Protein AF-A0A932JMT7-F1 (afdb_monomer)

Nearest PDB structures (foldseek):
  5zz5-assembly2_D  TM=4.782E-01  e=1.973E-02  Thermotoga maritima MSB8
  5zz6-assembly2_D  TM=4.615E-01  e=3.093E-02  Thermotoga maritima MSB8
  5zz5-assembly2_C  TM=5.589E-01  e=1.025E-01  Thermotoga maritima MSB8
  5zz6-assembly1_A  TM=3.870E-01  e=1.463E-02  Thermotoga maritima MSB8
  3keo-assembly1_A  TM=3.301E-01  e=2.181E-02  Streptococcus agalactiae serogroup III

Mean predicted aligned error: 13.77 Å

pLDDT: mean 82.78, std 12.61, range [40.34, 97.94]

Radius of gyration: 28.93 Å; Cα contacts (8 Å, |Δi|>4): 731; chains: 1; bounding box: 72×66×76 Å

Foldseek 3Di:
DAFKEFEFEAEPVRHTDLQQFFAQCDLQQVLLVLVVVCVVVVLDCRNVVGSNSVDDLQDKDWGLFGDPLDMDGDPVLCVVLVHFDPVQPDQQRRNLSSNSSVVVVHTYMYYYVDYDYDHPCPVVLLDLDDPLVSNLVNVLVVCCPPVHDPVVSSVSSVVSSVVSVVVVVCVVLVVLVVLLVQLLVLLLVLLQVLLCVPPVGSCNAPPVCPPVLSVVLSVQLSVLLVLLVQSVFSQRDLVSLLRSLVSSLVVLQVVCVVVVNNHDDNSSSVSSSVSSSVSSVVSSVVVVVVCVVVCVVQAAAEEEEDDDPLVVQLVVCCCVPPVRRYHHAAYEYADPPPDDDDDDPGHHQYYPSSVSVSCVVSVHQEYEYQDPPDDLVSVLSVCVSVVRHAYFYDSHNVSVVVQVVCCVVVSDRPHRLDQPCLRPSLVVVQLVVLQVVLVCCQPVVVVVLVVPPPDSVVVNVLSVCSNVVQATQEAADDDDCPDCNQIGHHPFYPCLLDDVVPDDSVRSVVRNSCCRSPPDPVVRVVSVVSNVVVD

Solvent-accessible surface area (backbone atoms only — not comparable to full-atom values): 29214 Å² total; per-residue (Å²): 113,74,35,35,38,20,44,33,36,20,32,84,87,67,47,79,38,58,69,34,40,24,35,65,80,43,76,64,26,42,49,20,56,71,75,44,41,23,75,78,35,32,72,34,68,80,37,10,35,31,48,40,58,52,53,72,75,86,49,68,47,79,39,52,22,43,33,74,94,45,71,50,64,40,67,70,54,38,59,75,66,62,52,70,55,83,88,37,88,50,89,27,32,43,48,50,38,31,47,52,42,41,76,71,74,30,38,30,34,40,37,38,91,46,76,47,76,46,69,79,58,57,78,51,70,76,43,100,62,60,60,70,59,45,40,50,52,20,52,52,54,50,41,56,73,75,66,43,90,47,62,67,58,57,49,50,50,51,47,52,50,50,51,46,51,51,52,48,52,44,66,73,39,50,68,52,46,52,52,52,54,47,45,49,49,36,43,50,53,18,39,33,51,21,24,25,73,76,68,75,38,54,78,70,63,63,74,84,42,57,67,56,55,61,53,52,55,40,49,48,37,53,51,26,22,50,60,61,47,36,69,74,35,95,52,57,58,61,70,33,51,54,52,10,46,52,51,25,48,56,52,53,58,54,47,32,69,78,40,62,94,70,44,70,58,68,67,35,51,51,43,13,50,54,46,22,53,52,58,50,42,51,57,47,49,50,52,55,52,51,39,61,74,69,42,67,82,46,69,40,26,32,31,33,34,36,91,48,75,47,41,55,52,34,50,54,48,46,53,74,76,39,66,90,41,54,45,76,67,21,37,27,35,89,65,93,75,83,75,79,87,83,91,70,100,58,52,80,66,50,43,56,94,44,42,72,53,46,34,66,74,70,58,40,41,32,36,39,35,55,50,82,86,59,60,63,64,64,50,48,60,52,44,69,76,39,83,77,46,46,62,38,64,31,72,47,57,64,44,49,52,51,46,49,52,48,21,69,75,67,39,44,69,76,62,60,88,54,49,32,38,63,35,66,47,45,43,48,52,51,50,52,49,31,40,53,55,28,52,38,45,74,50,88,34,34,67,56,42,68,74,70,44,94,50,48,70,62,50,54,54,50,39,48,34,24,58,70,66,72,31,29,57,63,31,37,68,92,56,89,89,68,66,80,80,62,56,47,44,24,79,40,29,75,56,66,70,48,68,62,90,79,53,54,72,67,56,51,52,50,46,41,48,52,46,26,48,62,47,43,76,65,54,50,51,51,50,54,52,51,47,65,72,75,104

Secondary structure (DSSP, 8-state):
-EEEEEEEEE-TTS-B-GGGEE----HHHHHHHHTTHHHHSTT-TTTSTTTTTTS-SSS-EEESEE-TTS-EE-HHHHHHHTSS-TT--SSSHHHHHHHHHHHTT-EEEEEEEEEEE--TTHHHHTS---HHHHHHHHHHHHHHHHS-S-HHHHHHHHHHHHHHHHHHHHHHTHHHHHHHHHHHHHHHHHHHHHHHHHHSSS--S-GGGTTHHHHHHHHHHHHHHHHTTTTTSSS--HHHHHHHHHHHHHHHHHHHHH-GGG---HHHHHHHHHHHHHHHHHHHHHHHHHHHHTTTTT-EEEEEE--SHHHHHHHHHHHHHHTTTEEEEEEEESS------S--SS-EEEEGGGHHHHHHHHT--EEEE--TTS-HHHHHHHHHH-TTSEEEE-SSHHHHHHHHHHHHHHSS-SSS---GGGSHHHHHHHHHHHHHHHHHHHTTTHHHHHHH-S-HHHHHHHHHHHHTTSSEEE-BPP-TT--TTS-PBEEE-GGGGS-GGGS-HHHHHHHHHHHHHS--HHHHHHHHHHHHHT-

Sequence (535 aa):
EVGIAGCKVLNSDGTFQVQCRRGFPTPWASFCKLFGLQRLFPKSPLFARYNQTFRSEDETYYVDAVIGAFMFCRTDVLQSVGGFDPEYFMYGEDLDLCYRVFLNGWKTAYYHKTTTIHFKGESTRRSSMNEVKVFYSAMEIFARKHYGKSFLFLNLLRLGIWLRSLLAYFSKNKRVSIIFLWDCLAINISLLLATKIRFGHYLGFPAFAYPAVFIVVTLLFALSMLAVEGYYSQKTPVRKLISGLMVSFFILSAFTYFFKEYAFSRGVLLMTIASTLIASSFVRLGFVIYDKLLGIDNNRKIAFIGRNENTEKIVNTLVNSESRSTEIAGIITTGNETVSLNNDVVPFIGNIDYLAKIISEYRIGELIVTDKSIDKLKLLSTANALPKVRFHFAENYEDVIVSRIVADVTGTEPTLPKMQIATFRNRLIQRTTDMLISFFLLTGGLPLVFLFARNVRSMLLNTWNVLLSRQSLIGLYPVGSLKSTEGKVGIISLVHLNRPEQLSLQAIEELNRYYAENYSFSLDLDICLKYFWRK

Structure (mmCIF, N/CA/C/O backbone):
data_AF-A0A932JMT7-F1
#
_entry.id   AF-A0A932JMT7-F1
#
loop_
_atom_site.group_PDB
_atom_site.id
_atom_site.type_symbol
_atom_site.label_atom_id
_atom_site.label_alt_id
_atom_site.label_comp_id
_atom_site.label_asym_id
_atom_site.label_entity_id
_atom_site.label_seq_id
_atom_site.pdbx_PDB_ins_code
_atom_site.Cartn_x
_atom_site.Cartn_y
_atom_site.Cartn_z
_atom_site.occupancy
_atom_site.B_iso_or_equiv
_atom_site.auth_seq_id
_atom_site.auth_comp_id
_atom_site.auth_asym_id
_atom_site.auth_atom_id
_atom_site.pdbx_PDB_model_num
ATOM 1 N N . GLU A 1 1 ? -43.841 3.980 21.629 1.00 88.88 1 GLU A N 1
ATOM 2 C CA . GLU A 1 1 ? -43.129 4.672 20.528 1.00 88.88 1 GLU A CA 1
ATOM 3 C C . GLU A 1 1 ? -41.656 4.285 20.398 1.00 88.88 1 GLU A C 1
ATOM 5 O O . GLU A 1 1 ? -41.244 3.908 19.309 1.00 88.88 1 GLU A O 1
ATOM 10 N N . VAL A 1 2 ? -40.844 4.395 21.458 1.00 96.00 2 VAL A N 1
ATOM 11 C CA . VAL A 1 2 ? -39.405 4.065 21.395 1.00 96.00 2 VAL A CA 1
ATOM 12 C C . VAL A 1 2 ? -39.182 2.566 21.573 1.00 96.00 2 VAL A C 1
ATOM 14 O O . VAL A 1 2 ? -39.582 2.017 22.602 1.00 96.00 2 VAL A O 1
ATOM 17 N N . GLY A 1 3 ? -38.550 1.932 20.583 1.00 96.25 3 GLY A N 1
ATOM 18 C CA . GLY A 1 3 ? -38.138 0.525 20.621 1.00 96.25 3 GLY A CA 1
ATOM 19 C C . GLY A 1 3 ? -36.691 0.332 21.086 1.00 96.25 3 GLY A C 1
ATOM 20 O O . GLY A 1 3 ? -36.397 -0.644 21.773 1.00 96.25 3 GLY A O 1
ATOM 21 N N . ILE A 1 4 ? -35.809 1.287 20.763 1.00 97.69 4 ILE A N 1
ATOM 22 C CA . ILE A 1 4 ? -34.390 1.295 21.152 1.00 97.69 4 ILE A CA 1
ATOM 23 C C . ILE A 1 4 ? -34.009 2.677 21.692 1.00 97.69 4 ILE A C 1
ATOM 25 O O . ILE A 1 4 ? -34.321 3.699 21.081 1.00 97.69 4 ILE A O 1
ATOM 29 N N . ALA A 1 5 ? -33.280 2.717 22.803 1.00 96.94 5 ALA A N 1
ATOM 30 C CA . ALA A 1 5 ? -32.673 3.930 23.337 1.00 96.94 5 ALA A CA 1
ATOM 31 C C . ALA A 1 5 ? -31.159 3.757 23.528 1.00 96.94 5 ALA A C 1
ATOM 33 O O . ALA A 1 5 ? -30.696 2.725 24.008 1.00 96.94 5 ALA A O 1
ATOM 34 N N . GLY A 1 6 ? -30.392 4.782 23.170 1.00 96.44 6 GLY A N 1
ATOM 35 C CA . GLY A 1 6 ? -28.977 4.928 23.513 1.00 96.44 6 GLY A CA 1
ATOM 36 C C . GLY A 1 6 ? -28.764 6.154 24.397 1.00 96.44 6 GLY A C 1
ATOM 37 O O . GLY A 1 6 ? -29.646 7.007 24.510 1.00 96.44 6 GLY A O 1
ATOM 38 N N . CYS A 1 7 ? -27.592 6.256 25.017 1.00 95.69 7 CYS A N 1
ATOM 39 C CA . CYS A 1 7 ? -27.265 7.335 25.948 1.00 95.69 7 CYS A CA 1
ATOM 40 C C . CYS A 1 7 ? -26.090 8.203 25.457 1.00 95.69 7 CYS A C 1
ATOM 42 O O . CYS A 1 7 ? -25.529 7.953 24.383 1.00 95.69 7 CYS A O 1
ATOM 44 N N . LYS A 1 8 ? -25.715 9.234 26.228 1.00 96.19 8 LYS A N 1
ATOM 45 C CA . LYS A 1 8 ? -24.484 10.003 25.996 1.00 96.19 8 LYS A CA 1
ATOM 46 C C . LYS A 1 8 ? -23.286 9.086 26.237 1.00 96.19 8 LYS A C 1
ATOM 48 O O . LYS A 1 8 ? -23.124 8.527 27.316 1.00 96.19 8 LYS A O 1
ATOM 53 N N . VAL A 1 9 ? -22.438 8.909 25.229 1.00 95.38 9 VAL A N 1
ATOM 54 C CA . VAL A 1 9 ? -21.232 8.081 25.359 1.00 95.38 9 VAL A CA 1
ATOM 55 C C . VAL A 1 9 ? -20.017 8.988 25.337 1.00 95.38 9 VAL A C 1
ATOM 57 O O . VAL A 1 9 ? -19.906 9.850 24.465 1.00 95.38 9 VAL A O 1
ATOM 60 N N . LEU A 1 10 ? -19.113 8.787 26.286 1.00 93.25 10 LEU A N 1
ATOM 61 C CA . LEU A 1 10 ? -17.849 9.501 26.392 1.00 93.25 10 LEU A CA 1
ATOM 62 C C . LEU A 1 10 ? -16.684 8.566 26.062 1.00 93.25 10 LEU A C 1
ATOM 64 O O . LEU A 1 10 ? -16.743 7.360 26.309 1.00 93.25 10 LEU A O 1
ATOM 68 N N . ASN A 1 11 ? -15.621 9.132 25.505 1.00 87.00 11 ASN A N 1
ATOM 69 C CA . ASN A 1 11 ? -14.333 8.464 25.368 1.00 87.00 11 ASN A CA 1
ATOM 70 C C . ASN A 1 11 ? -13.658 8.338 26.750 1.00 87.00 11 ASN A C 1
ATOM 72 O O . ASN A 1 11 ? -14.096 8.940 27.732 1.00 87.00 11 ASN A O 1
ATOM 76 N N . SER A 1 12 ? -12.557 7.586 26.832 1.00 83.38 12 SER A N 1
ATOM 77 C CA . SER A 1 12 ? -11.794 7.398 28.079 1.00 83.38 12 SER A CA 1
ATOM 78 C C . SER A 1 12 ? -11.222 8.692 28.672 1.00 83.38 12 SER A C 1
ATOM 80 O O . SER A 1 12 ? -10.916 8.732 29.857 1.00 83.38 12 SER A O 1
ATOM 82 N N . ASP A 1 13 ? -11.065 9.735 27.855 1.00 83.88 13 ASP A N 1
ATOM 83 C CA . ASP A 1 13 ? -10.625 11.076 28.258 1.00 83.88 13 ASP A CA 1
ATOM 84 C C . ASP A 1 13 ? -11.791 12.013 28.637 1.00 83.88 13 ASP A C 1
ATOM 86 O O . ASP A 1 13 ? -11.578 13.198 28.879 1.00 83.88 13 ASP A O 1
ATOM 90 N N . GLY A 1 14 ? -13.028 11.505 28.667 1.00 87.38 14 GLY A N 1
ATOM 91 C CA . GLY A 1 14 ? -14.233 12.272 28.989 1.00 87.38 14 GLY A CA 1
ATOM 92 C C . GLY A 1 14 ? -14.820 13.073 27.823 1.00 87.38 14 GLY A C 1
ATOM 93 O O . GLY A 1 14 ? -15.881 13.675 27.980 1.00 87.38 14 GLY A O 1
ATOM 94 N N . THR A 1 15 ? -14.196 13.074 26.641 1.00 91.19 15 THR A N 1
ATOM 95 C CA . THR A 1 15 ? -14.729 13.792 25.472 1.00 91.19 15 THR A CA 1
ATOM 96 C C . THR A 1 15 ? -15.929 13.070 24.850 1.00 91.19 15 THR A C 1
ATOM 98 O O . THR A 1 15 ? -16.018 11.843 24.878 1.00 91.19 15 THR A O 1
ATOM 101 N N . PHE A 1 16 ? -16.867 13.814 24.253 1.00 91.81 16 PHE A N 1
ATOM 102 C CA . PHE A 1 16 ? -18.075 13.233 23.659 1.00 91.81 16 PHE A CA 1
ATOM 103 C C . PHE A 1 16 ? -17.766 12.314 22.466 1.00 91.81 16 PHE A C 1
ATOM 105 O O . PHE A 1 16 ? -17.113 12.691 21.485 1.00 91.81 16 PHE A O 1
ATOM 112 N N . GLN A 1 17 ? -18.294 11.092 22.514 1.00 91.94 17 GLN A N 1
ATOM 113 C CA . GLN A 1 17 ? -18.142 10.108 21.455 1.00 91.94 17 GLN A CA 1
ATOM 114 C C . GLN A 1 17 ? -19.260 10.265 20.420 1.00 91.94 17 GLN A C 1
ATOM 116 O O . GLN A 1 17 ? -20.271 9.567 20.447 1.00 91.94 17 GLN A O 1
ATOM 121 N N . VAL A 1 18 ? -19.019 11.131 19.433 1.00 90.12 18 VAL A N 1
ATOM 122 C CA . VAL A 1 18 ? -19.970 11.497 18.363 1.00 90.12 18 VAL A CA 1
ATOM 123 C C . VAL A 1 18 ? -20.677 10.299 17.711 1.00 90.12 18 VAL A C 1
ATOM 125 O O . VAL A 1 18 ? -21.830 10.409 17.307 1.00 90.12 18 VAL A O 1
ATOM 128 N N . GLN A 1 19 ? -20.011 9.143 17.602 1.00 88.44 19 GLN A N 1
ATOM 129 C CA . GLN A 1 19 ? -20.598 7.968 16.953 1.00 88.44 19 GLN A CA 1
ATOM 130 C C . GLN A 1 19 ? -21.782 7.366 17.718 1.00 88.44 19 GLN A C 1
ATOM 132 O O . GLN A 1 19 ? -22.465 6.531 17.138 1.00 88.44 19 GLN A O 1
ATOM 137 N N . CYS A 1 20 ? -22.043 7.753 18.973 1.00 91.75 20 CYS A N 1
ATOM 138 C CA . CYS A 1 20 ? -23.147 7.198 19.762 1.00 91.75 20 CYS A CA 1
ATOM 139 C C . CYS A 1 20 ? -24.535 7.472 19.178 1.00 91.75 20 CYS A C 1
ATOM 141 O O . CYS A 1 20 ? -25.481 6.748 19.480 1.00 91.75 20 CYS A O 1
ATOM 143 N N . ARG A 1 21 ? -24.627 8.468 18.295 1.00 92.56 21 ARG A N 1
ATOM 144 C CA . ARG A 1 21 ? -25.797 8.791 17.484 1.00 92.56 21 ARG A CA 1
ATOM 145 C C . ARG A 1 21 ? -25.431 8.719 16.011 1.00 92.56 21 ARG A C 1
ATOM 147 O O . ARG A 1 21 ? -24.418 9.275 15.580 1.00 92.56 21 ARG A O 1
ATOM 154 N N . ARG A 1 22 ? -26.248 8.028 15.226 1.00 92.38 22 ARG A N 1
ATOM 155 C CA . ARG A 1 22 ? -25.994 7.823 13.803 1.00 92.38 22 ARG A CA 1
ATOM 156 C C . ARG A 1 22 ? -27.246 8.043 12.968 1.00 92.38 22 ARG A C 1
ATOM 158 O O . ARG A 1 22 ? -28.365 7.760 13.389 1.00 92.38 22 ARG A O 1
ATOM 165 N N . GLY A 1 23 ? -27.025 8.571 11.773 1.00 92.88 23 GLY A N 1
ATOM 166 C CA . GLY A 1 23 ? -27.942 8.479 10.652 1.00 92.88 23 GLY A CA 1
ATOM 167 C C . GLY A 1 23 ? -27.727 7.170 9.892 1.00 92.88 23 GLY A C 1
ATOM 168 O O . GLY A 1 23 ? -26.619 6.618 9.914 1.00 92.88 23 GLY A O 1
ATOM 169 N N . PHE A 1 24 ? -28.742 6.689 9.177 1.00 92.44 24 PHE A N 1
ATOM 170 C CA . PHE A 1 24 ? -28.552 5.538 8.293 1.00 92.44 24 PHE A CA 1
ATOM 171 C C . PHE A 1 24 ? -27.534 5.863 7.182 1.00 92.44 24 PHE A C 1
ATOM 173 O O . PHE A 1 24 ? -27.470 7.008 6.714 1.00 92.44 24 PHE A O 1
ATOM 180 N N . PRO A 1 25 ? -26.722 4.885 6.732 1.00 87.94 25 PRO A N 1
ATOM 181 C CA . PRO A 1 25 ? -25.677 5.087 5.727 1.00 87.94 25 PRO A CA 1
ATOM 182 C C . PRO A 1 25 ? -26.259 5.229 4.313 1.00 87.94 25 PRO A C 1
ATOM 184 O O . PRO A 1 25 ? -25.984 4.423 3.428 1.00 87.94 25 PRO A O 1
ATOM 187 N N . THR A 1 26 ? -27.063 6.263 4.074 1.00 86.94 26 THR A N 1
ATOM 188 C CA . THR A 1 26 ? -27.528 6.606 2.722 1.00 86.94 26 THR A CA 1
ATOM 189 C C . THR A 1 26 ? -26.332 6.893 1.802 1.00 86.94 26 THR A C 1
ATOM 191 O O . THR A 1 26 ? -25.249 7.224 2.302 1.00 86.94 26 THR A O 1
ATOM 194 N N . PRO A 1 27 ? -26.483 6.804 0.465 1.00 82.50 27 PRO A N 1
ATOM 195 C CA . PRO A 1 27 ? -25.378 7.064 -0.460 1.00 82.50 27 PRO A CA 1
ATOM 196 C C . PRO A 1 27 ? -24.678 8.401 -0.192 1.00 82.50 27 PRO A C 1
ATOM 198 O O . PRO A 1 27 ? -23.452 8.460 -0.088 1.00 82.50 27 PRO A O 1
ATOM 201 N N . TRP A 1 28 ? -25.464 9.457 0.023 1.00 87.19 28 TRP A N 1
ATOM 202 C CA . TRP A 1 28 ? -24.949 10.788 0.319 1.00 87.19 28 TRP A CA 1
ATOM 203 C C . TRP A 1 28 ? -24.294 10.882 1.704 1.00 87.19 28 TRP A C 1
ATOM 205 O O . TRP A 1 28 ? -23.169 11.364 1.820 1.00 87.19 28 TRP A O 1
ATOM 215 N N . ALA A 1 29 ? -24.934 10.359 2.758 1.00 88.50 29 ALA A N 1
ATOM 216 C CA . ALA A 1 29 ? -24.366 10.392 4.109 1.00 88.50 29 ALA A CA 1
ATOM 217 C C . ALA A 1 29 ? -23.044 9.605 4.198 1.00 88.50 29 ALA A C 1
ATOM 219 O O . ALA A 1 29 ? -22.089 10.049 4.844 1.00 88.50 29 ALA A O 1
ATOM 220 N N . SER A 1 30 ? -22.972 8.465 3.507 1.00 84.62 30 SER A N 1
ATOM 221 C CA . SER A 1 30 ? -21.765 7.647 3.384 1.00 84.62 30 SER A CA 1
ATOM 222 C C . SER A 1 30 ? -20.665 8.384 2.623 1.00 84.62 30 SER A C 1
ATOM 224 O O . SER A 1 30 ? -19.530 8.428 3.099 1.00 84.62 30 SER A O 1
ATOM 226 N N . PHE A 1 31 ? -20.991 9.032 1.499 1.00 83.94 31 PHE A N 1
ATOM 227 C CA . PHE A 1 31 ? -20.054 9.864 0.739 1.00 83.94 31 PHE A CA 1
ATOM 228 C C . PHE A 1 31 ? -19.485 11.006 1.596 1.00 83.94 31 PHE A C 1
ATOM 230 O O . PHE A 1 31 ? -18.266 11.122 1.748 1.00 83.94 31 PHE A O 1
ATOM 237 N N . CYS A 1 32 ? -20.337 11.797 2.252 1.00 89.12 32 CYS A N 1
ATOM 238 C CA . CYS A 1 32 ? -19.885 12.906 3.093 1.00 89.12 32 CYS A CA 1
ATOM 239 C C . CYS A 1 32 ? -19.009 12.453 4.269 1.00 89.12 32 CYS A C 1
ATOM 241 O O . CYS A 1 32 ? -18.057 13.149 4.637 1.00 89.12 32 CYS A O 1
ATOM 243 N N . LYS A 1 33 ? -19.290 11.280 4.852 1.00 85.12 33 LYS A N 1
ATOM 244 C CA . LYS A 1 33 ? -18.444 10.684 5.893 1.00 85.12 33 LYS A CA 1
ATOM 245 C C . LYS A 1 33 ? -17.101 10.205 5.339 1.00 85.12 33 LYS A C 1
ATOM 247 O O . LYS A 1 33 ? -16.073 10.491 5.953 1.00 85.12 33 LYS A O 1
ATOM 252 N N . LEU A 1 34 ? -17.097 9.495 4.209 1.00 79.69 34 LEU A N 1
ATOM 253 C CA . LEU A 1 34 ? -15.889 8.923 3.601 1.00 79.69 34 LEU A CA 1
ATOM 254 C C . LEU A 1 34 ? -14.896 10.007 3.167 1.00 79.69 34 LEU A C 1
ATOM 256 O O . LEU A 1 34 ? -13.706 9.888 3.463 1.00 79.69 34 LEU A O 1
ATOM 260 N N . PHE A 1 35 ? -15.383 11.079 2.538 1.00 81.06 35 PHE A N 1
ATOM 261 C CA . PHE A 1 35 ? -14.557 12.179 2.024 1.00 81.06 35 PHE A CA 1
ATOM 262 C C . PHE A 1 35 ? -14.334 13.317 3.034 1.00 81.06 35 PHE A C 1
ATOM 264 O O . PHE A 1 35 ? -13.698 14.316 2.715 1.00 81.06 35 PHE A O 1
ATOM 271 N N . GLY A 1 36 ? -14.827 13.182 4.270 1.00 85.06 36 GLY A N 1
ATOM 272 C CA . GLY A 1 36 ? -14.591 14.160 5.335 1.00 85.06 36 GLY A CA 1
ATOM 273 C C . GLY A 1 36 ? -15.402 15.456 5.221 1.00 85.06 36 GLY A C 1
ATOM 274 O O . GLY A 1 36 ? -15.172 16.371 6.009 1.00 85.06 36 GLY A O 1
ATOM 275 N N . LEU A 1 37 ? -16.388 15.532 4.320 1.00 88.19 37 LEU A N 1
ATOM 276 C CA . LEU A 1 37 ? -17.269 16.698 4.171 1.00 88.19 37 LEU A CA 1
ATOM 277 C C . LEU A 1 37 ? -18.042 17.014 5.455 1.00 88.19 37 LEU A C 1
ATOM 279 O O . LEU A 1 37 ? -18.241 18.181 5.770 1.00 88.19 37 LEU A O 1
ATOM 283 N N . GLN A 1 38 ? -18.396 16.003 6.254 1.00 89.88 38 GLN A N 1
ATOM 284 C CA . GLN A 1 38 ? -19.001 16.243 7.570 1.00 89.88 38 GLN A CA 1
ATOM 285 C C . GLN A 1 38 ? -18.074 17.007 8.534 1.00 89.88 38 GLN A C 1
ATOM 287 O O . GLN A 1 38 ? -18.556 17.699 9.420 1.00 89.88 38 GLN A O 1
ATOM 292 N N . ARG A 1 39 ? -16.744 16.883 8.387 1.00 87.19 39 ARG A N 1
ATOM 293 C CA . ARG A 1 39 ? -15.764 17.606 9.216 1.00 87.19 39 ARG A CA 1
ATOM 294 C C . ARG A 1 39 ? -15.581 19.041 8.726 1.00 87.19 39 ARG A C 1
ATOM 296 O O . ARG A 1 39 ? -15.315 19.915 9.540 1.00 87.19 39 ARG A O 1
ATOM 303 N N . LEU A 1 40 ? -15.728 19.266 7.419 1.00 90.31 40 LEU A N 1
ATOM 304 C CA . LEU A 1 40 ? -15.688 20.597 6.809 1.00 90.31 40 LEU A CA 1
ATOM 305 C C . LEU A 1 40 ? -16.971 21.390 7.093 1.00 90.31 40 LEU A C 1
ATOM 307 O O . LEU A 1 40 ? -16.906 22.583 7.367 1.00 90.31 40 LEU A O 1
ATOM 311 N N . PHE A 1 41 ? -18.126 20.720 7.092 1.00 93.56 41 PHE A N 1
ATOM 312 C CA . PHE A 1 41 ? -19.441 21.338 7.281 1.00 93.56 41 PHE A CA 1
ATOM 313 C C . PHE A 1 41 ? -20.234 20.678 8.429 1.00 93.56 41 PHE A C 1
ATOM 315 O O . PHE A 1 41 ? -21.325 20.146 8.202 1.00 93.56 41 PHE A O 1
ATOM 322 N N . PRO A 1 42 ? -19.733 20.714 9.681 1.00 91.56 42 PRO A N 1
ATOM 323 C CA . PRO A 1 42 ? -20.309 19.960 10.799 1.00 91.56 42 PRO A CA 1
ATOM 324 C C . PRO A 1 42 ? -21.694 20.449 11.233 1.00 91.56 42 PRO A C 1
ATOM 326 O O . PRO A 1 42 ? -22.468 19.671 11.785 1.00 91.56 42 PRO A O 1
ATOM 329 N N . LYS A 1 43 ? -22.030 21.715 10.965 1.00 93.38 43 LYS A N 1
ATOM 330 C CA . LYS A 1 43 ? -23.332 22.313 11.302 1.00 93.38 43 LYS A CA 1
ATOM 331 C C . LYS A 1 43 ? -24.402 22.103 10.225 1.00 93.38 43 LYS A C 1
ATOM 333 O O . LYS A 1 43 ? -25.542 22.503 10.424 1.00 93.38 43 LYS A O 1
ATOM 338 N N . SER A 1 44 ? -24.061 21.493 9.086 1.00 94.31 44 SER A N 1
ATOM 339 C CA . SER A 1 44 ? -25.007 21.293 7.987 1.00 94.31 44 SER A CA 1
ATOM 340 C C . SER A 1 44 ? -25.728 19.945 8.103 1.00 94.31 44 SER A C 1
ATOM 342 O O . SER A 1 44 ? -25.067 18.902 8.055 1.00 94.31 44 SER A O 1
ATOM 344 N N . PRO A 1 45 ? -27.074 19.921 8.150 1.00 91.81 45 PRO A N 1
ATOM 345 C CA . PRO A 1 45 ? -27.848 18.680 8.102 1.00 91.81 45 PRO A CA 1
ATOM 346 C C . PRO A 1 45 ? -27.612 17.858 6.831 1.00 91.81 45 PRO A C 1
ATOM 348 O O . PRO A 1 45 ? -27.744 16.634 6.860 1.00 91.81 45 PRO A O 1
ATOM 351 N N . LEU A 1 46 ? -27.240 18.524 5.731 1.00 92.50 46 LEU A N 1
ATOM 352 C CA . LEU A 1 46 ? -26.971 17.894 4.442 1.00 92.50 46 LEU A CA 1
ATOM 353 C C . LEU A 1 46 ? -25.643 17.125 4.451 1.00 92.50 46 LEU A C 1
ATOM 355 O O . LEU A 1 46 ? -25.588 16.001 3.963 1.00 92.50 46 LEU A O 1
ATOM 359 N N . PHE A 1 47 ? -24.577 17.705 5.011 1.00 93.06 47 PHE A N 1
ATOM 360 C CA . PHE A 1 47 ? -23.231 17.113 4.969 1.00 93.06 47 PHE A CA 1
ATOM 361 C C . PHE A 1 47 ? -22.895 16.268 6.200 1.00 93.06 47 PHE A C 1
ATOM 363 O O . PHE A 1 47 ? -22.106 15.329 6.112 1.00 93.06 47 PHE A O 1
ATOM 370 N N . ALA A 1 48 ? -23.497 16.564 7.350 1.00 93.06 48 ALA A N 1
ATOM 371 C CA . ALA A 1 48 ? -23.222 15.884 8.611 1.00 93.06 48 ALA A CA 1
ATOM 372 C C . ALA A 1 48 ? -24.324 14.899 9.034 1.00 93.06 48 ALA A C 1
ATOM 374 O O . ALA A 1 48 ? -24.461 14.581 10.217 1.00 93.06 48 ALA A O 1
ATOM 375 N N . ARG A 1 49 ? -25.106 14.380 8.077 1.00 92.62 49 ARG A N 1
ATOM 376 C CA . ARG A 1 49 ? -26.241 13.484 8.350 1.00 92.62 49 ARG A CA 1
ATOM 377 C C . ARG A 1 49 ? -25.847 12.206 9.092 1.00 92.62 49 ARG A C 1
ATOM 379 O O . ARG A 1 49 ? -26.587 11.774 9.969 1.00 92.62 49 ARG A O 1
ATOM 386 N N . TYR A 1 50 ? -24.688 11.623 8.773 1.00 91.56 50 TYR A N 1
ATOM 387 C CA . TYR A 1 50 ? -24.275 10.341 9.351 1.00 91.56 50 TYR A CA 1
ATOM 388 C C . TYR A 1 50 ? -24.002 10.430 10.858 1.00 91.56 50 TYR A C 1
ATOM 390 O O . TYR A 1 50 ? -24.464 9.583 11.600 1.00 91.56 50 TYR A O 1
ATOM 398 N N . ASN A 1 51 ? -23.245 11.423 11.324 1.00 92.25 51 ASN A N 1
ATOM 399 C CA . ASN A 1 51 ? -22.903 11.578 12.748 1.00 92.25 51 ASN A CA 1
ATOM 400 C C . ASN A 1 51 ? -23.807 12.594 13.475 1.00 92.25 51 ASN A C 1
ATOM 402 O O . ASN A 1 51 ? -23.625 12.859 14.660 1.00 92.25 51 ASN A O 1
ATOM 406 N N . GLN A 1 52 ? -24.738 13.214 12.745 1.00 91.88 52 GLN A N 1
ATOM 407 C CA . GLN A 1 52 ? -25.641 14.258 13.228 1.00 91.88 52 GLN A CA 1
ATOM 408 C C . GLN A 1 52 ? -24.927 15.367 14.027 1.00 91.88 52 GLN A C 1
ATOM 410 O O . GLN A 1 52 ? -25.429 15.830 15.048 1.00 91.88 52 GLN A O 1
ATOM 415 N N . THR A 1 53 ? -23.746 15.820 13.581 1.00 91.81 53 THR A N 1
ATOM 416 C CA . THR A 1 53 ? -22.950 16.833 14.316 1.00 91.81 53 THR A CA 1
ATOM 417 C C . THR A 1 53 ? -23.595 18.218 14.351 1.00 91.81 53 THR A C 1
ATOM 419 O O . THR A 1 53 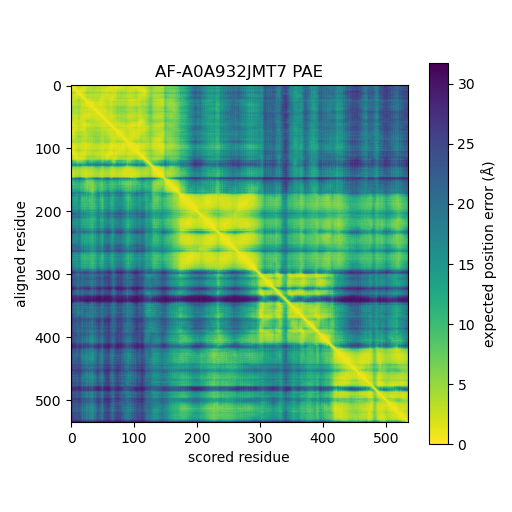? -23.145 19.081 15.092 1.00 91.81 53 THR A O 1
ATOM 422 N N . PHE A 1 54 ? -24.657 18.426 13.572 1.00 92.00 54 PHE A N 1
ATOM 423 C CA . PHE A 1 54 ? -25.465 19.643 13.579 1.00 92.00 54 PHE A CA 1
ATOM 424 C C . PHE A 1 54 ? -26.474 19.692 14.738 1.00 92.00 54 PHE A C 1
ATOM 426 O O . PHE A 1 54 ? -27.126 20.715 14.917 1.00 92.00 54 PHE A O 1
ATOM 433 N N . ARG A 1 55 ? -26.632 18.601 15.500 1.00 93.00 55 ARG A N 1
ATOM 434 C CA . ARG A 1 55 ? -27.507 18.528 16.679 1.00 93.00 55 ARG A CA 1
ATOM 435 C C . ARG A 1 55 ? -26.701 18.610 17.973 1.00 93.00 55 ARG A C 1
ATOM 437 O O . ARG A 1 55 ? -25.564 18.138 18.021 1.00 93.00 55 ARG A O 1
ATOM 444 N N . SER A 1 56 ? -27.309 19.160 19.024 1.00 93.62 56 SER A N 1
ATOM 445 C CA . SER A 1 56 ? -26.688 19.270 20.349 1.00 93.62 56 SER A CA 1
ATOM 446 C C . SER A 1 56 ? -26.404 17.894 20.967 1.00 93.62 56 SER A C 1
ATOM 448 O O . SER A 1 56 ? -27.061 16.897 20.654 1.00 93.62 56 SER A O 1
ATOM 450 N N . GLU A 1 57 ? -25.379 17.803 21.813 1.00 94.00 57 GLU A N 1
ATOM 451 C CA . GLU A 1 57 ? -25.102 16.635 22.668 1.00 94.00 57 GLU A CA 1
ATOM 452 C C . GLU A 1 57 ? -25.927 16.594 23.951 1.00 94.00 57 GLU A C 1
ATOM 454 O O . GLU A 1 57 ? -26.106 15.506 24.500 1.00 94.00 57 GLU A O 1
ATOM 459 N N . ASP A 1 58 ? -26.513 17.722 24.342 1.00 95.31 58 ASP A N 1
ATOM 460 C CA . ASP A 1 58 ? -27.266 17.883 25.589 1.00 95.31 58 ASP A CA 1
ATOM 461 C C . ASP A 1 58 ? -28.781 17.974 25.353 1.00 95.31 58 ASP A C 1
ATOM 463 O O . ASP A 1 58 ? -29.521 18.545 26.146 1.00 95.31 58 ASP A O 1
ATOM 467 N N . GLU A 1 59 ? -29.252 17.391 24.249 1.00 95.56 59 GLU A N 1
ATOM 468 C CA . GLU A 1 59 ? -30.668 17.330 23.883 1.00 95.56 59 GLU A CA 1
ATOM 469 C C . GLU A 1 59 ? -31.090 15.898 23.556 1.00 95.56 59 GLU A C 1
ATOM 471 O O . GLU A 1 59 ? -30.309 15.101 23.036 1.00 95.56 59 GLU A O 1
ATOM 476 N N . THR A 1 60 ? -32.341 15.562 23.882 1.00 96.25 60 THR A N 1
ATOM 477 C CA . THR A 1 60 ? -32.919 14.233 23.652 1.00 96.25 60 THR A CA 1
ATOM 478 C C . THR A 1 60 ? -33.728 14.292 22.370 1.00 96.25 60 THR A C 1
ATOM 480 O O . THR A 1 60 ? -34.597 15.151 22.228 1.00 96.25 60 THR A O 1
ATOM 483 N N . TYR A 1 61 ? -33.466 13.384 21.435 1.00 96.00 61 TYR A N 1
ATOM 484 C CA . TYR A 1 61 ? -34.167 13.354 20.154 1.00 96.00 61 TYR A CA 1
ATOM 485 C C . TYR A 1 61 ? -34.117 11.979 19.498 1.00 96.00 61 TYR A C 1
ATOM 487 O O . TYR A 1 61 ? -33.310 11.114 19.843 1.00 96.00 61 TYR A O 1
ATOM 495 N N . TYR A 1 62 ? -34.979 11.798 18.500 1.00 96.88 62 TYR A N 1
ATOM 496 C CA . TYR A 1 62 ? -34.968 10.610 17.663 1.00 96.88 62 TYR A CA 1
ATOM 497 C C . TYR A 1 62 ? -33.793 10.622 16.685 1.00 96.88 62 TYR A C 1
ATOM 499 O O . TYR A 1 62 ? -33.495 11.637 16.037 1.00 96.88 62 TYR A O 1
ATOM 507 N N . VAL A 1 63 ? -33.141 9.471 16.586 1.00 96.00 63 VAL A N 1
ATOM 508 C CA . VAL A 1 63 ? -32.007 9.191 15.704 1.00 96.00 63 VAL A CA 1
ATOM 509 C C . VAL A 1 63 ? -32.321 7.959 14.870 1.00 96.00 63 VAL A C 1
ATOM 511 O O . VAL A 1 63 ? -33.207 7.186 15.220 1.00 96.00 63 VAL A O 1
ATOM 514 N N . ASP A 1 64 ? -31.593 7.767 13.776 1.00 95.94 64 ASP A N 1
ATOM 515 C CA . ASP A 1 64 ? -31.814 6.592 12.933 1.00 95.94 64 ASP A CA 1
ATOM 516 C C . ASP A 1 64 ? -31.210 5.345 13.609 1.00 95.94 64 ASP A C 1
ATOM 518 O O . ASP A 1 64 ? -31.815 4.275 13.625 1.00 95.94 64 ASP A O 1
ATOM 522 N N . ALA A 1 65 ? -30.033 5.492 14.230 1.00 96.31 65 ALA A N 1
ATOM 523 C CA . ALA A 1 65 ? -29.351 4.418 14.944 1.00 96.31 65 ALA A CA 1
ATOM 524 C C . ALA A 1 65 ? -28.510 4.917 16.131 1.00 96.31 65 ALA A C 1
ATOM 526 O O . ALA A 1 65 ? -28.034 6.056 16.153 1.00 96.31 65 ALA A O 1
ATOM 527 N N . VAL A 1 66 ? -28.273 4.024 17.093 1.00 95.81 66 VAL A N 1
ATOM 528 C CA . VAL A 1 66 ? -27.330 4.197 18.215 1.00 95.81 66 VAL A CA 1
ATOM 529 C C . VAL A 1 66 ? -26.193 3.173 18.108 1.00 95.81 66 VAL A C 1
ATOM 531 O O . VAL A 1 66 ? -26.150 2.394 17.156 1.00 95.81 66 VAL A O 1
ATOM 534 N N . ILE A 1 67 ? -25.200 3.214 19.000 1.00 92.31 67 ILE A N 1
ATOM 535 C CA . ILE A 1 67 ? -24.102 2.225 19.019 1.00 92.31 67 ILE A CA 1
ATOM 536 C C . ILE A 1 67 ? -24.352 1.105 20.014 1.00 92.31 67 ILE A C 1
ATOM 538 O O . ILE A 1 67 ? -24.846 1.355 21.108 1.00 92.31 67 ILE A O 1
ATOM 542 N N . GLY A 1 68 ? -23.873 -0.092 19.678 1.00 90.69 68 GLY A N 1
ATOM 543 C CA . GLY A 1 68 ? -23.885 -1.272 20.544 1.00 90.69 68 GLY A CA 1
ATOM 544 C C . GLY A 1 68 ? -23.118 -1.115 21.861 1.00 90.69 68 GLY A C 1
ATOM 545 O O . GLY A 1 68 ? -23.287 -1.937 22.751 1.00 90.69 68 GLY A O 1
ATOM 546 N N . ALA A 1 69 ? -22.320 -0.050 22.032 1.00 89.94 69 ALA A N 1
ATOM 547 C CA . ALA A 1 69 ? -21.656 0.240 23.307 1.00 89.94 69 ALA A CA 1
ATOM 548 C C . ALA A 1 69 ? -22.655 0.484 24.451 1.00 89.94 69 ALA A C 1
ATOM 550 O O . ALA A 1 69 ? -22.337 0.218 25.607 1.00 89.94 69 ALA A O 1
ATOM 551 N N . PHE A 1 70 ? -23.849 0.997 24.135 1.00 93.06 70 PHE A N 1
ATOM 552 C CA . PHE A 1 70 ? -24.959 1.085 25.075 1.00 93.06 70 PHE A CA 1
ATOM 553 C C . PHE A 1 70 ? -26.283 1.125 24.313 1.00 93.06 70 PHE A C 1
ATOM 555 O O . PHE A 1 70 ? -26.586 2.105 23.626 1.00 93.06 70 PHE A O 1
ATOM 562 N N . MET A 1 71 ? -27.086 0.073 24.463 1.00 94.94 71 MET A N 1
ATOM 563 C CA . MET A 1 71 ? -28.419 -0.021 23.873 1.00 94.94 71 MET A CA 1
ATOM 564 C C . MET A 1 71 ? -29.397 -0.570 24.901 1.00 94.94 71 MET A C 1
ATOM 566 O O . MET A 1 71 ? -29.183 -1.637 25.469 1.00 94.94 71 MET A O 1
ATOM 570 N N . PHE A 1 72 ? -30.498 0.143 25.096 1.00 95.06 72 PHE A N 1
ATOM 571 C CA . PHE A 1 72 ? -31.635 -0.325 25.867 1.00 95.06 72 PHE A CA 1
ATOM 572 C C . PHE A 1 72 ? -32.779 -0.629 24.905 1.00 95.06 72 PHE A C 1
ATOM 574 O O . PHE A 1 72 ? -33.276 0.270 24.224 1.00 95.06 72 PHE A O 1
ATOM 581 N N . CYS A 1 73 ? -33.157 -1.900 24.805 1.00 96.50 73 CYS A N 1
ATOM 582 C CA . CYS A 1 73 ? -34.134 -2.375 23.829 1.00 96.50 73 CYS A CA 1
ATOM 583 C C . CYS A 1 73 ? -35.374 -2.902 24.544 1.00 96.50 73 CYS A C 1
ATOM 585 O O . CYS A 1 73 ? -35.269 -3.607 25.547 1.00 96.50 73 CYS A O 1
ATOM 587 N N . ARG A 1 74 ? -36.551 -2.596 24.003 1.00 96.12 74 ARG A N 1
ATOM 588 C CA . ARG A 1 74 ? -37.796 -3.232 24.434 1.00 96.12 74 ARG A CA 1
ATOM 589 C C . ARG A 1 74 ? -37.796 -4.713 24.044 1.00 96.12 74 ARG A C 1
ATOM 591 O O . ARG A 1 74 ? -37.506 -5.038 22.894 1.00 96.12 74 ARG A O 1
ATOM 598 N N . THR A 1 75 ? -38.119 -5.596 24.989 1.00 96.06 75 THR A N 1
ATOM 599 C CA . THR A 1 75 ? -38.056 -7.055 24.792 1.00 96.06 75 THR A CA 1
ATOM 600 C C . THR A 1 75 ? -38.979 -7.539 23.675 1.00 96.06 75 THR A C 1
ATOM 602 O O . THR A 1 75 ? -38.542 -8.295 22.812 1.00 96.06 75 THR A O 1
ATOM 605 N N . ASP A 1 76 ? -40.226 -7.068 23.656 1.00 96.25 76 ASP A N 1
ATOM 606 C CA . ASP A 1 76 ? -41.227 -7.374 22.628 1.00 96.25 76 ASP A CA 1
ATOM 607 C C . ASP A 1 76 ? -40.770 -6.915 21.235 1.00 96.25 76 ASP A C 1
ATOM 609 O O . ASP A 1 76 ? -40.839 -7.672 20.267 1.00 96.25 76 ASP A O 1
ATOM 613 N N . VAL A 1 77 ? -40.199 -5.710 21.142 1.00 96.25 77 VAL A N 1
ATOM 614 C CA . VAL A 1 77 ? -39.636 -5.183 19.890 1.00 96.25 77 VAL A CA 1
ATOM 615 C C . VAL A 1 77 ? -38.453 -6.025 19.421 1.00 96.25 77 VAL A C 1
ATOM 617 O O . VAL A 1 77 ? -38.403 -6.419 18.257 1.00 96.25 77 VAL A O 1
ATOM 620 N N . LEU A 1 78 ? -37.517 -6.345 20.317 1.00 95.81 78 LEU A N 1
ATOM 621 C CA . LEU A 1 78 ? -36.324 -7.123 19.987 1.00 95.81 78 LEU A CA 1
ATOM 622 C C . LEU A 1 78 ? -36.677 -8.534 19.492 1.00 95.81 78 LEU A C 1
ATOM 624 O O . LEU A 1 78 ? -36.090 -9.004 18.516 1.00 95.81 78 LEU A O 1
ATOM 628 N N . GLN A 1 79 ? -37.654 -9.181 20.133 1.00 95.38 79 GLN A N 1
ATOM 629 C CA . GLN A 1 79 ? -38.171 -10.486 19.716 1.00 95.38 79 GLN A CA 1
ATOM 630 C C . GLN A 1 79 ? -38.868 -10.407 18.355 1.00 95.38 79 GLN A C 1
ATOM 632 O O . GLN A 1 79 ? -38.612 -11.256 17.504 1.00 95.38 79 GLN A O 1
ATOM 637 N N . SER A 1 80 ? -39.671 -9.365 18.108 1.00 95.06 80 SER A N 1
ATOM 638 C CA . SER A 1 80 ? -40.399 -9.203 16.839 1.00 95.06 80 SER A CA 1
ATOM 639 C C . SER A 1 80 ? -39.483 -9.072 15.619 1.00 95.06 80 SER A C 1
ATOM 641 O O . SER A 1 80 ? -39.827 -9.536 14.535 1.00 95.06 80 SER A O 1
ATOM 643 N N . VAL A 1 81 ? -38.294 -8.483 15.792 1.00 95.50 81 VAL A N 1
ATOM 644 C CA . VAL A 1 81 ? -37.325 -8.307 14.701 1.00 95.50 81 VAL A CA 1
ATOM 645 C C . VAL A 1 81 ? -36.297 -9.436 14.613 1.00 95.50 81 VAL A C 1
ATOM 647 O O . VAL A 1 81 ? -35.502 -9.436 13.677 1.00 95.50 81 VAL A O 1
ATOM 650 N N . GLY A 1 82 ? -36.290 -10.389 15.553 1.00 94.50 82 GLY A N 1
ATOM 651 C CA . GLY A 1 82 ? -35.354 -11.519 15.570 1.00 94.50 82 GLY A CA 1
ATOM 652 C C . GLY A 1 82 ? -33.963 -11.209 16.141 1.00 94.50 82 GLY A C 1
ATOM 653 O O . GLY A 1 82 ? -33.009 -11.912 15.826 1.00 94.50 82 GLY A O 1
ATOM 654 N N . GLY A 1 83 ? -33.818 -10.168 16.970 1.00 93.81 83 GLY A N 1
ATOM 655 C CA . GLY A 1 83 ? -32.554 -9.866 17.658 1.00 93.81 83 GLY A CA 1
ATOM 656 C C . GLY A 1 83 ? -31.415 -9.395 16.742 1.00 93.81 83 GLY A C 1
ATOM 657 O O . GLY A 1 83 ? -31.656 -8.771 15.708 1.00 93.81 83 GLY A O 1
ATOM 658 N N . PHE A 1 84 ? -30.162 -9.643 17.136 1.00 94.50 84 PHE A N 1
ATOM 659 C CA . PHE A 1 84 ? -28.981 -9.331 16.319 1.00 94.50 84 PHE A CA 1
ATOM 660 C C . PHE A 1 84 ? -28.805 -10.346 15.188 1.00 94.50 84 PHE A C 1
ATOM 662 O O . PHE A 1 84 ? -29.026 -11.540 15.370 1.00 94.50 84 PHE A O 1
ATOM 669 N N . ASP A 1 85 ? -28.377 -9.864 14.026 1.00 94.12 85 ASP A N 1
ATOM 670 C CA . ASP A 1 85 ? -28.184 -10.702 12.848 1.00 94.12 85 ASP A CA 1
ATOM 671 C C . ASP A 1 85 ? -26.771 -11.327 12.849 1.00 94.12 85 ASP A C 1
ATOM 673 O O . ASP A 1 85 ? -25.783 -10.584 12.835 1.00 94.12 85 ASP A O 1
ATOM 677 N N . PRO A 1 86 ? -26.649 -12.671 12.848 1.00 92.06 86 PRO A N 1
ATOM 678 C CA . PRO A 1 86 ? -25.372 -13.370 13.000 1.00 92.06 86 PRO A CA 1
ATOM 679 C C . PRO A 1 86 ? -24.451 -13.249 11.780 1.00 92.06 86 PRO A C 1
ATOM 681 O O . PRO A 1 86 ? -23.285 -13.636 11.854 1.00 92.06 86 PRO A O 1
ATOM 684 N N . GLU A 1 87 ? -24.933 -12.724 10.650 1.00 92.25 87 GLU A N 1
ATOM 685 C CA . GLU A 1 87 ? -24.071 -12.460 9.499 1.00 92.25 87 GLU A CA 1
ATOM 686 C C . GLU A 1 87 ? -23.085 -11.310 9.771 1.00 92.25 87 GLU A C 1
ATOM 688 O O . GLU A 1 87 ? -22.012 -11.242 9.165 1.00 92.25 87 GLU A O 1
ATOM 693 N N . TYR A 1 88 ? -23.419 -10.414 10.702 1.00 90.81 88 TYR A N 1
ATOM 694 C CA . TYR A 1 88 ? -22.505 -9.374 11.152 1.00 90.81 88 TYR A CA 1
ATOM 695 C C . TYR A 1 88 ? -21.625 -9.905 12.275 1.00 90.81 88 TYR A C 1
ATOM 697 O O . TYR A 1 88 ? -22.088 -10.201 13.370 1.00 90.81 88 TYR A O 1
ATOM 705 N N . PHE A 1 89 ? -20.321 -9.953 12.017 1.00 85.81 89 PHE A N 1
ATOM 706 C CA . PHE A 1 89 ? -19.348 -10.229 13.067 1.00 85.81 89 PHE A CA 1
ATOM 707 C C . PHE A 1 89 ? -19.158 -9.025 14.013 1.00 85.81 89 PHE A C 1
ATOM 709 O O . PHE A 1 89 ? -19.078 -9.208 15.223 1.00 85.81 89 PHE A O 1
ATOM 716 N N . MET A 1 90 ? -19.047 -7.801 13.468 1.00 84.31 90 MET A N 1
ATOM 717 C CA . MET A 1 90 ? -18.830 -6.558 14.230 1.00 84.31 90 MET A CA 1
ATOM 718 C C . MET A 1 90 ? -19.092 -5.304 13.368 1.00 84.31 90 MET A C 1
ATOM 720 O O . MET A 1 90 ? -18.916 -5.346 12.148 1.00 84.31 90 MET A O 1
ATOM 724 N N . TYR A 1 91 ? -19.396 -4.168 14.012 1.00 85.31 91 TYR A N 1
ATOM 725 C CA . TYR A 1 91 ? -19.557 -2.811 13.457 1.00 85.31 91 TYR A CA 1
ATOM 726 C C . TYR A 1 91 ? -20.804 -2.528 12.601 1.00 85.31 91 TYR A C 1
ATOM 728 O O . TYR A 1 91 ? -20.950 -1.403 12.104 1.00 85.31 91 TYR A O 1
ATOM 736 N N . GLY A 1 92 ? -21.683 -3.506 12.405 1.00 90.81 92 GLY A N 1
ATOM 737 C CA . GLY A 1 92 ? -22.892 -3.353 11.584 1.00 90.81 92 GLY A CA 1
ATOM 738 C C . GLY A 1 92 ? -24.146 -3.971 12.184 1.00 90.81 92 GLY A C 1
ATOM 739 O O . GLY A 1 92 ? -25.241 -3.589 11.790 1.00 90.81 92 GLY A O 1
ATOM 740 N N . GLU A 1 93 ? -23.990 -4.866 13.153 1.00 94.56 93 GLU A N 1
ATOM 741 C CA . GLU A 1 93 ? -25.053 -5.556 13.877 1.00 94.56 93 GLU A CA 1
ATOM 742 C C . GLU A 1 93 ? -25.994 -4.587 14.602 1.00 94.56 93 GLU A C 1
ATOM 744 O O . GLU A 1 93 ? -27.211 -4.760 14.574 1.00 94.56 93 GLU A O 1
ATOM 749 N N . ASP A 1 94 ? -25.442 -3.533 15.206 1.00 95.00 94 ASP A N 1
ATOM 750 C CA . ASP A 1 94 ? -26.199 -2.520 15.940 1.00 95.00 94 ASP A CA 1
ATOM 751 C C . ASP A 1 94 ? -27.012 -1.616 15.001 1.00 95.00 94 ASP A C 1
ATOM 753 O O . ASP A 1 94 ? -28.183 -1.314 15.249 1.00 95.00 94 ASP A O 1
ATOM 757 N N . LEU A 1 95 ? -26.403 -1.226 13.884 1.00 95.06 95 LEU A N 1
ATOM 758 C CA . LEU A 1 95 ? -27.017 -0.444 12.822 1.00 95.06 95 LEU A CA 1
ATOM 759 C C . LEU A 1 95 ? -28.128 -1.228 12.113 1.00 95.06 95 LEU A C 1
ATOM 761 O O . LEU A 1 95 ? -29.195 -0.672 11.857 1.00 95.06 95 LEU A O 1
ATOM 765 N N . ASP A 1 96 ? -27.878 -2.498 11.805 1.00 96.12 96 ASP A N 1
ATOM 766 C CA . ASP A 1 96 ? -28.842 -3.417 11.204 1.00 96.12 96 ASP A CA 1
ATOM 767 C C . ASP A 1 96 ? -30.068 -3.608 12.099 1.00 96.12 96 ASP A C 1
ATOM 769 O O . ASP A 1 96 ? -31.201 -3.463 11.634 1.00 96.12 96 ASP A O 1
ATOM 773 N N . LEU A 1 97 ? -29.841 -3.834 13.397 1.00 96.75 97 LEU A N 1
ATOM 774 C CA . LEU A 1 97 ? -30.909 -3.937 14.383 1.00 96.75 97 LEU A CA 1
ATOM 775 C C . LEU A 1 97 ? -31.749 -2.652 14.433 1.00 96.75 97 LEU A C 1
ATOM 777 O O . LEU A 1 97 ? -32.974 -2.721 14.336 1.00 96.75 97 LEU A O 1
ATOM 781 N N . CYS A 1 98 ? -31.112 -1.479 14.519 1.00 97.00 98 CYS A N 1
ATOM 782 C CA . CYS A 1 98 ? -31.825 -0.196 14.497 1.00 97.00 98 CYS A CA 1
ATOM 783 C C . CYS A 1 98 ? -32.649 -0.015 13.214 1.00 97.00 98 CYS A C 1
ATOM 785 O O . CYS A 1 98 ? -33.773 0.482 13.270 1.00 97.00 98 CYS A O 1
ATOM 787 N N . TYR A 1 99 ? -32.116 -0.438 12.066 1.00 96.12 99 TYR A N 1
ATOM 788 C CA . TYR A 1 99 ? -32.808 -0.342 10.784 1.00 96.12 99 TYR A CA 1
ATOM 789 C C . TYR A 1 99 ? -34.033 -1.261 10.718 1.00 96.12 99 TYR A C 1
ATOM 791 O O . TYR A 1 99 ? -35.111 -0.817 10.328 1.00 96.12 99 TYR A O 1
ATOM 799 N N . ARG A 1 100 ? -33.917 -2.519 11.162 1.00 96.31 100 ARG A N 1
ATOM 800 C CA . ARG A 1 100 ? -35.061 -3.446 11.232 1.00 96.31 100 ARG A CA 1
ATOM 801 C C . ARG A 1 100 ? -36.134 -2.973 12.211 1.00 96.31 100 ARG A C 1
ATOM 803 O O . ARG A 1 100 ? -37.317 -3.068 11.896 1.00 96.31 100 ARG A O 1
ATOM 810 N N . VAL A 1 101 ? -35.742 -2.419 13.358 1.00 96.88 101 VAL A N 1
ATOM 811 C CA . VAL A 1 101 ? -36.678 -1.800 14.315 1.00 96.88 101 VAL A CA 1
ATOM 812 C C . VAL A 1 101 ? -37.402 -0.607 13.687 1.00 96.88 101 VAL A C 1
ATOM 814 O O . VAL A 1 101 ? -38.623 -0.507 13.806 1.00 96.88 101 VAL A O 1
ATOM 817 N N . PHE A 1 102 ? -36.683 0.240 12.947 1.00 95.88 102 PHE A N 1
ATOM 818 C CA . PHE A 1 102 ? -37.267 1.349 12.193 1.00 95.88 102 PHE A CA 1
ATOM 819 C C . PHE A 1 102 ? -38.269 0.879 11.125 1.00 95.88 102 PHE A C 1
ATOM 821 O O . PHE A 1 102 ? -39.366 1.428 11.038 1.00 95.88 102 PHE A O 1
ATOM 828 N N . LEU A 1 103 ? -37.943 -0.169 10.357 1.00 95.12 103 LEU A N 1
ATOM 829 C CA . LEU A 1 103 ? -38.859 -0.751 9.364 1.00 95.12 103 LEU A CA 1
ATOM 830 C C . LEU A 1 103 ? -40.145 -1.316 9.988 1.00 95.12 103 LEU A C 1
ATOM 832 O O . LEU A 1 103 ? -41.181 -1.332 9.332 1.00 95.12 103 LEU A O 1
ATOM 836 N N . ASN A 1 104 ? -40.094 -1.733 11.255 1.00 94.94 104 ASN A N 1
ATOM 837 C CA . ASN A 1 104 ? -41.256 -2.191 12.022 1.00 94.94 104 ASN A CA 1
ATOM 838 C C . ASN A 1 104 ? -42.024 -1.038 12.705 1.00 94.94 104 ASN A C 1
ATOM 840 O O . ASN A 1 104 ? -42.849 -1.279 13.583 1.00 94.94 104 ASN A O 1
ATOM 844 N N . GLY A 1 105 ? -41.759 0.220 12.331 1.00 95.69 105 GLY A N 1
ATOM 845 C CA . GLY A 1 105 ? -42.504 1.396 12.797 1.00 95.69 105 GLY A CA 1
ATOM 846 C C . GLY A 1 105 ? -42.090 1.932 14.172 1.00 95.69 105 GLY A C 1
ATOM 847 O O . GLY A 1 105 ? -42.705 2.874 14.677 1.00 95.69 105 GLY A O 1
ATOM 848 N N . TRP A 1 106 ? -41.045 1.375 14.785 1.00 97.44 106 TRP A N 1
ATOM 849 C CA . TRP A 1 106 ? -40.544 1.821 16.084 1.00 97.44 106 TRP A CA 1
ATOM 850 C C . TRP A 1 106 ? -39.475 2.904 15.941 1.00 97.44 106 TRP A C 1
ATOM 852 O O . TRP A 1 106 ? -38.709 2.942 14.980 1.00 97.44 106 TRP A O 1
ATOM 862 N N . LYS A 1 107 ? -39.390 3.790 16.938 1.00 97.38 107 LYS A N 1
ATOM 863 C CA . LYS A 1 107 ? -38.393 4.870 16.966 1.00 97.38 107 LYS A CA 1
ATOM 864 C C . LYS A 1 107 ? -37.145 4.463 17.750 1.00 97.38 107 LYS A C 1
ATOM 866 O O . LYS A 1 107 ? -37.248 3.770 18.767 1.00 97.38 107 LYS A O 1
ATOM 871 N N . THR A 1 108 ? -35.997 4.991 17.331 1.00 97.94 108 THR A N 1
ATOM 872 C CA . THR A 1 108 ? -34.740 4.948 18.090 1.00 97.94 108 THR A CA 1
ATOM 873 C C . THR A 1 108 ? -34.459 6.325 18.694 1.00 97.94 108 THR A C 1
ATOM 875 O O . THR A 1 108 ? -34.582 7.342 18.009 1.00 97.94 108 THR A O 1
ATOM 878 N N . ALA A 1 109 ? -34.103 6.388 19.978 1.00 97.12 109 ALA A N 1
ATOM 879 C CA . ALA A 1 109 ? -33.883 7.646 20.695 1.00 97.12 109 ALA A CA 1
ATOM 880 C C . ALA A 1 109 ? -32.459 7.765 21.257 1.00 97.12 109 ALA A C 1
ATOM 882 O O . ALA A 1 109 ? -31.911 6.810 21.803 1.00 97.12 109 ALA A O 1
ATOM 883 N N . TYR A 1 110 ? -31.885 8.963 21.161 1.00 97.31 110 TYR A N 1
ATOM 884 C CA . TYR A 1 110 ? -30.703 9.373 21.915 1.00 97.31 110 TYR A CA 1
ATOM 885 C C . TYR A 1 110 ? -31.152 10.122 23.172 1.00 97.31 110 TYR A C 1
ATOM 887 O O . TYR A 1 110 ? -31.876 11.112 23.062 1.00 97.31 110 TYR A O 1
ATOM 895 N N . TYR A 1 111 ? -30.721 9.660 24.346 1.00 96.75 111 TYR A N 1
ATOM 896 C CA . TYR A 1 111 ? -31.064 10.240 25.642 1.00 96.75 111 TYR A CA 1
ATOM 897 C C . TYR A 1 111 ? -29.826 10.816 26.339 1.00 96.75 111 TYR A C 1
ATOM 899 O O . TYR A 1 111 ? -28.944 10.076 26.771 1.00 96.75 111 TYR A O 1
ATOM 907 N N . HIS A 1 112 ? -29.753 12.143 26.467 1.00 95.69 112 HIS A N 1
ATOM 908 C CA . HIS A 1 112 ? -28.525 12.816 26.915 1.00 95.69 112 HIS A CA 1
ATOM 909 C C . HIS A 1 112 ? -28.282 12.778 28.434 1.00 95.69 112 HIS A C 1
ATOM 911 O O . HIS A 1 112 ? -27.158 13.015 28.866 1.00 95.69 112 HIS A O 1
ATOM 917 N N . LYS A 1 113 ? -29.320 12.565 29.263 1.00 95.88 113 LYS A N 1
ATOM 918 C CA . LYS A 1 113 ? -29.195 12.687 30.733 1.00 95.88 113 LYS A CA 1
ATOM 919 C C . LYS A 1 113 ? -28.458 11.510 31.369 1.00 95.88 113 LYS A C 1
ATOM 921 O O . LYS A 1 113 ? -27.972 11.630 32.488 1.00 95.88 113 LYS A O 1
ATOM 926 N N . THR A 1 114 ? -28.390 10.382 30.671 1.00 95.00 114 THR A N 1
ATOM 927 C CA . THR A 1 114 ? -27.608 9.217 31.085 1.00 95.00 114 THR A CA 1
ATOM 928 C C . THR A 1 114 ? -26.304 9.201 30.309 1.00 95.00 114 THR A C 1
ATOM 930 O O . THR A 1 114 ? -26.308 9.421 29.097 1.00 95.00 114 THR A O 1
ATOM 933 N N . THR A 1 115 ? -25.209 8.888 31.000 1.00 94.31 115 THR A N 1
ATOM 934 C CA . THR A 1 115 ? -23.868 8.897 30.420 1.00 94.31 115 THR A CA 1
ATOM 935 C C . THR A 1 115 ? -23.139 7.591 30.707 1.00 94.31 115 THR A C 1
ATOM 937 O O . THR A 1 115 ? -23.262 7.042 31.800 1.00 94.31 115 THR A O 1
ATOM 940 N N . THR A 1 116 ? -22.357 7.107 29.744 1.00 95.19 116 THR A N 1
ATOM 941 C CA . THR A 1 116 ? -21.432 5.979 29.921 1.00 95.19 116 THR A CA 1
ATOM 942 C C . THR A 1 116 ? -20.071 6.281 29.300 1.00 95.19 116 THR A C 1
ATOM 944 O O . THR A 1 116 ? -19.973 7.080 28.367 1.00 95.19 116 THR A O 1
ATOM 947 N N . ILE A 1 117 ? -19.018 5.633 29.798 1.00 92.38 117 ILE A N 1
ATOM 948 C CA . ILE A 1 117 ? -17.663 5.721 29.243 1.00 92.38 117 ILE A CA 1
ATOM 949 C C . ILE A 1 117 ? -17.399 4.463 28.421 1.00 92.38 117 ILE A C 1
ATOM 951 O O . ILE A 1 117 ? -17.534 3.344 28.912 1.00 92.38 117 ILE A O 1
ATOM 955 N N . HIS A 1 118 ? -16.995 4.645 27.168 1.00 90.00 118 HIS A N 1
ATOM 956 C CA . HIS A 1 118 ? -16.679 3.557 26.256 1.00 90.00 118 HIS A CA 1
ATOM 957 C C . HIS A 1 118 ? -15.195 3.587 25.877 1.00 90.00 118 HIS A C 1
ATOM 959 O O . HIS A 1 118 ? -14.724 4.469 25.155 1.00 90.00 118 HIS A O 1
ATOM 965 N N . PHE A 1 119 ? -14.457 2.572 26.331 1.00 80.69 119 PHE A N 1
ATOM 966 C CA . PHE A 1 119 ? -13.049 2.343 25.991 1.00 80.69 119 PHE A CA 1
ATOM 967 C C . PHE A 1 119 ? -12.927 1.740 24.583 1.00 80.69 119 PHE A C 1
ATOM 969 O O . PHE A 1 119 ? -12.646 0.557 24.381 1.00 80.69 119 PHE A O 1
ATOM 976 N N . LYS A 1 120 ? -13.231 2.568 23.585 1.00 69.69 120 LYS A N 1
ATOM 977 C CA . LYS A 1 120 ? -13.310 2.196 22.173 1.00 69.69 120 LYS A CA 1
ATOM 978 C C . LYS A 1 120 ? -12.052 1.466 21.688 1.00 69.69 120 LYS A C 1
ATOM 980 O O . LYS A 1 120 ? -10.939 1.947 21.862 1.00 69.69 120 LYS A O 1
ATOM 985 N N . GLY A 1 121 ? -12.253 0.352 20.986 1.00 60.41 121 GLY A N 1
ATOM 986 C CA . GLY A 1 121 ? -11.169 -0.395 20.344 1.00 60.41 121 GLY A CA 1
ATOM 987 C C . GLY A 1 121 ? -10.398 -1.327 21.280 1.00 60.41 121 GLY A C 1
ATOM 988 O O . GLY A 1 121 ? -9.532 -2.042 20.796 1.00 60.41 121 GLY A O 1
ATOM 989 N N . GLU A 1 122 ? -10.722 -1.409 22.577 1.00 67.62 122 GLU A N 1
ATOM 990 C CA . GLU A 1 122 ? -10.057 -2.359 23.487 1.00 67.62 122 GLU A CA 1
ATOM 991 C C . GLU A 1 122 ? -10.264 -3.827 23.074 1.00 67.62 122 GLU A C 1
ATOM 993 O O . GLU A 1 122 ? -9.322 -4.617 23.140 1.00 67.62 122 GLU A O 1
ATOM 998 N N . SER A 1 123 ? -11.452 -4.190 22.575 1.00 59.62 123 SER A N 1
ATOM 999 C CA . SER A 1 123 ? -11.727 -5.547 22.076 1.00 59.62 123 SER A CA 1
ATOM 1000 C C . SER A 1 123 ? -10.918 -5.869 20.821 1.00 59.62 123 SER A C 1
ATOM 1002 O O . SER A 1 123 ? -10.380 -6.968 20.695 1.00 59.62 123 SER A O 1
ATOM 1004 N N . THR A 1 124 ? -10.773 -4.904 19.910 1.00 54.03 124 THR A N 1
ATOM 1005 C CA . THR A 1 124 ? -10.013 -5.123 18.678 1.00 54.03 124 THR A CA 1
ATOM 1006 C C . THR A 1 124 ? -8.510 -5.020 18.893 1.00 54.03 124 THR A C 1
ATOM 1008 O O . THR A 1 124 ? -7.771 -5.756 18.253 1.00 54.03 124 THR A O 1
ATOM 1011 N N . ARG A 1 125 ? -8.038 -4.190 19.832 1.00 51.84 125 ARG A N 1
ATOM 1012 C CA . ARG A 1 125 ? -6.616 -4.054 20.201 1.00 51.84 125 ARG A CA 1
ATOM 1013 C C . ARG A 1 125 ? -6.014 -5.364 20.715 1.00 51.84 125 ARG A C 1
ATOM 1015 O O . ARG A 1 125 ? -4.807 -5.558 20.617 1.00 51.84 125 ARG A O 1
ATOM 1022 N N . ARG A 1 126 ? -6.852 -6.273 21.223 1.00 46.16 126 ARG A N 1
ATOM 1023 C CA . ARG A 1 126 ? -6.479 -7.638 21.632 1.00 46.16 126 ARG A CA 1
ATOM 1024 C C . ARG A 1 126 ? -6.467 -8.648 20.478 1.00 46.16 126 ARG A C 1
ATOM 1026 O O . ARG A 1 126 ? -6.182 -9.818 20.697 1.00 46.16 126 ARG A O 1
ATOM 1033 N N . SER A 1 127 ? -6.771 -8.219 19.256 1.00 46.41 127 SER A N 1
ATOM 1034 C CA . SER A 1 127 ? -6.821 -9.065 18.064 1.00 46.41 127 SER A CA 1
ATOM 1035 C C . SER A 1 127 ? -5.969 -8.464 16.942 1.00 46.41 127 SER A C 1
ATOM 1037 O O . SER A 1 127 ? -5.907 -7.251 16.773 1.00 46.41 127 SER A O 1
ATOM 1039 N N . SER A 1 128 ? -5.345 -9.287 16.100 1.00 49.81 128 SER A N 1
ATOM 1040 C CA . SER A 1 128 ? -4.636 -8.833 14.885 1.00 49.81 128 SER A CA 1
ATOM 1041 C C . SER A 1 128 ? -5.595 -8.411 13.755 1.00 49.81 128 SER A C 1
ATOM 1043 O O . SER A 1 128 ? -5.271 -8.470 12.565 1.00 49.81 128 SER A O 1
ATOM 1045 N N . MET A 1 129 ? -6.820 -8.021 14.109 1.00 55.97 129 MET A N 1
ATOM 1046 C CA . MET A 1 129 ? -7.917 -7.839 13.179 1.00 55.97 129 MET A CA 1
ATOM 1047 C C . MET A 1 129 ? -7.858 -6.467 12.520 1.00 55.97 129 MET A C 1
ATOM 1049 O O . MET A 1 129 ? -7.718 -5.429 13.163 1.00 55.97 129 MET A O 1
ATOM 1053 N N . ASN A 1 130 ? -8.001 -6.452 11.199 1.00 67.00 130 ASN A N 1
ATOM 1054 C CA . ASN A 1 130 ? -8.051 -5.211 10.445 1.00 67.00 130 ASN A CA 1
ATOM 1055 C C . ASN A 1 130 ? -9.438 -4.561 10.601 1.00 67.00 130 ASN A C 1
ATOM 1057 O O . ASN A 1 130 ? -10.335 -4.836 9.803 1.00 67.00 130 ASN A O 1
ATOM 1061 N N . GLU A 1 131 ? -9.600 -3.700 11.612 1.00 68.38 131 GLU A N 1
ATOM 1062 C CA . GLU A 1 131 ? -10.844 -2.966 11.925 1.00 68.38 131 GLU A CA 1
ATOM 1063 C C . GLU A 1 131 ? -11.493 -2.346 10.694 1.00 68.38 131 GLU A C 1
ATOM 1065 O O . GLU A 1 131 ? -12.694 -2.463 10.474 1.00 68.38 131 GLU A O 1
ATOM 1070 N N . VAL A 1 132 ? -10.670 -1.705 9.864 1.00 70.75 132 VAL A N 1
ATOM 1071 C CA . VAL A 1 132 ? -11.109 -1.013 8.656 1.00 70.75 132 VAL A CA 1
ATOM 1072 C C . VAL A 1 132 ? -11.746 -2.004 7.687 1.00 70.75 132 VAL A C 1
ATOM 1074 O O . VAL A 1 132 ? -12.820 -1.741 7.152 1.00 70.75 132 VAL A O 1
ATOM 1077 N N . LYS A 1 133 ? -11.120 -3.170 7.493 1.00 73.19 133 LYS A N 1
ATOM 1078 C CA . LYS A 1 133 ? -11.665 -4.233 6.645 1.00 73.19 133 LYS A CA 1
ATOM 1079 C C . LYS A 1 133 ? -12.980 -4.775 7.206 1.00 73.19 133 LYS A C 1
ATOM 1081 O O . LYS A 1 133 ? -13.924 -4.913 6.441 1.00 73.19 133 LYS A O 1
ATOM 1086 N N . VAL A 1 134 ? -13.052 -5.054 8.508 1.00 79.75 134 VAL A N 1
ATOM 1087 C CA . VAL A 1 134 ? -14.265 -5.603 9.149 1.00 79.75 134 VAL A CA 1
ATOM 1088 C C . VAL A 1 134 ? -15.420 -4.613 9.068 1.00 79.75 134 VAL A C 1
ATOM 1090 O O . VAL A 1 134 ? -16.514 -4.987 8.657 1.00 79.75 134 VAL A O 1
ATOM 1093 N N . PHE A 1 135 ? -15.158 -3.338 9.361 1.00 82.19 135 PHE A N 1
ATOM 1094 C CA . PHE A 1 135 ? -16.129 -2.261 9.204 1.00 82.19 135 PHE A CA 1
ATOM 1095 C C . PHE A 1 135 ? -16.670 -2.198 7.770 1.00 82.19 135 PHE A C 1
ATOM 1097 O O . PHE A 1 135 ? -17.878 -2.104 7.563 1.00 82.19 135 PHE A O 1
ATOM 1104 N N . TYR A 1 136 ? -15.796 -2.280 6.764 1.00 78.81 136 TYR A N 1
ATOM 1105 C CA . TYR A 1 136 ? -16.228 -2.253 5.368 1.00 78.81 136 TYR A CA 1
ATOM 1106 C C . TYR A 1 136 ? -17.009 -3.499 4.952 1.00 78.81 136 TYR A C 1
ATOM 1108 O O . TYR A 1 136 ? -18.015 -3.353 4.260 1.00 78.81 136 TYR A O 1
ATOM 1116 N N . SER A 1 137 ? -16.618 -4.689 5.416 1.00 83.94 137 SER A N 1
ATOM 1117 C CA . SER A 1 137 ? -17.401 -5.913 5.213 1.00 83.94 137 SER A CA 1
ATOM 1118 C C . SER A 1 137 ? -18.807 -5.778 5.806 1.00 83.94 137 SER A C 1
ATOM 1120 O O . SER A 1 137 ? -19.786 -6.124 5.152 1.00 83.94 137 SER A O 1
ATOM 1122 N N . ALA A 1 138 ? -18.929 -5.210 7.009 1.00 88.69 138 ALA A N 1
ATOM 1123 C CA . ALA A 1 138 ? -20.220 -4.953 7.641 1.00 88.69 138 ALA A CA 1
ATOM 1124 C C . ALA A 1 138 ? -21.078 -3.964 6.834 1.00 88.69 138 ALA A C 1
ATOM 1126 O O . ALA A 1 138 ? -22.265 -4.205 6.622 1.00 88.69 138 ALA A O 1
ATOM 1127 N N . MET A 1 139 ? -20.494 -2.879 6.317 1.00 85.75 139 MET A N 1
ATOM 1128 C CA . MET A 1 139 ? -21.229 -1.938 5.460 1.00 85.75 139 MET A CA 1
ATOM 1129 C C . MET A 1 139 ? -21.656 -2.562 4.125 1.00 85.75 139 MET A C 1
ATOM 1131 O O . MET A 1 139 ? -22.711 -2.208 3.602 1.00 85.75 139 MET A O 1
ATOM 1135 N N . GLU A 1 140 ? -20.878 -3.499 3.579 1.00 83.56 140 GLU A N 1
ATOM 1136 C CA . GLU A 1 140 ? -21.261 -4.261 2.387 1.00 83.56 140 GLU A CA 1
ATOM 1137 C C . GLU A 1 140 ? -22.453 -5.189 2.659 1.00 83.56 140 GLU A C 1
ATOM 1139 O O . GLU A 1 140 ? -23.393 -5.210 1.861 1.00 83.56 140 GLU A O 1
ATOM 1144 N N . ILE A 1 141 ? -22.458 -5.899 3.795 1.00 88.81 141 ILE A N 1
ATOM 1145 C CA . ILE A 1 141 ? -23.600 -6.719 4.237 1.00 88.81 141 ILE A CA 1
ATOM 1146 C C . ILE A 1 141 ? -24.846 -5.836 4.386 1.00 88.81 141 ILE A C 1
ATOM 1148 O O . ILE A 1 141 ? -25.885 -6.149 3.802 1.00 88.81 141 ILE A O 1
ATOM 1152 N N . PHE A 1 142 ? -24.723 -4.697 5.077 1.00 89.50 142 PHE A N 1
ATOM 1153 C CA . PHE A 1 142 ? -25.824 -3.751 5.281 1.00 89.50 142 PHE A CA 1
ATOM 1154 C C . PHE A 1 142 ? -26.386 -3.224 3.960 1.00 89.50 142 PHE A C 1
ATOM 1156 O O . PHE A 1 142 ? -27.594 -3.265 3.732 1.00 89.50 142 PHE A O 1
ATOM 1163 N N . ALA A 1 143 ? -25.515 -2.763 3.059 1.00 85.12 143 ALA A N 1
ATOM 1164 C CA . ALA A 1 143 ? -25.922 -2.257 1.753 1.00 85.12 143 ALA A CA 1
ATOM 1165 C C . ALA A 1 143 ? -26.635 -3.330 0.921 1.00 85.12 143 ALA A C 1
ATOM 1167 O O . ALA A 1 143 ? -27.669 -3.052 0.314 1.00 85.12 143 ALA A O 1
ATOM 1168 N N . ARG A 1 144 ? -26.112 -4.561 0.924 1.00 86.44 144 ARG A N 1
ATOM 1169 C CA . ARG A 1 144 ? -26.705 -5.690 0.202 1.00 86.44 144 ARG A CA 1
ATOM 1170 C C . ARG A 1 144 ? -28.085 -6.063 0.749 1.00 86.44 144 ARG A C 1
ATOM 1172 O O . ARG A 1 144 ? -28.962 -6.375 -0.053 1.00 86.44 144 ARG A O 1
ATOM 1179 N N . LYS A 1 145 ? -28.273 -6.032 2.073 1.00 89.50 145 LYS A N 1
ATOM 1180 C CA . LYS A 1 145 ? -29.546 -6.361 2.737 1.00 89.50 145 LYS A CA 1
ATOM 1181 C C . LYS A 1 145 ? -30.611 -5.285 2.547 1.00 89.50 145 LYS A C 1
ATOM 1183 O O . LYS A 1 145 ? -31.725 -5.608 2.155 1.00 89.50 145 LYS A O 1
ATOM 1188 N N . HIS A 1 146 ? -30.261 -4.023 2.790 1.00 88.69 146 HIS A N 1
ATOM 1189 C CA . HIS A 1 146 ? -31.251 -2.953 2.979 1.00 88.69 146 HIS A CA 1
ATOM 1190 C C . HIS A 1 146 ? -31.384 -1.987 1.804 1.00 88.69 146 HIS A C 1
ATOM 1192 O O . HIS A 1 146 ? -32.430 -1.371 1.635 1.00 88.69 146 HIS A O 1
ATOM 1198 N N . TYR A 1 147 ? -30.354 -1.857 0.963 1.00 80.25 147 TYR A N 1
ATOM 1199 C CA . TYR A 1 147 ? -30.386 -0.967 -0.206 1.00 80.25 147 TYR A CA 1
ATOM 1200 C C . TYR A 1 147 ? -30.436 -1.712 -1.551 1.00 80.25 147 TYR A C 1
ATOM 1202 O O . TYR A 1 147 ? -30.523 -1.076 -2.601 1.00 80.25 147 TYR A O 1
ATOM 1210 N N . GLY A 1 148 ? -30.458 -3.050 -1.527 1.00 66.31 148 GLY A N 1
ATOM 1211 C CA . GLY A 1 148 ? -30.767 -3.893 -2.684 1.00 66.31 148 GLY A CA 1
ATOM 1212 C C . GLY A 1 148 ? -29.719 -3.894 -3.811 1.00 66.31 148 GLY A C 1
ATOM 1213 O O . GLY A 1 148 ? -28.725 -3.172 -3.797 1.00 66.31 148 GLY A O 1
ATOM 1214 N N . LYS A 1 149 ? -29.951 -4.755 -4.816 1.00 59.12 149 LYS A N 1
ATOM 1215 C CA . LYS A 1 149 ? -29.037 -5.174 -5.908 1.00 59.12 149 LYS A CA 1
ATOM 1216 C C . LYS A 1 149 ? -28.637 -4.081 -6.917 1.00 59.12 149 LYS A C 1
ATOM 1218 O O . LYS A 1 149 ? -28.293 -4.414 -8.052 1.00 59.12 149 LYS A O 1
ATOM 1223 N N . SER A 1 150 ? -28.685 -2.793 -6.572 1.00 63.16 150 SER A N 1
ATOM 1224 C CA . SER A 1 150 ? -28.155 -1.764 -7.467 1.00 63.16 150 SER A CA 1
ATOM 1225 C C . SER A 1 150 ? -26.646 -1.960 -7.584 1.00 63.16 150 SER A C 1
ATOM 1227 O O . SER A 1 150 ? -25.865 -1.549 -6.723 1.00 63.16 150 SER A O 1
ATOM 1229 N N . PHE A 1 151 ? -26.245 -2.635 -8.662 1.00 68.00 151 PHE A N 1
ATOM 1230 C CA . PHE A 1 151 ? -24.853 -2.878 -9.013 1.00 68.00 151 PHE A CA 1
ATOM 1231 C C . PHE A 1 151 ? -24.061 -1.570 -8.942 1.00 68.00 151 PHE A C 1
ATOM 1233 O O . PHE A 1 151 ? -22.961 -1.541 -8.399 1.00 68.00 151 PHE A O 1
ATOM 1240 N N . LEU A 1 152 ? -24.653 -0.462 -9.395 1.00 71.94 152 LEU A N 1
ATOM 1241 C CA . LEU A 1 152 ? -24.030 0.854 -9.347 1.00 71.94 152 LEU A CA 1
ATOM 1242 C C . LEU A 1 152 ? -23.740 1.316 -7.912 1.00 71.94 152 LEU A C 1
ATOM 1244 O O . LEU A 1 152 ? -22.626 1.748 -7.634 1.00 71.94 152 LEU A O 1
ATOM 1248 N N . PHE A 1 153 ? -24.692 1.185 -6.985 1.00 73.00 153 PHE A N 1
ATOM 1249 C CA . PHE A 1 153 ? -24.498 1.621 -5.599 1.00 73.00 153 PHE A CA 1
ATOM 1250 C C . PHE A 1 153 ? -23.412 0.812 -4.879 1.00 73.00 153 PHE A C 1
ATOM 1252 O O . PHE A 1 153 ? -22.522 1.395 -4.257 1.00 73.00 153 PHE A O 1
ATOM 1259 N N . LEU A 1 154 ? -23.429 -0.518 -5.015 1.00 73.69 154 LEU A N 1
ATOM 1260 C CA . LEU A 1 154 ? -22.403 -1.376 -4.416 1.00 73.69 154 LEU A CA 1
ATOM 1261 C C . LEU A 1 154 ? -21.015 -1.092 -5.003 1.00 73.69 154 LEU A C 1
ATOM 1263 O O . LEU A 1 154 ? -20.036 -1.037 -4.260 1.00 73.69 154 LEU A O 1
ATOM 1267 N N . ASN A 1 155 ? -20.917 -0.857 -6.315 1.00 75.69 155 ASN A N 1
ATOM 1268 C CA . ASN A 1 155 ? -19.646 -0.493 -6.939 1.00 75.69 155 ASN A CA 1
ATOM 1269 C C . ASN A 1 155 ? -19.169 0.906 -6.531 1.00 75.69 155 ASN A C 1
ATOM 1271 O O . ASN A 1 155 ? -17.977 1.073 -6.294 1.00 75.69 155 ASN A O 1
ATOM 1275 N N . LEU A 1 156 ? -20.062 1.887 -6.372 1.00 76.38 156 LEU A N 1
ATOM 1276 C CA . LEU A 1 156 ? -19.708 3.216 -5.862 1.00 76.38 156 LEU A CA 1
ATOM 1277 C C . LEU A 1 156 ? -19.218 3.160 -4.413 1.00 76.38 156 LEU A C 1
ATOM 1279 O O . LEU A 1 156 ? -18.230 3.811 -4.077 1.00 76.38 156 LEU A O 1
ATOM 1283 N N . LEU A 1 157 ? -19.860 2.352 -3.563 1.00 73.69 157 LEU A N 1
ATOM 1284 C CA . LEU A 1 157 ? -19.410 2.129 -2.191 1.00 73.69 157 LEU A CA 1
ATOM 1285 C C . LEU A 1 157 ? -18.025 1.469 -2.178 1.00 73.69 157 LEU A C 1
ATOM 1287 O O . LEU A 1 157 ? -17.114 1.978 -1.527 1.00 73.69 157 LEU A O 1
ATOM 1291 N N . ARG A 1 158 ? -17.835 0.389 -2.950 1.00 76.56 158 ARG A N 1
ATOM 1292 C CA . ARG A 1 158 ? -16.536 -0.293 -3.098 1.00 76.56 158 ARG A CA 1
ATOM 1293 C C . ARG A 1 158 ? -15.452 0.648 -3.628 1.00 76.56 158 ARG A C 1
ATOM 1295 O O . ARG A 1 158 ? -14.344 0.648 -3.098 1.00 76.56 158 ARG A O 1
ATOM 1302 N N . LEU A 1 159 ? -15.771 1.490 -4.611 1.00 79.81 159 LEU A N 1
ATOM 1303 C CA . LEU A 1 159 ? -14.862 2.500 -5.153 1.00 79.81 159 LEU A CA 1
ATOM 1304 C C . LEU A 1 159 ? -14.508 3.559 -4.103 1.00 79.81 159 LEU A C 1
ATOM 1306 O O . LEU A 1 159 ? -13.335 3.879 -3.934 1.00 79.81 159 LEU A O 1
ATOM 1310 N N . GLY A 1 160 ? -15.491 4.073 -3.360 1.00 77.31 160 GLY A N 1
ATOM 1311 C CA . GLY A 1 160 ? -15.271 5.043 -2.285 1.00 77.31 160 GLY A CA 1
ATOM 1312 C C . GLY A 1 160 ? -14.398 4.480 -1.162 1.00 77.31 160 GLY A C 1
ATOM 1313 O O . GLY A 1 160 ? -13.490 5.157 -0.678 1.00 77.31 160 GLY A O 1
ATOM 1314 N N . ILE A 1 161 ? -14.612 3.215 -0.797 1.00 72.81 161 ILE A N 1
ATOM 1315 C CA . ILE A 1 161 ? -13.778 2.470 0.154 1.00 72.81 161 ILE A CA 1
ATOM 1316 C C . ILE A 1 161 ? -12.349 2.324 -0.377 1.00 72.81 161 ILE A C 1
ATOM 1318 O O . ILE A 1 161 ? -11.391 2.622 0.342 1.00 72.81 161 ILE A O 1
ATOM 1322 N N . TRP A 1 162 ? -12.198 1.911 -1.637 1.00 77.44 162 TRP A N 1
ATOM 1323 C CA . TRP A 1 162 ? -10.898 1.763 -2.285 1.00 77.44 162 TRP A CA 1
ATOM 1324 C C . TRP A 1 162 ? -10.140 3.096 -2.332 1.00 77.44 162 TRP A C 1
ATOM 1326 O O . TRP A 1 162 ? -9.009 3.167 -1.851 1.00 77.44 162 TRP A O 1
ATOM 1336 N N . LEU A 1 163 ? -10.785 4.180 -2.770 1.00 75.44 163 LEU A N 1
ATOM 1337 C CA . LEU A 1 163 ? -10.218 5.532 -2.765 1.00 75.44 163 LEU A CA 1
ATOM 1338 C C . LEU A 1 163 ? -9.827 5.979 -1.354 1.00 75.44 163 LEU A C 1
ATOM 1340 O O . LEU A 1 163 ? -8.732 6.498 -1.151 1.00 75.44 163 LEU A O 1
ATOM 1344 N N . ARG A 1 164 ? -10.675 5.741 -0.346 1.00 72.44 164 ARG A N 1
ATOM 1345 C CA . ARG A 1 164 ? -10.361 6.092 1.046 1.00 72.44 164 ARG A CA 1
ATOM 1346 C C . ARG A 1 164 ? -9.176 5.297 1.581 1.00 72.44 164 ARG A C 1
ATOM 1348 O O . ARG A 1 164 ? -8.379 5.861 2.333 1.00 72.44 164 ARG A O 1
ATOM 1355 N N . SER A 1 165 ? -9.060 4.022 1.210 1.00 67.19 165 SER A N 1
ATOM 1356 C CA . SER A 1 165 ? -7.926 3.165 1.567 1.00 67.19 165 SER A CA 1
ATOM 1357 C C . SER A 1 165 ? -6.632 3.640 0.901 1.00 67.19 165 SER A C 1
ATOM 1359 O O . SER A 1 165 ? -5.600 3.717 1.565 1.00 67.19 165 SER A O 1
ATOM 1361 N N . LEU A 1 166 ? -6.713 4.079 -0.357 1.00 68.44 166 LEU A N 1
ATOM 1362 C CA . LEU A 1 166 ? -5.607 4.662 -1.107 1.00 68.44 166 LEU A CA 1
ATOM 1363 C C . LEU A 1 166 ? -5.153 5.989 -0.474 1.00 68.44 166 LEU A C 1
ATOM 1365 O O . LEU A 1 166 ? -3.975 6.169 -0.173 1.00 68.44 166 LEU A O 1
ATOM 1369 N N . LEU A 1 167 ? -6.093 6.885 -0.162 1.00 69.12 167 LEU A N 1
ATOM 1370 C CA . LEU A 1 167 ? -5.819 8.134 0.557 1.00 69.12 167 LEU A CA 1
ATOM 1371 C C . LEU A 1 167 ? -5.245 7.876 1.954 1.00 69.12 167 LEU A C 1
ATOM 1373 O O . LEU A 1 167 ? -4.322 8.567 2.377 1.00 69.12 167 LEU A O 1
ATOM 1377 N N . ALA A 1 168 ? -5.762 6.878 2.675 1.00 65.25 168 ALA A N 1
ATOM 1378 C CA . ALA A 1 168 ? -5.231 6.483 3.975 1.00 65.25 168 ALA A CA 1
ATOM 1379 C C . ALA A 1 168 ? -3.779 6.002 3.853 1.00 65.25 168 ALA A C 1
ATOM 1381 O O . ALA A 1 168 ? -2.939 6.425 4.646 1.00 65.25 168 ALA A O 1
ATOM 1382 N N . TYR A 1 169 ? -3.476 5.192 2.836 1.00 65.56 169 TYR A N 1
ATOM 1383 C CA . TYR A 1 169 ? -2.129 4.710 2.542 1.00 65.56 169 TYR A CA 1
ATOM 1384 C C . TYR A 1 169 ? -1.153 5.867 2.279 1.00 65.56 169 TYR A C 1
ATOM 1386 O O . TYR A 1 169 ? -0.136 5.975 2.968 1.00 65.56 169 TYR A O 1
ATOM 1394 N N . PHE A 1 170 ? -1.502 6.798 1.384 1.00 63.47 170 PHE A N 1
ATOM 1395 C CA . PHE A 1 170 ? -0.682 7.987 1.118 1.00 63.47 170 PHE A CA 1
ATOM 1396 C C . PHE A 1 170 ? -0.552 8.896 2.353 1.00 63.47 170 PHE A C 1
ATOM 1398 O O . PHE A 1 170 ? 0.534 9.386 2.664 1.00 63.47 170 PHE A O 1
ATOM 1405 N N . SER A 1 171 ? -1.626 9.059 3.134 1.00 61.53 171 SER A N 1
ATOM 1406 C CA . SER A 1 171 ? -1.599 9.858 4.369 1.00 61.53 171 SER A CA 1
ATOM 1407 C C . SER A 1 171 ? -0.742 9.240 5.480 1.00 61.53 171 SER A C 1
ATOM 1409 O O . SER A 1 171 ? -0.210 9.975 6.313 1.00 61.53 171 SER A O 1
ATOM 1411 N N . LYS A 1 172 ? -0.589 7.907 5.495 1.00 63.34 172 LYS A N 1
ATOM 1412 C CA . LYS A 1 172 ? 0.228 7.175 6.474 1.00 63.34 172 LYS A CA 1
ATOM 1413 C C . LYS A 1 172 ? 1.720 7.374 6.198 1.00 63.34 172 LYS A C 1
ATOM 1415 O O . LYS A 1 172 ? 2.487 7.546 7.141 1.00 63.34 172 LYS A O 1
ATOM 1420 N N . ASN A 1 173 ? 2.102 7.446 4.921 1.00 71.56 173 ASN A N 1
ATOM 1421 C CA . ASN A 1 173 ? 3.481 7.633 4.471 1.00 71.56 173 ASN A CA 1
ATOM 1422 C C . ASN A 1 173 ? 3.669 8.994 3.775 1.00 71.56 173 ASN A C 1
ATOM 1424 O O . ASN A 1 173 ? 4.042 9.066 2.600 1.00 71.56 173 ASN A O 1
ATOM 1428 N N . LYS A 1 174 ? 3.437 10.094 4.510 1.00 78.44 174 LYS A N 1
ATOM 1429 C CA . LYS A 1 174 ? 3.553 11.468 3.975 1.00 78.44 174 LYS A CA 1
ATOM 1430 C C . LYS A 1 174 ? 4.900 11.733 3.295 1.00 78.44 174 LYS A C 1
ATOM 1432 O O . LYS A 1 174 ? 4.918 12.268 2.195 1.00 78.44 174 LYS A O 1
ATOM 1437 N N . ARG A 1 175 ? 6.013 11.311 3.910 1.00 81.38 175 ARG A N 1
ATOM 1438 C CA . ARG A 1 175 ? 7.371 11.491 3.358 1.00 81.38 175 ARG A CA 1
ATOM 1439 C C . ARG A 1 175 ? 7.530 10.820 1.996 1.00 81.38 175 ARG A C 1
ATOM 1441 O O . ARG A 1 175 ? 7.930 11.474 1.044 1.00 81.38 175 ARG A O 1
ATOM 1448 N N . VAL A 1 176 ? 7.162 9.544 1.893 1.00 83.31 176 VAL A N 1
ATOM 1449 C CA . VAL A 1 176 ? 7.221 8.791 0.630 1.00 83.31 176 VAL A CA 1
ATOM 1450 C C . VAL A 1 176 ? 6.350 9.457 -0.435 1.00 83.31 176 VAL A C 1
ATOM 1452 O O . VAL A 1 176 ? 6.786 9.597 -1.571 1.00 83.31 176 VAL A O 1
ATOM 1455 N N . SER A 1 177 ? 5.157 9.926 -0.060 1.00 84.75 177 SER A N 1
ATOM 1456 C CA . SER A 1 177 ? 4.245 10.617 -0.980 1.00 84.75 177 SER A CA 1
ATOM 1457 C C . SER A 1 177 ? 4.837 11.930 -1.502 1.00 84.75 177 SER A C 1
ATOM 1459 O O . SER A 1 177 ? 4.755 12.202 -2.695 1.00 84.75 177 SER A O 1
ATOM 1461 N N . ILE A 1 178 ? 5.481 12.720 -0.635 1.00 89.31 178 ILE A N 1
ATOM 1462 C CA . ILE A 1 178 ? 6.173 13.957 -1.029 1.00 89.31 178 ILE A CA 1
ATOM 1463 C C . ILE A 1 178 ? 7.327 13.644 -1.985 1.00 89.31 178 ILE A C 1
ATOM 1465 O O . ILE A 1 178 ? 7.452 14.294 -3.018 1.00 89.31 178 ILE A O 1
ATOM 1469 N N . ILE A 1 179 ? 8.140 12.631 -1.674 1.00 91.00 179 ILE A N 1
ATOM 1470 C CA . ILE A 1 179 ? 9.266 12.221 -2.524 1.00 91.00 179 ILE A CA 1
ATOM 1471 C C . ILE A 1 179 ? 8.768 11.722 -3.886 1.00 91.00 179 ILE A C 1
ATOM 1473 O O . ILE A 1 179 ? 9.337 12.092 -4.905 1.00 91.00 179 ILE A O 1
ATOM 1477 N N . PHE A 1 180 ? 7.689 10.937 -3.922 1.00 91.81 180 PHE A N 1
ATOM 1478 C CA . PHE A 1 180 ? 7.064 10.467 -5.160 1.00 91.81 180 PHE A CA 1
ATOM 1479 C C . PHE A 1 180 ? 6.562 11.624 -6.036 1.00 91.81 180 PHE A C 1
ATOM 1481 O O . PHE A 1 180 ? 6.862 11.673 -7.228 1.00 91.81 180 PHE A O 1
ATOM 1488 N N . LEU A 1 181 ? 5.821 12.571 -5.449 1.00 92.81 181 LEU A N 1
ATOM 1489 C CA . LEU A 1 181 ? 5.316 13.742 -6.172 1.00 92.81 181 LEU A CA 1
ATOM 1490 C C . LEU A 1 181 ? 6.461 14.625 -6.675 1.00 92.81 181 LEU A C 1
ATOM 1492 O O . LEU A 1 181 ? 6.422 15.084 -7.816 1.00 92.81 181 LEU A O 1
ATOM 1496 N N . TRP A 1 182 ? 7.494 14.820 -5.850 1.00 95.31 182 TRP A N 1
ATOM 1497 C CA . TRP A 1 182 ? 8.693 15.547 -6.246 1.00 95.31 182 TRP A CA 1
ATOM 1498 C C . TRP A 1 182 ? 9.417 14.859 -7.397 1.00 95.31 182 TRP A C 1
ATOM 1500 O O . TRP A 1 182 ? 9.763 15.523 -8.359 1.00 95.31 182 TRP A O 1
ATOM 1510 N N . ASP A 1 183 ? 9.611 13.544 -7.340 1.00 95.44 183 ASP A N 1
ATOM 1511 C CA . ASP A 1 183 ? 10.263 12.771 -8.399 1.00 95.44 183 ASP A CA 1
ATOM 1512 C C . ASP A 1 183 ? 9.507 12.887 -9.736 1.00 95.44 183 ASP A C 1
ATOM 1514 O O . ASP A 1 183 ? 10.125 13.091 -10.783 1.00 95.44 183 ASP A O 1
ATOM 1518 N N . CYS A 1 184 ? 8.171 12.826 -9.699 1.00 95.81 184 CYS A N 1
ATOM 1519 C CA . CYS A 1 184 ? 7.327 13.037 -10.879 1.00 95.81 184 CYS A CA 1
ATOM 1520 C C . CYS A 1 184 ? 7.464 14.462 -11.435 1.00 95.81 184 CYS A C 1
ATOM 1522 O O . CYS A 1 184 ? 7.507 14.663 -12.645 1.00 95.81 184 CYS A O 1
ATOM 1524 N N . LEU A 1 185 ? 7.546 15.469 -10.571 1.00 96.81 185 LEU A N 1
ATOM 1525 C CA . LEU A 1 185 ? 7.735 16.856 -10.991 1.00 96.81 185 LEU A CA 1
ATOM 1526 C C . LEU A 1 185 ? 9.158 17.093 -11.527 1.00 96.81 185 LEU A C 1
ATOM 1528 O O . LEU A 1 185 ? 9.330 17.691 -12.589 1.00 96.81 185 LEU A O 1
ATOM 1532 N N . ALA A 1 186 ? 10.165 16.559 -10.840 1.00 97.38 186 ALA A N 1
ATOM 1533 C CA . ALA A 1 186 ? 11.576 16.684 -11.165 1.00 97.38 186 ALA A CA 1
ATOM 1534 C C . ALA A 1 186 ? 11.883 16.113 -12.549 1.00 97.38 186 ALA A C 1
ATOM 1536 O O . ALA A 1 186 ? 12.545 16.793 -13.324 1.00 97.38 186 ALA A O 1
ATOM 1537 N N . ILE A 1 187 ? 11.354 14.936 -12.910 1.00 97.38 187 ILE A N 1
ATOM 1538 C CA . ILE A 1 187 ? 11.614 14.357 -14.238 1.00 97.38 187 ILE A CA 1
ATOM 1539 C C . ILE A 1 187 ? 11.054 15.207 -15.386 1.00 97.38 187 ILE A C 1
ATOM 1541 O O . ILE A 1 187 ? 11.700 15.344 -16.425 1.00 97.38 187 ILE A O 1
ATOM 1545 N N . ASN A 1 188 ? 9.900 15.849 -15.195 1.00 96.81 188 ASN A N 1
ATOM 1546 C CA . ASN A 1 188 ? 9.324 16.734 -16.210 1.00 96.81 188 ASN A CA 1
ATOM 1547 C C . ASN A 1 188 ? 10.072 18.068 -16.303 1.00 96.81 188 ASN A C 1
ATOM 1549 O O . ASN A 1 188 ? 10.336 18.542 -17.407 1.00 96.81 188 ASN A O 1
ATOM 1553 N N . ILE A 1 189 ? 10.470 18.656 -15.169 1.00 96.75 189 ILE A N 1
ATOM 1554 C CA . ILE A 1 189 ? 11.314 19.863 -15.157 1.00 96.75 189 ILE A CA 1
ATOM 1555 C C . ILE A 1 189 ? 12.666 19.569 -15.812 1.00 96.75 189 ILE A C 1
ATOM 1557 O O . ILE A 1 189 ? 13.129 20.337 -16.652 1.00 96.75 189 ILE A O 1
ATOM 1561 N N . SER A 1 190 ? 13.275 18.434 -15.482 1.00 96.88 190 SER A N 1
ATOM 1562 C CA . SER A 1 190 ? 14.496 17.934 -16.108 1.00 96.88 190 SER A CA 1
ATOM 1563 C C . SER A 1 190 ? 14.360 17.789 -17.618 1.00 96.88 190 SER A C 1
ATOM 1565 O O . SER A 1 190 ? 15.265 18.193 -18.345 1.00 96.88 190 SER A O 1
ATOM 1567 N N . LEU A 1 191 ? 13.227 17.270 -18.098 1.00 95.50 191 LEU A N 1
ATOM 1568 C CA . LEU A 1 191 ? 12.961 17.143 -19.527 1.00 95.50 191 LEU A CA 1
ATOM 1569 C C . LEU A 1 191 ? 12.881 18.515 -20.206 1.00 95.50 191 LEU A C 1
ATOM 1571 O O . LEU A 1 191 ? 13.521 18.712 -21.235 1.00 95.50 191 LEU A O 1
ATOM 1575 N N . LEU A 1 192 ? 12.167 19.471 -19.602 1.00 95.56 192 LEU A N 1
ATOM 1576 C CA . LEU A 1 192 ? 12.058 20.853 -20.090 1.00 95.56 192 LEU A CA 1
ATOM 1577 C C . LEU A 1 192 ? 13.410 21.586 -20.117 1.00 95.56 192 LEU A C 1
ATOM 1579 O O . LEU A 1 192 ? 13.677 22.393 -21.009 1.00 95.56 192 LEU A O 1
ATOM 1583 N N . LEU A 1 193 ? 14.272 21.334 -19.131 1.00 95.94 193 LEU A N 1
ATOM 1584 C CA . LEU A 1 193 ? 15.626 21.888 -19.100 1.00 95.94 193 LEU A CA 1
ATOM 1585 C C . LEU A 1 193 ? 16.509 21.241 -20.171 1.00 95.94 193 LEU A C 1
ATOM 1587 O O . LEU A 1 193 ? 17.236 21.942 -20.874 1.00 95.94 193 LEU A O 1
ATOM 1591 N N . ALA A 1 194 ? 16.420 19.922 -20.337 1.00 95.62 194 ALA A N 1
ATOM 1592 C CA . ALA A 1 194 ? 17.184 19.182 -21.334 1.00 95.62 194 ALA A CA 1
ATOM 1593 C C . ALA A 1 194 ? 16.816 19.590 -22.770 1.00 95.62 194 ALA A C 1
ATOM 1595 O O . ALA A 1 194 ? 17.705 19.739 -23.612 1.00 95.62 194 ALA A O 1
ATOM 1596 N N . THR A 1 195 ? 15.531 19.817 -23.057 1.00 94.00 195 THR A N 1
ATOM 1597 C CA . THR A 1 195 ? 15.075 20.348 -24.351 1.00 94.00 195 THR A CA 1
ATOM 1598 C C . THR A 1 195 ? 15.533 21.786 -24.561 1.00 94.00 195 THR A C 1
ATOM 1600 O O . THR A 1 195 ? 16.044 22.083 -25.641 1.00 94.00 195 THR A O 1
ATOM 1603 N N . LYS A 1 196 ? 15.474 22.652 -23.536 1.00 94.81 196 LYS A N 1
ATOM 1604 C CA . LYS A 1 196 ? 16.017 24.019 -23.625 1.00 94.81 196 LYS A CA 1
ATOM 1605 C C . LYS A 1 196 ? 17.507 24.021 -23.955 1.00 94.81 196 LYS A C 1
ATOM 1607 O O . LYS A 1 196 ? 17.928 24.781 -24.818 1.00 94.81 196 LYS A O 1
ATOM 1612 N N . ILE A 1 197 ? 18.298 23.169 -23.304 1.00 94.31 197 ILE A N 1
ATOM 1613 C CA . ILE A 1 197 ? 19.744 23.069 -23.554 1.00 94.31 197 ILE A CA 1
ATOM 1614 C C . ILE A 1 197 ? 20.020 22.544 -24.968 1.00 94.31 197 ILE A C 1
ATOM 1616 O O . ILE A 1 197 ? 20.911 23.046 -25.647 1.00 94.31 197 ILE A O 1
ATOM 1620 N N . ARG A 1 198 ? 19.265 21.540 -25.433 1.00 93.62 198 ARG A N 1
ATOM 1621 C CA . ARG A 1 198 ? 19.505 20.913 -26.741 1.00 93.62 198 ARG A CA 1
ATOM 1622 C C . ARG A 1 198 ? 19.013 21.746 -27.923 1.00 93.62 198 ARG A C 1
ATOM 1624 O O . ARG A 1 198 ? 19.666 21.737 -28.961 1.00 93.62 198 ARG A O 1
ATOM 1631 N N . PHE A 1 199 ? 17.846 22.370 -27.793 1.00 92.31 199 PHE A N 1
ATOM 1632 C CA . PHE A 1 199 ? 17.106 22.981 -28.902 1.00 92.31 199 PHE A CA 1
ATOM 1633 C C . PHE A 1 199 ? 16.896 24.496 -28.735 1.00 92.31 199 PHE A C 1
ATOM 1635 O O . PHE A 1 199 ? 16.386 25.145 -29.643 1.00 92.31 199 PHE A O 1
ATOM 1642 N N . GLY A 1 200 ? 17.271 25.079 -27.592 1.00 92.31 200 GLY A N 1
ATOM 1643 C CA . GLY A 1 200 ? 17.127 26.511 -27.294 1.00 92.31 200 GLY A CA 1
ATOM 1644 C C . GLY A 1 200 ? 15.761 26.923 -26.730 1.00 92.31 200 GLY A C 1
ATOM 1645 O O . GLY A 1 200 ? 15.613 28.038 -26.238 1.00 92.31 200 GLY A O 1
ATOM 1646 N N . HIS A 1 201 ? 14.766 26.034 -26.741 1.00 91.19 201 HIS A N 1
ATOM 1647 C CA . HIS A 1 201 ? 13.404 26.295 -26.266 1.00 91.19 201 HIS A CA 1
ATOM 1648 C C . HIS A 1 201 ? 12.884 25.147 -25.387 1.00 91.19 201 HIS A C 1
ATOM 1650 O O . HIS A 1 201 ? 13.285 23.995 -25.533 1.00 91.19 201 HIS A O 1
ATOM 1656 N N . TYR A 1 202 ? 11.984 25.465 -24.452 1.00 90.06 202 TYR A N 1
ATOM 1657 C CA . TYR A 1 202 ? 11.479 24.508 -23.458 1.00 90.06 202 TYR A CA 1
ATOM 1658 C C . TYR A 1 202 ? 10.623 23.389 -24.072 1.00 90.06 202 TYR A C 1
ATOM 1660 O O . TYR A 1 202 ? 10.740 22.228 -23.680 1.00 90.06 202 TYR A O 1
ATOM 1668 N N . LEU A 1 203 ? 9.774 23.714 -25.050 1.00 89.44 203 LEU A N 1
ATOM 1669 C CA . LEU A 1 203 ? 8.896 22.749 -25.712 1.00 89.44 203 LEU A CA 1
ATOM 1670 C C . LEU A 1 203 ? 9.524 22.251 -27.018 1.00 89.44 203 LEU A C 1
ATOM 1672 O O . LEU A 1 203 ? 9.156 22.693 -28.098 1.00 89.44 203 LEU A O 1
ATOM 1676 N N . GLY A 1 204 ? 10.522 21.372 -26.901 1.00 83.31 204 GLY A N 1
ATOM 1677 C CA . GLY A 1 204 ? 11.300 20.857 -28.037 1.00 83.31 204 GLY A CA 1
ATOM 1678 C C . GLY A 1 204 ? 10.623 19.771 -28.881 1.00 83.31 204 GLY A C 1
ATOM 1679 O O . GLY A 1 204 ? 11.280 19.204 -29.751 1.00 83.31 204 GLY A O 1
ATOM 1680 N N . PHE A 1 205 ? 9.359 19.431 -28.608 1.00 86.44 205 PHE A N 1
ATOM 1681 C CA . PHE A 1 205 ? 8.603 18.407 -29.340 1.00 86.44 205 PHE A CA 1
ATOM 1682 C C . PHE A 1 205 ? 7.491 19.027 -30.194 1.00 86.44 205 PHE A C 1
ATOM 1684 O O . PHE A 1 205 ? 7.050 20.143 -29.912 1.00 86.44 205 PHE A O 1
ATOM 1691 N N . PRO A 1 206 ? 6.994 18.311 -31.220 1.00 88.44 206 PRO A N 1
ATOM 1692 C CA . PRO A 1 206 ? 5.815 18.739 -31.963 1.00 88.44 206 PRO A CA 1
ATOM 1693 C C . PRO A 1 206 ? 4.612 18.978 -31.043 1.00 88.44 206 PRO A C 1
ATOM 1695 O O . PRO A 1 206 ? 4.433 18.272 -30.051 1.00 88.44 206 PRO A O 1
ATOM 1698 N N . ALA A 1 207 ? 3.740 19.925 -31.398 1.00 88.12 207 ALA A N 1
ATOM 1699 C CA . ALA A 1 207 ? 2.592 20.294 -30.565 1.00 88.12 207 ALA A CA 1
ATOM 1700 C C . ALA A 1 207 ? 1.679 19.099 -30.219 1.00 88.12 207 ALA A C 1
ATOM 1702 O O . ALA A 1 207 ? 1.219 18.995 -29.086 1.00 88.12 207 ALA A O 1
ATOM 1703 N N . PHE A 1 208 ? 1.484 18.160 -31.156 1.00 89.81 208 PHE A N 1
ATOM 1704 C CA . PHE A 1 208 ? 0.673 16.951 -30.943 1.00 89.81 208 PHE A CA 1
ATOM 1705 C C . PHE A 1 208 ? 1.280 15.974 -29.922 1.00 89.81 208 PHE A C 1
ATOM 1707 O O . PHE A 1 208 ? 0.573 15.132 -29.370 1.00 89.81 208 PHE A O 1
ATOM 1714 N N . ALA A 1 209 ? 2.592 16.053 -29.674 1.00 88.69 209 ALA A N 1
ATOM 1715 C CA . ALA A 1 209 ? 3.282 15.172 -28.737 1.00 88.69 209 ALA A CA 1
ATOM 1716 C C . ALA A 1 209 ? 2.989 15.546 -27.275 1.00 88.69 209 ALA A C 1
ATOM 1718 O O . ALA A 1 209 ? 3.190 14.740 -26.361 1.00 88.69 209 ALA A O 1
ATOM 1719 N N . TYR A 1 210 ? 2.479 16.756 -27.045 1.00 89.75 210 TYR A N 1
ATOM 1720 C CA . TYR A 1 210 ? 2.033 17.215 -25.742 1.00 89.75 210 TYR A CA 1
ATOM 1721 C C . TYR A 1 210 ? 0.536 16.944 -25.555 1.00 89.75 210 TYR A C 1
ATOM 1723 O O . TYR A 1 210 ? -0.250 17.161 -26.472 1.00 89.75 210 TYR A O 1
ATOM 1731 N N . PRO A 1 211 ? 0.111 16.485 -24.366 1.00 92.19 211 PRO A N 1
ATOM 1732 C CA . PRO A 1 211 ? 0.901 16.223 -23.158 1.00 92.19 211 PRO A CA 1
ATOM 1733 C C . PRO A 1 211 ? 1.496 14.800 -23.085 1.00 92.19 211 PRO A C 1
ATOM 1735 O O . PRO A 1 211 ? 2.086 14.444 -22.063 1.00 92.19 211 PRO A O 1
ATOM 1738 N N . ALA A 1 212 ? 1.332 13.975 -24.126 1.00 91.12 212 ALA A N 1
ATOM 1739 C CA . ALA A 1 212 ? 1.645 12.545 -24.103 1.00 91.12 212 ALA A CA 1
ATOM 1740 C C . ALA A 1 212 ? 3.080 12.233 -23.645 1.00 91.12 212 ALA A C 1
ATOM 1742 O O . ALA A 1 212 ? 3.262 11.363 -22.795 1.00 91.12 212 ALA A O 1
ATOM 1743 N N . VAL A 1 213 ? 4.086 12.974 -24.121 1.00 91.69 213 VAL A N 1
ATOM 1744 C CA . VAL A 1 213 ? 5.492 12.757 -23.726 1.00 91.69 213 VAL A CA 1
ATOM 1745 C C . VAL A 1 213 ? 5.690 12.909 -22.214 1.00 91.69 213 VAL A C 1
ATOM 1747 O O . VAL A 1 213 ? 6.310 12.046 -21.595 1.00 91.69 213 VAL A O 1
ATOM 1750 N N . PHE A 1 214 ? 5.125 13.948 -21.590 1.00 93.50 214 PHE A N 1
ATOM 1751 C CA . PHE A 1 214 ? 5.241 14.152 -20.140 1.00 93.50 214 PHE A CA 1
ATOM 1752 C C . PHE A 1 214 ? 4.575 13.023 -19.357 1.00 93.50 214 PHE A C 1
ATOM 1754 O O . PHE A 1 214 ? 5.151 12.489 -18.406 1.00 93.50 214 PHE A O 1
ATOM 1761 N N . ILE A 1 215 ? 3.379 12.613 -19.786 1.00 94.00 215 ILE A N 1
ATOM 1762 C CA . ILE A 1 215 ? 2.625 11.539 -19.134 1.00 94.00 215 ILE A CA 1
ATOM 1763 C C . ILE A 1 215 ? 3.400 10.222 -19.221 1.00 94.00 215 ILE A C 1
ATOM 1765 O O . ILE A 1 215 ? 3.592 9.559 -18.204 1.00 94.00 215 ILE A O 1
ATOM 1769 N N . VAL A 1 216 ? 3.883 9.861 -20.412 1.00 93.00 216 VAL A N 1
ATOM 1770 C CA . VAL A 1 216 ? 4.590 8.596 -20.654 1.00 93.00 216 VAL A CA 1
ATOM 1771 C C . VAL A 1 216 ? 5.927 8.556 -19.916 1.00 93.00 216 VAL A C 1
ATOM 1773 O O . VAL A 1 216 ? 6.214 7.562 -19.251 1.00 93.00 216 VAL A O 1
ATOM 1776 N N . VAL A 1 217 ? 6.720 9.631 -19.961 1.00 94.25 217 VAL A N 1
ATOM 1777 C CA . VAL A 1 217 ? 8.000 9.711 -19.233 1.00 94.25 217 VAL A CA 1
ATOM 1778 C C . VAL A 1 217 ? 7.777 9.574 -17.728 1.00 94.25 217 VAL A C 1
ATOM 1780 O O . VAL A 1 217 ? 8.455 8.777 -17.077 1.00 94.25 217 VAL A O 1
ATOM 1783 N N . THR A 1 218 ? 6.787 10.283 -17.181 1.00 96.12 218 THR A N 1
ATOM 1784 C CA . THR A 1 218 ? 6.439 10.198 -15.755 1.00 96.12 218 THR A CA 1
ATOM 1785 C C . THR A 1 218 ? 5.977 8.797 -15.376 1.00 96.12 218 THR A C 1
ATOM 1787 O O . THR A 1 218 ? 6.442 8.243 -14.382 1.00 96.12 218 THR A O 1
ATOM 1790 N N . LEU A 1 219 ? 5.080 8.207 -16.170 1.00 93.94 219 LEU A N 1
ATOM 1791 C CA . LEU A 1 219 ? 4.519 6.885 -15.910 1.00 93.94 219 LEU A CA 1
ATOM 1792 C C . LEU A 1 219 ? 5.602 5.804 -15.940 1.00 93.94 219 LEU A C 1
ATOM 1794 O O . LEU A 1 219 ? 5.682 4.997 -15.016 1.00 93.94 219 LEU A O 1
ATOM 1798 N N . LEU A 1 220 ? 6.454 5.796 -16.966 1.00 93.56 220 LEU A N 1
ATOM 1799 C CA . LEU A 1 220 ? 7.529 4.812 -17.095 1.00 93.56 220 LEU A CA 1
ATOM 1800 C C . LEU A 1 220 ? 8.565 4.956 -15.980 1.00 93.56 220 LEU A C 1
ATOM 1802 O O . LEU A 1 220 ? 9.025 3.946 -15.443 1.00 93.56 220 LEU A O 1
ATOM 1806 N N . PHE A 1 221 ? 8.879 6.184 -15.570 1.00 95.31 221 PHE A N 1
ATOM 1807 C CA . PHE A 1 221 ? 9.755 6.411 -14.426 1.00 95.31 221 PHE A CA 1
ATOM 1808 C C . PHE A 1 221 ? 9.134 5.953 -13.105 1.00 95.31 221 PHE A C 1
ATOM 1810 O O . PHE A 1 221 ? 9.770 5.217 -12.348 1.00 95.31 221 PHE A O 1
ATOM 1817 N N . ALA A 1 222 ? 7.873 6.304 -12.852 1.00 92.50 222 ALA A N 1
ATOM 1818 C CA . ALA A 1 222 ? 7.144 5.864 -11.668 1.00 92.50 222 ALA A CA 1
ATOM 1819 C C . ALA A 1 222 ? 7.060 4.330 -11.592 1.00 92.50 222 ALA A C 1
ATOM 1821 O O . ALA A 1 222 ? 7.339 3.749 -10.542 1.00 92.50 222 ALA A O 1
ATOM 1822 N N . LEU A 1 223 ? 6.750 3.659 -12.707 1.00 88.81 223 LEU A N 1
ATOM 1823 C CA . LEU A 1 223 ? 6.725 2.196 -12.792 1.00 88.81 223 LEU A CA 1
ATOM 1824 C C . LEU A 1 223 ? 8.108 1.585 -12.547 1.00 88.81 223 LEU A C 1
ATOM 1826 O O . LEU A 1 223 ? 8.218 0.611 -11.803 1.00 88.81 223 LEU A O 1
ATOM 1830 N N . SER A 1 224 ? 9.166 2.179 -13.099 1.00 91.31 224 SER A N 1
ATOM 1831 C CA . SER A 1 224 ? 10.545 1.728 -12.874 1.00 91.31 224 SER A CA 1
ATOM 1832 C C . SER A 1 224 ? 10.954 1.860 -11.405 1.00 91.31 224 SER A C 1
ATOM 1834 O O . SER A 1 224 ? 11.554 0.951 -10.831 1.00 91.31 224 SER A O 1
ATOM 1836 N N . MET A 1 225 ? 10.574 2.957 -10.750 1.00 90.00 225 MET A N 1
ATOM 1837 C CA . MET A 1 225 ? 10.816 3.158 -9.322 1.00 90.00 225 MET A CA 1
ATOM 1838 C C . MET A 1 225 ? 10.021 2.184 -8.449 1.00 90.00 225 MET A C 1
ATOM 1840 O O . MET A 1 225 ? 10.560 1.668 -7.467 1.00 90.00 225 MET A O 1
ATOM 1844 N N . LEU A 1 226 ? 8.771 1.881 -8.807 1.00 84.62 226 LEU A N 1
ATOM 1845 C CA . LEU A 1 226 ? 7.979 0.853 -8.128 1.00 84.62 226 LEU A CA 1
ATOM 1846 C C . LEU A 1 226 ? 8.597 -0.540 -8.300 1.00 84.62 226 LEU A C 1
ATOM 1848 O O . LEU A 1 226 ? 8.690 -1.283 -7.324 1.00 84.62 226 LEU A O 1
ATOM 1852 N N . ALA A 1 227 ? 9.084 -0.869 -9.499 1.00 81.31 227 ALA A N 1
ATOM 1853 C CA . ALA A 1 227 ? 9.739 -2.143 -9.787 1.00 81.31 227 ALA A CA 1
ATOM 1854 C C . ALA A 1 227 ? 11.026 -2.339 -8.971 1.00 81.31 227 ALA A C 1
ATOM 1856 O O . ALA A 1 227 ? 11.322 -3.447 -8.532 1.00 81.31 227 ALA A O 1
ATOM 1857 N N . VAL A 1 228 ? 11.776 -1.268 -8.705 1.00 84.06 228 VAL A N 1
ATOM 1858 C CA . VAL A 1 228 ? 12.995 -1.330 -7.881 1.00 84.06 228 VAL A CA 1
ATOM 1859 C C . VAL A 1 228 ? 12.700 -1.169 -6.376 1.00 84.06 228 VAL A C 1
ATOM 1861 O O . VAL A 1 228 ? 13.611 -1.248 -5.548 1.00 84.06 228 VAL A O 1
ATOM 1864 N N . GLU A 1 229 ? 11.427 -1.025 -5.993 1.00 76.50 229 GLU A N 1
ATOM 1865 C CA . GLU A 1 229 ? 10.959 -0.794 -4.616 1.00 76.50 229 GLU A CA 1
ATOM 1866 C C . GLU A 1 229 ? 11.444 0.543 -4.024 1.00 76.50 229 GLU A C 1
ATOM 1868 O O . GLU A 1 229 ? 11.613 0.685 -2.813 1.00 76.50 229 GLU A O 1
ATOM 1873 N N . GLY A 1 230 ? 11.657 1.554 -4.869 1.00 79.44 230 GLY A N 1
ATOM 1874 C CA . GLY A 1 230 ? 12.184 2.861 -4.470 1.00 7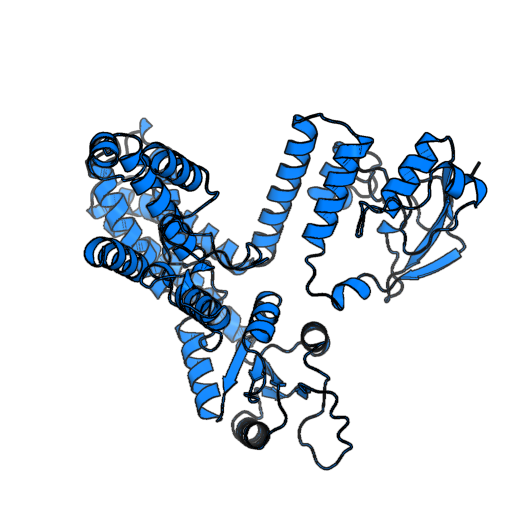9.44 230 GLY A CA 1
ATOM 1875 C C . GLY A 1 230 ? 11.280 3.669 -3.530 1.00 79.44 230 GLY A C 1
ATOM 1876 O O . GLY A 1 230 ? 11.771 4.589 -2.881 1.00 79.44 230 GLY A O 1
ATOM 1877 N N . TYR A 1 231 ? 9.995 3.307 -3.429 1.00 81.06 231 TYR A N 1
ATOM 1878 C CA . TYR A 1 231 ? 8.988 3.965 -2.583 1.00 81.06 231 TYR A CA 1
ATOM 1879 C C . TYR A 1 231 ? 8.420 3.065 -1.473 1.00 81.06 231 TYR A C 1
ATOM 1881 O O . TYR A 1 231 ? 7.460 3.446 -0.810 1.00 81.06 231 TYR A O 1
ATOM 1889 N N . TYR A 1 232 ? 8.958 1.858 -1.269 1.00 68.06 232 TYR A N 1
ATOM 1890 C CA . TYR A 1 232 ? 8.373 0.908 -0.311 1.00 68.06 232 TYR A CA 1
ATOM 1891 C C . TYR A 1 232 ? 8.950 1.038 1.107 1.00 68.06 232 TYR A C 1
ATOM 1893 O O . TYR A 1 232 ? 8.268 0.749 2.089 1.00 68.06 232 TYR A O 1
ATOM 1901 N N . SER A 1 233 ? 10.198 1.488 1.229 1.00 63.25 233 SER A N 1
ATOM 1902 C CA . SER A 1 233 ? 10.873 1.687 2.512 1.00 63.25 233 SER A CA 1
ATOM 1903 C C . SER A 1 233 ? 10.669 3.104 3.055 1.00 63.25 233 SER A C 1
ATOM 1905 O O . SER A 1 233 ? 10.584 4.072 2.299 1.00 63.25 233 SER A O 1
ATOM 1907 N N . GLN A 1 234 ? 10.632 3.244 4.388 1.00 62.81 234 GLN A N 1
ATOM 1908 C CA . GLN A 1 234 ? 10.540 4.558 5.045 1.00 62.81 234 GLN A CA 1
ATOM 1909 C C . GLN A 1 234 ? 11.722 5.470 4.677 1.00 62.81 234 GLN A C 1
ATOM 1911 O O . GLN A 1 234 ? 11.552 6.676 4.495 1.00 62.81 234 GLN A O 1
ATOM 1916 N N . LYS A 1 235 ? 12.913 4.879 4.529 1.00 70.00 235 LYS A N 1
ATOM 1917 C CA . LYS A 1 235 ? 14.097 5.528 3.961 1.00 70.00 235 LYS A CA 1
ATOM 1918 C C . LYS A 1 235 ? 14.136 5.217 2.467 1.00 70.00 235 LYS A C 1
ATOM 1920 O O . LYS A 1 235 ? 14.163 4.049 2.102 1.00 70.00 235 LYS A O 1
ATOM 1925 N N . THR A 1 236 ? 14.153 6.223 1.598 1.00 75.69 236 THR A N 1
ATOM 1926 C CA . THR A 1 236 ? 14.254 6.040 0.137 1.00 75.69 236 THR A CA 1
ATOM 1927 C C . THR A 1 236 ? 15.692 6.324 -0.319 1.00 75.69 236 THR A C 1
ATOM 1929 O O . THR A 1 236 ? 16.017 7.481 -0.612 1.00 75.69 236 THR A O 1
ATOM 1932 N N . PRO A 1 237 ? 16.593 5.325 -0.346 1.00 81.06 237 PRO A N 1
ATOM 1933 C CA . PRO A 1 237 ? 18.009 5.573 -0.591 1.00 81.06 237 PRO A CA 1
ATOM 1934 C C . PRO A 1 237 ? 18.276 5.976 -2.048 1.00 81.06 237 PRO A C 1
ATOM 1936 O O . PRO A 1 237 ? 17.609 5.511 -2.975 1.00 81.06 237 PRO A O 1
ATOM 1939 N N . VAL A 1 238 ? 19.316 6.787 -2.263 1.00 88.31 238 VAL A N 1
ATOM 1940 C CA . VAL A 1 238 ? 19.707 7.286 -3.597 1.00 88.31 238 VAL A CA 1
ATOM 1941 C C . VAL A 1 238 ? 20.065 6.144 -4.558 1.00 88.31 238 VAL A C 1
ATOM 1943 O O . VAL A 1 238 ? 19.728 6.204 -5.735 1.00 88.31 238 VAL A O 1
ATOM 1946 N N . ARG A 1 239 ? 20.628 5.031 -4.066 1.00 87.00 239 ARG A N 1
ATOM 1947 C CA . ARG A 1 239 ? 20.927 3.842 -4.894 1.00 87.00 239 ARG A CA 1
ATOM 1948 C C . ARG A 1 239 ? 19.707 3.300 -5.656 1.00 87.00 239 ARG A C 1
ATOM 1950 O O . ARG A 1 239 ? 19.824 2.837 -6.790 1.00 87.00 239 ARG A O 1
ATOM 1957 N N . LYS A 1 240 ? 18.523 3.368 -5.035 1.00 88.06 240 LYS A N 1
ATOM 1958 C CA . LYS A 1 240 ? 17.262 2.898 -5.626 1.00 88.06 240 LYS A CA 1
ATOM 1959 C C . LYS A 1 240 ? 16.759 3.874 -6.690 1.00 88.06 240 LYS A C 1
ATOM 1961 O O . LYS A 1 240 ? 16.266 3.422 -7.716 1.00 88.06 240 LYS A O 1
ATOM 1966 N N . LEU A 1 241 ? 16.965 5.178 -6.477 1.00 92.38 241 LEU A N 1
ATOM 1967 C CA . LEU A 1 241 ? 16.719 6.220 -7.478 1.00 92.38 241 LEU A CA 1
ATOM 1968 C C . LEU A 1 241 ? 17.599 6.015 -8.718 1.00 92.38 241 LEU A C 1
ATOM 1970 O O . LEU A 1 241 ? 17.076 6.004 -9.827 1.00 92.38 241 LEU A O 1
ATOM 1974 N N . ILE A 1 242 ? 18.903 5.777 -8.535 1.00 93.62 242 ILE A N 1
ATOM 1975 C CA . ILE A 1 242 ? 19.835 5.485 -9.640 1.00 93.62 242 ILE A CA 1
ATOM 1976 C C . ILE A 1 242 ? 19.344 4.278 -10.443 1.00 93.62 242 ILE A C 1
ATOM 1978 O O . ILE A 1 242 ? 19.203 4.351 -11.659 1.00 93.62 242 ILE A O 1
ATOM 1982 N N . SER A 1 243 ? 19.026 3.181 -9.755 1.00 90.56 243 SER A N 1
ATOM 1983 C CA . SER A 1 243 ? 18.551 1.952 -10.397 1.00 90.56 243 SER A CA 1
ATOM 1984 C C . SER A 1 243 ? 17.240 2.169 -11.168 1.00 90.56 243 SER A C 1
ATOM 1986 O O . SER A 1 243 ? 17.120 1.737 -12.311 1.00 90.56 243 SER A O 1
ATOM 1988 N N . GLY A 1 244 ? 16.268 2.876 -10.579 1.00 92.62 244 GLY A N 1
ATOM 1989 C CA . GLY A 1 244 ? 14.997 3.192 -11.238 1.00 92.62 244 GLY A CA 1
ATOM 1990 C C . GLY A 1 244 ? 15.169 4.091 -12.464 1.00 92.62 244 GLY A C 1
ATOM 1991 O O . GLY A 1 244 ? 14.564 3.837 -13.505 1.00 92.62 244 GLY A O 1
ATOM 1992 N N . LEU A 1 245 ? 16.042 5.098 -12.384 1.00 95.69 245 LEU A N 1
ATOM 1993 C CA . LEU A 1 245 ? 16.386 5.966 -13.511 1.00 95.69 245 LEU A CA 1
ATOM 1994 C C . LEU A 1 245 ? 17.102 5.210 -14.637 1.00 95.69 245 LEU A C 1
ATOM 1996 O O . LEU A 1 245 ? 16.808 5.450 -15.804 1.00 95.69 245 LEU A O 1
ATOM 2000 N N . MET A 1 246 ? 17.990 4.267 -14.311 1.00 94.94 246 MET A N 1
ATOM 2001 C CA 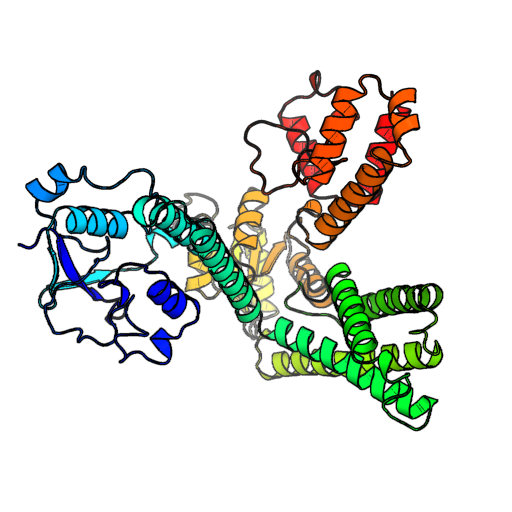. MET A 1 246 ? 18.646 3.409 -15.305 1.00 94.94 246 MET A CA 1
ATOM 2002 C C . MET A 1 246 ? 17.645 2.514 -16.034 1.00 94.94 246 MET A C 1
ATOM 2004 O O . MET A 1 246 ? 17.641 2.478 -17.262 1.00 94.94 246 MET A O 1
ATOM 2008 N N . VAL A 1 247 ? 16.740 1.855 -15.306 1.00 93.00 247 VAL A N 1
ATOM 2009 C CA . VAL A 1 247 ? 15.655 1.073 -15.924 1.00 93.00 247 VAL A CA 1
ATOM 2010 C C . VAL A 1 247 ? 14.798 1.967 -16.829 1.00 93.00 247 VAL A C 1
ATOM 2012 O O . VAL A 1 247 ? 14.534 1.611 -17.977 1.00 93.00 247 VAL A O 1
ATOM 2015 N N . SER A 1 248 ? 14.450 3.168 -16.360 1.00 94.56 248 SER A N 1
ATOM 2016 C CA . SER A 1 248 ? 13.674 4.143 -17.139 1.00 94.56 248 SER A CA 1
ATOM 2017 C C . SER A 1 248 ? 14.393 4.573 -18.411 1.00 94.56 248 SER A C 1
ATOM 2019 O O . SER A 1 248 ? 13.767 4.656 -19.463 1.00 94.56 248 SER A O 1
ATOM 2021 N N . PHE A 1 249 ? 15.704 4.817 -18.335 1.00 94.56 249 PHE A N 1
ATOM 2022 C CA . PHE A 1 249 ? 16.536 5.175 -19.479 1.00 94.56 249 PHE A CA 1
ATOM 2023 C C . PHE A 1 249 ? 16.469 4.104 -20.570 1.00 94.56 249 PHE A C 1
ATOM 2025 O O . PHE A 1 249 ? 16.189 4.428 -21.724 1.00 94.56 249 PHE A O 1
ATOM 2032 N N . PHE A 1 250 ? 16.679 2.833 -20.218 1.00 93.56 250 PHE A N 1
ATOM 2033 C CA . PHE A 1 250 ? 16.650 1.746 -21.199 1.00 93.56 250 PHE A CA 1
ATOM 2034 C C . PHE A 1 250 ? 15.259 1.551 -21.802 1.00 93.56 250 PHE A C 1
ATOM 2036 O O . PHE A 1 250 ? 15.145 1.423 -23.022 1.00 93.56 250 PHE A O 1
ATOM 2043 N N . ILE A 1 251 ? 14.204 1.598 -20.981 1.00 92.62 251 ILE A N 1
ATOM 2044 C CA . ILE A 1 251 ? 12.825 1.462 -21.465 1.00 92.62 251 ILE A CA 1
ATOM 2045 C C . ILE A 1 251 ? 12.460 2.625 -22.390 1.00 92.62 251 ILE A C 1
ATOM 2047 O O . ILE A 1 251 ? 11.978 2.380 -23.491 1.00 92.62 251 ILE A O 1
ATOM 2051 N N . LEU A 1 252 ? 12.717 3.874 -21.989 1.00 92.56 252 LEU A N 1
ATOM 2052 C CA . LEU A 1 252 ? 12.418 5.057 -22.805 1.00 92.56 252 LEU A CA 1
ATOM 2053 C C . LEU A 1 252 ? 13.221 5.055 -24.106 1.00 92.56 252 LEU A C 1
ATOM 2055 O O . LEU A 1 252 ? 12.657 5.293 -25.171 1.00 92.56 252 LEU A O 1
ATOM 2059 N N . SER A 1 253 ? 14.511 4.720 -24.042 1.00 91.31 253 SER A N 1
ATOM 2060 C CA . SER A 1 253 ? 15.367 4.588 -25.224 1.00 91.31 253 SER A CA 1
ATOM 2061 C C . SER A 1 253 ? 14.807 3.553 -26.209 1.00 91.31 253 SER A C 1
ATOM 2063 O O . SER A 1 253 ? 14.696 3.843 -27.400 1.00 91.31 253 SER A O 1
ATOM 2065 N N . ALA A 1 254 ? 14.361 2.388 -25.723 1.00 90.94 254 ALA A N 1
ATOM 2066 C CA . ALA A 1 254 ? 13.706 1.379 -26.555 1.00 90.94 254 ALA A CA 1
ATOM 2067 C C . ALA A 1 254 ? 12.353 1.864 -27.108 1.00 90.94 254 ALA A C 1
ATOM 2069 O O . ALA A 1 254 ? 12.068 1.674 -28.289 1.00 90.94 254 ALA A O 1
ATOM 2070 N N . PHE A 1 255 ? 11.540 2.543 -26.293 1.00 87.81 255 PHE A N 1
ATOM 2071 C CA . PHE A 1 255 ? 10.224 3.058 -26.689 1.00 87.81 255 PHE A CA 1
ATOM 2072 C C . PHE A 1 255 ? 10.312 4.013 -27.885 1.00 87.81 255 PHE A C 1
ATOM 2074 O O . PHE A 1 255 ? 9.511 3.917 -28.814 1.00 87.81 255 PHE A O 1
ATOM 2081 N N . THR A 1 256 ? 11.329 4.881 -27.916 1.00 85.81 256 THR A N 1
ATOM 2082 C CA . THR A 1 256 ? 11.535 5.819 -29.035 1.00 85.81 256 THR A CA 1
ATOM 2083 C C . THR A 1 256 ? 11.828 5.138 -30.378 1.00 85.81 256 THR A C 1
ATOM 2085 O O . THR A 1 256 ? 11.654 5.763 -31.421 1.00 85.81 256 THR A O 1
ATOM 2088 N N . TYR A 1 257 ? 12.226 3.859 -30.388 1.00 87.25 257 TYR A N 1
ATOM 2089 C CA . TYR A 1 257 ? 12.415 3.098 -31.627 1.00 87.25 257 TYR A CA 1
ATOM 2090 C C . TYR A 1 257 ? 11.083 2.659 -32.251 1.00 87.25 257 TYR A C 1
ATOM 2092 O O . TYR A 1 257 ? 10.926 2.702 -33.471 1.00 87.25 257 TYR A O 1
ATOM 2100 N N . PHE A 1 258 ? 10.118 2.272 -31.410 1.00 88.31 258 PHE A N 1
ATOM 2101 C CA . PHE A 1 258 ? 8.784 1.844 -31.842 1.00 88.31 258 PHE A CA 1
ATOM 2102 C C . PHE A 1 258 ? 7.867 3.031 -32.164 1.00 88.31 258 PHE A C 1
ATOM 2104 O O . PHE A 1 258 ? 7.059 2.948 -33.083 1.00 88.31 258 PHE A O 1
ATOM 2111 N N . PHE A 1 259 ? 8.025 4.150 -31.452 1.00 88.12 259 PHE A N 1
ATOM 2112 C CA . PHE A 1 259 ? 7.184 5.343 -31.583 1.00 88.12 259 PHE A CA 1
ATOM 2113 C C . PHE A 1 259 ? 7.986 6.535 -32.116 1.00 88.12 259 PHE A C 1
ATOM 2115 O O . PHE A 1 259 ? 8.268 7.490 -31.391 1.00 88.12 259 PHE A O 1
ATOM 2122 N N . LYS A 1 260 ? 8.361 6.478 -33.400 1.00 84.56 260 LYS A N 1
ATOM 2123 C CA . LYS A 1 260 ? 9.236 7.479 -34.042 1.00 84.56 260 LYS A CA 1
ATOM 2124 C C . LYS A 1 260 ? 8.690 8.909 -33.985 1.00 84.56 260 LYS A C 1
ATOM 2126 O O . LYS A 1 260 ? 9.468 9.846 -33.865 1.00 84.56 260 LYS A O 1
ATOM 2131 N N . GLU A 1 261 ? 7.371 9.073 -34.016 1.00 84.94 261 GLU A N 1
ATOM 2132 C CA . GLU A 1 261 ? 6.690 10.377 -33.934 1.00 84.94 261 GLU A CA 1
ATOM 2133 C C . GLU A 1 261 ? 6.890 11.081 -32.583 1.00 84.94 261 GLU A C 1
ATOM 2135 O O . GLU A 1 261 ? 6.835 12.306 -32.500 1.00 84.94 261 GLU A O 1
ATOM 2140 N N . TYR A 1 262 ? 7.169 10.304 -31.532 1.00 83.88 262 TYR A N 1
ATOM 2141 C CA . TYR A 1 262 ? 7.445 10.778 -30.175 1.00 83.88 262 TYR A CA 1
ATOM 2142 C C . TYR A 1 262 ? 8.928 10.633 -29.809 1.00 83.88 262 TYR A C 1
ATOM 2144 O O . TYR A 1 262 ? 9.304 10.810 -28.647 1.00 83.88 262 TYR A O 1
ATOM 2152 N N . ALA A 1 263 ? 9.780 10.262 -30.770 1.00 80.50 263 ALA A N 1
ATOM 2153 C CA . ALA A 1 263 ? 11.187 10.021 -30.516 1.00 80.50 263 ALA A CA 1
ATOM 2154 C C . ALA A 1 263 ? 11.909 11.324 -30.175 1.00 80.50 263 ALA A C 1
ATOM 2156 O O . ALA A 1 263 ? 11.758 12.349 -30.837 1.00 80.50 263 ALA A O 1
ATOM 2157 N N . PHE A 1 264 ? 12.752 11.261 -29.150 1.00 82.44 264 PHE A N 1
ATOM 2158 C CA . PHE A 1 264 ? 13.587 12.377 -28.743 1.00 82.44 264 PHE A CA 1
ATOM 2159 C C . PHE A 1 264 ? 15.051 11.976 -28.667 1.00 82.44 264 PHE A C 1
ATOM 2161 O O . PHE A 1 264 ? 15.403 10.802 -28.551 1.00 82.44 264 PHE A O 1
ATOM 2168 N N . SER A 1 265 ? 15.926 12.978 -28.769 1.00 88.25 265 SER A N 1
ATOM 2169 C CA . SER A 1 265 ? 17.371 12.765 -28.760 1.00 88.25 265 SER A CA 1
ATOM 2170 C C . SER A 1 265 ? 17.798 11.995 -27.508 1.00 88.25 265 SER A C 1
ATOM 2172 O O . SER A 1 265 ? 17.476 12.390 -26.386 1.00 88.25 265 SER A O 1
ATOM 2174 N N . ARG A 1 266 ? 18.608 10.943 -27.685 1.00 90.12 266 ARG A N 1
ATOM 2175 C CA . ARG A 1 266 ? 19.234 10.215 -26.565 1.00 90.12 266 ARG A CA 1
ATOM 2176 C C . ARG A 1 266 ? 20.043 11.148 -25.658 1.00 90.12 266 ARG A C 1
ATOM 2178 O O . ARG A 1 266 ? 20.111 10.912 -24.458 1.00 90.12 266 ARG A O 1
ATOM 2185 N N . GLY A 1 267 ? 20.588 12.238 -26.206 1.00 90.56 267 GLY A N 1
ATOM 2186 C CA . GLY A 1 267 ? 21.229 13.291 -25.418 1.00 90.56 267 GLY A CA 1
ATOM 2187 C C . GLY A 1 267 ? 20.247 14.026 -24.500 1.00 90.56 267 GLY A C 1
ATOM 2188 O O . GLY A 1 267 ? 20.561 14.257 -23.338 1.00 90.56 267 GLY A O 1
ATOM 2189 N N . VAL A 1 268 ? 19.032 14.326 -24.979 1.00 93.50 268 VAL A N 1
ATOM 2190 C CA . VAL A 1 268 ? 17.957 14.909 -24.149 1.00 93.50 268 VAL A CA 1
ATOM 2191 C C . VAL A 1 268 ? 17.549 13.932 -23.051 1.00 93.50 268 VAL A C 1
ATOM 2193 O O . VAL A 1 268 ? 17.421 14.339 -21.899 1.00 93.50 268 VAL A O 1
ATOM 2196 N N . LEU A 1 269 ? 17.424 12.640 -23.370 1.00 93.56 269 LEU A N 1
ATOM 2197 C CA . LEU A 1 269 ? 17.124 11.608 -22.375 1.00 93.56 269 LEU A CA 1
ATOM 2198 C C . LEU A 1 269 ? 18.212 11.522 -21.291 1.00 93.56 269 LEU A C 1
ATOM 2200 O O . LEU A 1 269 ? 17.888 11.546 -20.108 1.00 93.56 269 LEU A O 1
ATOM 2204 N N . LEU A 1 270 ? 19.492 11.474 -21.672 1.00 95.50 270 LEU A N 1
ATOM 2205 C CA . LEU A 1 270 ? 20.614 11.425 -20.724 1.00 95.50 270 LEU A CA 1
ATOM 2206 C C . LEU A 1 270 ? 20.654 12.655 -19.811 1.00 95.50 270 LEU A C 1
ATOM 2208 O O . LEU A 1 270 ? 20.782 12.507 -18.597 1.00 95.50 270 LEU A O 1
ATOM 2212 N N . MET A 1 271 ? 20.486 13.859 -20.369 1.00 95.94 271 MET A N 1
ATOM 2213 C CA . MET A 1 271 ? 20.420 15.099 -19.584 1.00 95.94 271 MET A CA 1
ATOM 2214 C C . MET A 1 271 ? 19.214 15.119 -18.640 1.00 95.94 271 MET A C 1
ATOM 2216 O O . MET A 1 271 ? 19.331 15.568 -17.498 1.00 95.94 271 MET A O 1
ATOM 2220 N N . THR A 1 272 ? 18.070 14.596 -19.090 1.00 96.31 272 THR A N 1
ATOM 2221 C CA . THR A 1 272 ? 16.869 14.453 -18.257 1.00 96.31 272 THR A CA 1
ATOM 2222 C C . THR A 1 272 ? 17.177 13.559 -17.059 1.00 96.31 272 THR A C 1
ATOM 2224 O O . THR A 1 272 ? 17.050 13.996 -15.921 1.00 96.31 272 THR A O 1
ATOM 2227 N N . ILE A 1 273 ? 17.691 12.351 -17.299 1.00 96.50 273 ILE A N 1
ATOM 2228 C CA . ILE A 1 273 ? 18.024 11.384 -16.247 1.00 96.50 273 ILE A CA 1
ATOM 2229 C C . ILE A 1 273 ? 19.066 11.941 -15.264 1.00 96.50 273 ILE A C 1
ATOM 2231 O O . ILE A 1 273 ? 18.878 11.838 -14.050 1.00 96.50 273 ILE A O 1
ATOM 2235 N N . ALA A 1 274 ? 20.136 12.565 -15.763 1.00 96.75 274 ALA A N 1
ATOM 2236 C CA . ALA A 1 274 ? 21.193 13.131 -14.926 1.00 96.75 274 ALA A CA 1
ATOM 2237 C C . ALA A 1 274 ? 20.682 14.281 -14.044 1.00 96.75 274 ALA A C 1
ATOM 2239 O O . ALA A 1 274 ? 20.935 14.303 -12.839 1.00 96.75 274 ALA A O 1
ATOM 2240 N N . SER A 1 275 ? 19.916 15.214 -14.613 1.00 96.88 275 SER A N 1
ATOM 2241 C CA . SER A 1 275 ? 19.360 16.333 -13.844 1.00 96.88 275 SER A CA 1
ATOM 2242 C C . SER A 1 275 ? 18.296 15.875 -12.840 1.00 96.88 275 SER A C 1
ATOM 2244 O O . SER A 1 275 ? 18.262 16.393 -11.723 1.00 96.88 275 SER A O 1
ATOM 2246 N N . THR A 1 276 ? 17.491 14.858 -13.172 1.00 97.56 276 THR A N 1
ATOM 2247 C CA . THR A 1 276 ? 16.523 14.269 -12.232 1.00 97.56 276 THR A CA 1
ATOM 2248 C C . THR A 1 276 ? 17.241 13.595 -11.073 1.00 97.56 276 THR A C 1
ATOM 2250 O O . THR A 1 276 ? 16.861 13.808 -9.925 1.00 97.56 276 THR A O 1
ATOM 2253 N N . LEU A 1 277 ? 18.315 12.840 -11.340 1.00 96.94 277 LEU A N 1
ATOM 2254 C CA . LEU A 1 277 ? 19.127 12.220 -10.292 1.00 96.94 277 LEU A CA 1
ATOM 2255 C C . LEU A 1 277 ? 19.618 13.265 -9.288 1.00 96.94 277 LEU A C 1
ATOM 2257 O O . LEU A 1 277 ? 19.496 13.052 -8.084 1.00 96.94 277 LEU A O 1
ATOM 2261 N N . ILE A 1 278 ? 20.121 14.400 -9.774 1.00 96.38 278 ILE A N 1
ATOM 2262 C CA . ILE A 1 278 ? 20.610 15.493 -8.930 1.00 96.38 278 ILE A CA 1
ATOM 2263 C C . ILE A 1 278 ? 19.458 16.091 -8.106 1.00 96.38 278 ILE A C 1
ATOM 2265 O O . ILE A 1 278 ? 19.512 16.079 -6.874 1.00 96.38 278 ILE A O 1
ATOM 2269 N N . ALA A 1 279 ? 18.384 16.545 -8.760 1.00 95.75 279 ALA A N 1
ATOM 2270 C CA . ALA A 1 279 ? 17.254 17.205 -8.099 1.00 95.75 279 ALA A CA 1
ATOM 2271 C C . ALA A 1 279 ? 16.573 16.309 -7.048 1.00 95.75 279 ALA A C 1
ATOM 2273 O O . ALA A 1 279 ? 16.275 16.738 -5.931 1.00 95.75 279 ALA A O 1
ATOM 2274 N N . SER A 1 280 ? 16.357 15.039 -7.379 1.00 95.12 280 SER A N 1
ATOM 2275 C CA . SER A 1 280 ? 15.731 14.060 -6.489 1.00 95.12 280 SER A CA 1
ATOM 2276 C C . SER A 1 280 ? 16.662 13.568 -5.375 1.00 95.12 280 SER A C 1
ATOM 2278 O O . SER A 1 280 ? 16.174 13.164 -4.312 1.00 95.12 280 SER A O 1
ATOM 2280 N N . SER A 1 281 ? 17.985 13.620 -5.566 1.00 94.19 281 SER A N 1
ATOM 2281 C CA . SER A 1 281 ? 18.958 13.320 -4.505 1.00 94.19 281 SER A CA 1
ATOM 2282 C C . SER A 1 281 ? 19.014 14.427 -3.457 1.00 94.19 281 SER A C 1
ATOM 2284 O O . SER A 1 281 ? 19.060 14.118 -2.267 1.00 94.19 281 SER A O 1
ATOM 2286 N N . PHE A 1 282 ? 18.920 15.699 -3.861 1.00 93.75 282 PHE A N 1
ATOM 2287 C CA . PHE A 1 282 ? 18.901 16.823 -2.920 1.00 93.75 282 PHE A CA 1
ATOM 2288 C C . PHE A 1 282 ? 17.708 16.781 -1.966 1.00 93.75 282 PHE A C 1
ATOM 2290 O O . PHE A 1 282 ? 17.888 16.961 -0.766 1.00 93.75 282 PHE A O 1
ATOM 2297 N N . VAL A 1 283 ? 16.503 16.472 -2.455 1.00 92.62 283 VAL A N 1
ATOM 2298 C CA . VAL A 1 283 ? 15.323 16.346 -1.579 1.00 92.62 283 VAL A CA 1
ATOM 2299 C C . VAL A 1 283 ? 15.487 15.203 -0.579 1.00 92.62 283 VAL A C 1
ATOM 2301 O O . VAL A 1 283 ? 15.165 15.352 0.600 1.00 92.62 283 VAL A O 1
ATOM 2304 N N . ARG A 1 284 ? 16.044 14.067 -1.014 1.00 90.38 284 ARG A N 1
ATOM 2305 C CA . ARG A 1 284 ? 16.337 12.935 -0.120 1.00 90.38 284 ARG A CA 1
ATOM 2306 C C . ARG A 1 284 ? 17.367 13.308 0.943 1.00 90.38 284 ARG A C 1
ATOM 2308 O O . ARG A 1 284 ? 17.145 13.001 2.112 1.00 90.38 284 ARG A O 1
ATOM 2315 N N . LEU A 1 285 ? 18.442 13.991 0.552 1.00 89.25 285 LEU A N 1
ATOM 2316 C CA . LEU A 1 285 ? 19.456 14.503 1.473 1.00 89.25 285 LEU A CA 1
ATOM 2317 C C . LEU A 1 285 ? 18.855 15.509 2.463 1.00 89.25 285 LEU A C 1
ATOM 2319 O O . LEU A 1 285 ? 19.121 15.415 3.657 1.00 89.25 285 LEU A O 1
ATOM 2323 N N . GLY A 1 286 ? 17.988 16.409 1.995 1.00 89.19 286 GLY A N 1
ATOM 2324 C CA . GLY A 1 286 ? 17.274 17.368 2.836 1.00 89.19 286 GLY A CA 1
ATOM 2325 C C . GLY A 1 286 ? 16.461 16.683 3.932 1.00 89.19 286 GLY A C 1
ATOM 2326 O O . GLY A 1 286 ? 16.543 17.083 5.090 1.00 89.19 286 GLY A O 1
ATOM 2327 N N . PHE A 1 287 ? 15.758 15.592 3.611 1.00 86.69 287 PHE A N 1
ATOM 2328 C CA . PHE A 1 287 ? 15.072 14.805 4.635 1.00 86.69 287 PHE A CA 1
ATOM 2329 C C . PHE A 1 287 ? 16.033 14.119 5.618 1.00 86.69 287 PHE A C 1
ATOM 2331 O O . PHE A 1 287 ? 15.724 14.059 6.801 1.00 86.69 287 PHE A O 1
ATOM 2338 N N . VAL A 1 288 ? 17.187 13.616 5.166 1.00 82.94 288 VAL A N 1
ATOM 2339 C CA . VAL A 1 288 ? 18.199 13.023 6.067 1.00 82.94 288 VAL A CA 1
ATOM 2340 C C . VAL A 1 288 ? 18.753 14.071 7.038 1.00 82.94 288 VAL A C 1
ATOM 2342 O O . VAL A 1 288 ? 18.893 13.804 8.228 1.00 82.94 288 VAL A O 1
ATOM 2345 N N . ILE A 1 289 ? 19.032 15.281 6.550 1.00 85.06 289 ILE A N 1
ATOM 2346 C CA . ILE A 1 289 ? 19.494 16.397 7.385 1.00 85.06 289 ILE A CA 1
ATOM 2347 C C . ILE A 1 289 ? 18.395 16.822 8.365 1.00 85.06 289 ILE A C 1
ATOM 2349 O O . ILE A 1 289 ? 18.675 17.012 9.546 1.00 85.06 289 ILE A O 1
ATOM 2353 N N . TYR A 1 290 ? 17.147 16.920 7.901 1.00 84.12 290 TYR A N 1
ATOM 2354 C CA . TYR A 1 290 ? 15.989 17.240 8.737 1.00 84.12 290 TYR A CA 1
ATOM 2355 C C . TYR A 1 290 ? 15.807 16.238 9.886 1.00 84.12 290 TYR A C 1
ATOM 2357 O O . TYR A 1 290 ? 15.624 16.649 11.032 1.00 84.12 290 TYR A O 1
ATOM 2365 N N . ASP A 1 291 ? 15.934 14.937 9.604 1.00 76.88 291 ASP A N 1
ATOM 2366 C CA . ASP A 1 291 ? 15.858 13.881 10.621 1.00 76.88 291 ASP A CA 1
ATOM 2367 C C . ASP A 1 291 ? 16.973 14.033 11.674 1.00 76.88 291 ASP A C 1
ATOM 2369 O O . ASP A 1 291 ? 16.722 13.899 12.876 1.00 76.88 291 ASP A O 1
ATOM 2373 N N . LYS A 1 292 ? 18.195 14.362 11.226 1.00 77.00 292 LYS A N 1
ATOM 2374 C CA . LYS A 1 292 ? 19.361 14.569 12.097 1.00 77.00 292 LYS A CA 1
ATOM 2375 C C . LYS A 1 292 ? 19.208 15.806 12.987 1.00 77.00 292 LYS A C 1
ATOM 2377 O O . LYS A 1 292 ? 19.556 15.745 14.161 1.00 77.00 292 LYS A O 1
ATOM 2382 N N . LEU A 1 293 ? 18.670 16.905 12.453 1.00 80.81 293 LEU A N 1
ATOM 2383 C CA . LEU A 1 293 ? 18.451 18.154 13.197 1.00 80.81 293 LEU A CA 1
ATOM 2384 C C . LEU A 1 293 ? 17.364 18.023 14.270 1.00 80.81 293 LEU A C 1
ATOM 2386 O O . LEU A 1 293 ? 17.489 18.617 15.335 1.00 80.81 293 LEU A O 1
ATOM 2390 N N . LEU A 1 294 ? 16.317 17.235 14.014 1.00 72.38 294 LEU A N 1
ATOM 2391 C CA . LEU A 1 294 ? 15.245 16.991 14.985 1.00 72.38 294 LEU A CA 1
ATOM 2392 C C . LEU A 1 294 ? 15.580 15.916 16.026 1.00 72.38 294 LEU A C 1
ATOM 2394 O O . LEU A 1 294 ? 14.749 15.630 16.886 1.00 72.38 294 LEU A O 1
ATOM 2398 N N . GLY A 1 295 ? 16.756 15.286 15.944 1.00 61.88 295 GLY A N 1
ATOM 2399 C CA . GLY A 1 295 ? 17.144 14.216 16.862 1.00 61.88 295 GLY A CA 1
ATOM 2400 C C . GLY A 1 295 ? 16.217 12.996 16.811 1.00 61.88 295 GLY A C 1
ATOM 2401 O O . GLY A 1 295 ? 16.196 12.214 17.758 1.00 61.88 295 GLY A O 1
ATOM 2402 N N . ILE A 1 296 ? 15.460 12.807 15.720 1.00 58.94 296 ILE A N 1
ATOM 2403 C CA . ILE A 1 296 ? 14.506 11.691 15.562 1.00 58.94 296 ILE A CA 1
ATOM 2404 C C . ILE A 1 296 ? 15.236 10.340 15.611 1.00 58.94 296 ILE A C 1
ATOM 2406 O O . ILE A 1 296 ? 14.674 9.347 16.065 1.00 58.94 296 ILE A O 1
ATOM 2410 N N . ASP A 1 297 ? 16.505 10.310 15.199 1.00 56.81 297 ASP A N 1
ATOM 2411 C CA . ASP A 1 297 ? 17.357 9.124 15.293 1.00 56.81 297 ASP A CA 1
ATOM 2412 C C . ASP A 1 297 ? 18.008 8.921 16.678 1.00 56.81 297 ASP A C 1
ATOM 2414 O O . ASP A 1 297 ? 18.496 7.821 16.926 1.00 56.81 297 ASP A O 1
ATOM 2418 N N . ASN A 1 298 ? 17.994 9.913 17.580 1.00 52.03 298 ASN A N 1
ATOM 2419 C CA . ASN A 1 298 ? 18.804 9.924 18.811 1.00 52.03 298 ASN A CA 1
ATOM 2420 C C . ASN A 1 298 ? 18.055 9.580 20.110 1.00 52.03 298 ASN A C 1
ATOM 2422 O O . ASN A 1 298 ? 18.711 9.441 21.133 1.00 52.03 298 ASN A O 1
ATOM 2426 N N . ASN A 1 299 ? 16.725 9.437 20.097 1.00 51.78 299 ASN A N 1
ATOM 2427 C CA . ASN A 1 299 ? 15.952 8.993 21.267 1.00 51.78 299 ASN A CA 1
ATOM 2428 C C . ASN A 1 299 ? 15.274 7.656 20.951 1.00 51.78 299 ASN A C 1
ATOM 2430 O O . ASN A 1 299 ? 14.106 7.597 20.553 1.00 51.78 299 ASN A O 1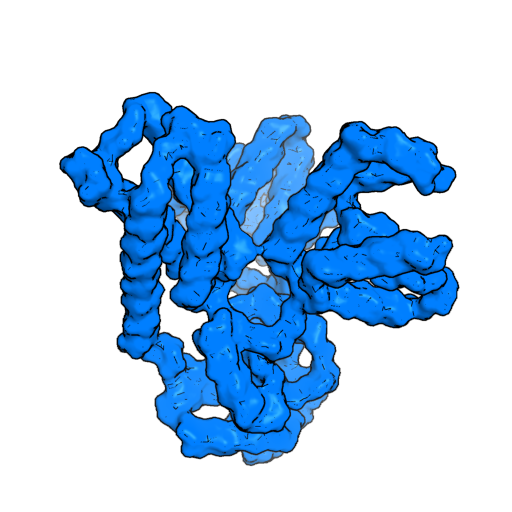
ATOM 2434 N N . ARG A 1 300 ? 16.044 6.568 21.050 1.00 69.62 300 ARG A N 1
ATOM 2435 C CA . ARG A 1 300 ? 15.576 5.221 20.699 1.00 69.62 300 ARG A CA 1
ATOM 2436 C C . ARG A 1 300 ? 15.126 4.495 21.961 1.00 69.62 300 ARG A C 1
ATOM 2438 O O . ARG A 1 300 ? 15.952 4.125 22.789 1.00 69.62 300 ARG A O 1
ATOM 2445 N N . LYS A 1 301 ? 13.810 4.294 22.091 1.00 81.88 301 LYS A N 1
ATOM 2446 C CA . LYS A 1 301 ? 13.230 3.423 23.120 1.00 81.88 301 LYS A CA 1
ATOM 2447 C C . LYS A 1 301 ? 13.326 1.968 22.686 1.00 81.88 301 LYS A C 1
ATOM 2449 O O . LYS A 1 301 ? 12.683 1.595 21.698 1.00 81.88 301 LYS A O 1
ATOM 2454 N N . ILE A 1 302 ? 14.111 1.181 23.415 1.00 86.38 302 ILE A N 1
ATOM 2455 C CA . ILE A 1 302 ? 14.414 -0.218 23.091 1.00 86.38 302 ILE A CA 1
ATOM 2456 C C . ILE A 1 302 ? 13.715 -1.156 24.068 1.00 86.38 302 ILE A C 1
ATOM 2458 O O . ILE A 1 302 ? 13.765 -0.933 25.275 1.00 86.38 302 ILE A O 1
ATOM 2462 N N . ALA A 1 303 ? 13.104 -2.223 23.563 1.00 87.62 303 ALA A N 1
ATOM 2463 C CA . ALA A 1 303 ? 12.636 -3.337 24.383 1.00 87.62 303 ALA A CA 1
ATOM 2464 C C . ALA A 1 303 ? 13.276 -4.657 23.949 1.00 87.62 303 ALA A C 1
ATOM 2466 O O . ALA A 1 303 ? 13.620 -4.837 22.782 1.00 87.62 303 ALA A O 1
ATOM 2467 N N . PHE A 1 304 ? 13.400 -5.592 24.883 1.00 86.38 304 PHE A N 1
ATOM 2468 C CA . PHE A 1 304 ? 13.947 -6.924 24.629 1.00 86.38 304 PHE A CA 1
ATOM 2469 C C . PHE A 1 304 ? 12.840 -7.970 24.676 1.00 86.38 304 PHE A C 1
ATOM 2471 O O . PHE A 1 304 ? 11.954 -7.869 25.518 1.00 86.38 304 PHE A O 1
ATOM 2478 N N . ILE A 1 305 ? 12.879 -8.976 23.801 1.00 85.88 305 ILE A N 1
ATOM 2479 C CA . ILE A 1 305 ? 12.039 -10.172 23.913 1.00 85.88 305 ILE A CA 1
ATOM 2480 C C . ILE A 1 305 ? 12.924 -11.357 24.276 1.00 85.88 305 ILE A C 1
ATOM 2482 O O . ILE A 1 305 ? 13.794 -11.745 23.493 1.00 85.88 305 ILE A O 1
ATOM 2486 N N . GLY A 1 306 ? 12.632 -11.947 25.433 1.00 80.38 306 GLY A N 1
ATOM 2487 C CA . GLY A 1 306 ? 13.409 -13.033 26.011 1.00 80.38 306 GLY A CA 1
ATOM 2488 C C . GLY A 1 306 ? 14.246 -12.573 27.194 1.00 80.38 306 GLY A C 1
ATOM 2489 O O . GLY A 1 306 ? 14.976 -11.582 27.115 1.00 80.38 306 GLY A O 1
ATOM 2490 N N . ARG A 1 307 ? 14.165 -13.322 28.294 1.00 78.00 307 ARG A N 1
ATOM 2491 C CA . ARG A 1 307 ? 15.073 -13.185 29.433 1.00 78.00 307 ARG A CA 1
ATOM 2492 C C . ARG A 1 307 ? 16.073 -14.336 29.374 1.00 78.00 307 ARG A C 1
ATOM 2494 O O . ARG A 1 307 ? 15.746 -15.458 29.733 1.00 78.00 307 ARG A O 1
ATOM 2501 N N . ASN A 1 308 ? 17.267 -14.066 28.862 1.00 78.25 308 ASN A N 1
ATOM 2502 C CA . ASN A 1 308 ? 18.371 -15.020 28.820 1.00 78.25 308 ASN A CA 1
ATOM 2503 C C . ASN A 1 308 ? 19.698 -14.300 29.107 1.00 78.25 308 ASN A C 1
ATOM 2505 O O . ASN A 1 308 ? 19.756 -13.069 29.088 1.00 78.25 308 ASN A O 1
ATOM 2509 N N . GLU A 1 309 ? 20.770 -15.061 29.339 1.00 78.12 309 GLU A N 1
ATOM 2510 C CA . GLU A 1 309 ? 22.111 -14.502 29.582 1.00 78.12 309 GLU A CA 1
ATOM 2511 C C . GLU A 1 309 ? 22.570 -13.558 28.457 1.00 78.12 309 GLU A C 1
ATOM 2513 O O . GLU A 1 309 ? 23.312 -12.604 28.689 1.00 78.12 309 GLU A O 1
ATOM 2518 N N . ASN A 1 310 ? 22.112 -13.799 27.225 1.00 80.06 310 ASN A N 1
ATOM 2519 C CA . ASN A 1 310 ? 22.422 -12.960 26.071 1.00 80.06 310 ASN A CA 1
ATOM 2520 C C . ASN A 1 310 ? 21.763 -11.576 26.185 1.00 80.06 310 ASN A C 1
ATOM 2522 O O . ASN A 1 310 ? 22.422 -10.569 25.928 1.00 80.06 310 ASN A O 1
ATOM 2526 N N . THR A 1 311 ? 20.503 -11.500 26.630 1.00 82.06 311 THR A N 1
ATOM 2527 C CA . THR A 1 311 ? 19.806 -10.236 26.913 1.00 82.06 311 THR A CA 1
ATOM 2528 C C . THR A 1 311 ? 20.577 -9.413 27.934 1.00 82.06 311 THR A C 1
ATOM 2530 O O . THR A 1 311 ? 20.815 -8.231 27.701 1.00 82.06 311 THR A O 1
ATOM 2533 N N . GLU A 1 312 ? 21.018 -10.026 29.034 1.00 80.69 312 GLU A N 1
ATOM 2534 C CA . GLU A 1 312 ? 21.765 -9.328 30.088 1.00 80.69 312 GLU A CA 1
ATOM 2535 C C . GLU A 1 312 ? 23.109 -8.794 29.583 1.00 80.69 312 GLU A C 1
ATOM 2537 O O . GLU A 1 312 ? 23.445 -7.632 29.826 1.00 80.69 312 GLU A O 1
ATOM 2542 N N . LYS A 1 313 ? 23.854 -9.598 28.814 1.00 81.44 313 LYS A N 1
ATOM 2543 C CA . LYS A 1 313 ? 25.108 -9.164 28.176 1.00 81.44 313 LYS A CA 1
ATOM 2544 C C . LYS A 1 313 ? 24.878 -7.962 27.259 1.00 81.44 313 LYS A C 1
ATOM 2546 O O . LYS A 1 313 ? 25.581 -6.963 27.385 1.00 81.44 313 LYS A O 1
ATOM 2551 N N . ILE A 1 314 ? 23.873 -8.029 26.383 1.00 82.88 314 ILE A N 1
ATOM 2552 C CA . ILE A 1 314 ? 23.559 -6.957 25.426 1.00 82.88 314 ILE A CA 1
ATOM 2553 C C . ILE A 1 314 ? 23.121 -5.678 26.151 1.00 82.88 314 ILE A C 1
ATOM 2555 O O . ILE A 1 314 ? 23.593 -4.594 25.809 1.00 82.88 314 ILE A O 1
ATOM 2559 N N . VAL A 1 315 ? 22.253 -5.792 27.161 1.00 83.56 315 VAL A N 1
ATOM 2560 C CA . VAL A 1 315 ? 21.799 -4.665 27.992 1.00 83.56 315 VAL A CA 1
ATOM 2561 C C . VAL A 1 315 ? 22.985 -3.986 28.673 1.00 83.56 315 VAL A C 1
ATOM 2563 O O . VAL A 1 315 ? 23.135 -2.771 28.554 1.00 83.56 315 VAL A O 1
ATOM 2566 N N . ASN A 1 316 ? 23.855 -4.754 29.332 1.00 81.88 31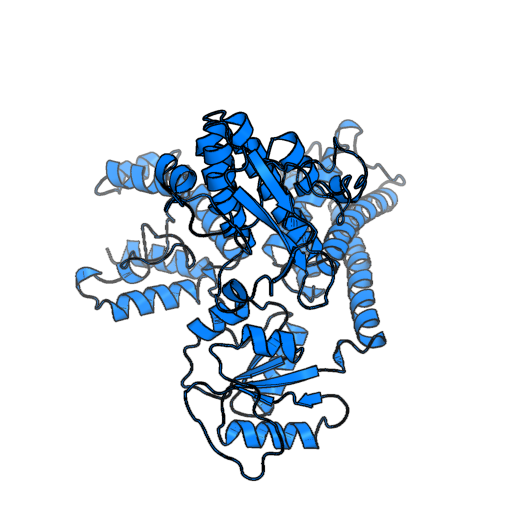6 ASN A N 1
ATOM 2567 C CA . ASN A 1 316 ? 25.015 -4.207 30.037 1.00 81.88 316 ASN A CA 1
ATOM 2568 C C . ASN A 1 316 ? 25.981 -3.503 29.079 1.00 81.88 316 ASN A C 1
ATOM 2570 O O . ASN A 1 316 ? 26.478 -2.419 29.389 1.00 81.88 316 ASN A O 1
ATOM 2574 N N . THR 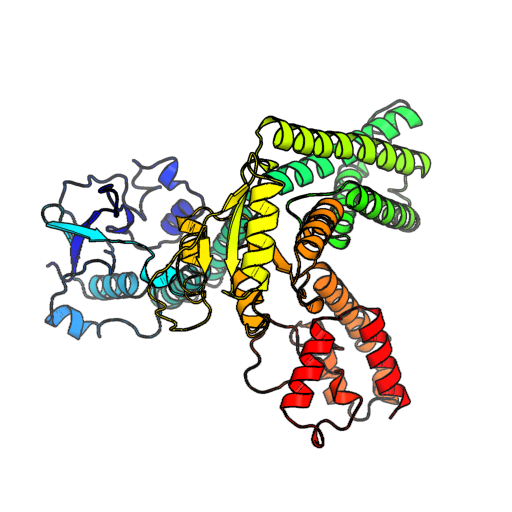A 1 317 ? 26.224 -4.072 27.896 1.00 81.81 317 THR A N 1
ATOM 2575 C CA . THR A 1 317 ? 27.049 -3.411 26.880 1.00 81.81 317 THR A CA 1
ATOM 2576 C C . THR A 1 317 ? 26.400 -2.118 26.387 1.00 81.81 317 THR A C 1
ATOM 2578 O O . THR A 1 317 ? 27.075 -1.095 26.383 1.00 81.81 317 THR A O 1
ATOM 2581 N N . LEU A 1 318 ? 25.101 -2.122 26.062 1.00 78.94 318 LEU A N 1
ATOM 2582 C CA . LEU A 1 318 ? 24.367 -0.938 25.587 1.00 78.94 318 LEU A CA 1
ATOM 2583 C C . LEU A 1 318 ? 24.354 0.205 26.603 1.00 78.94 318 LEU A C 1
ATOM 2585 O O . LEU A 1 318 ? 24.578 1.357 26.232 1.00 78.94 318 LEU A O 1
ATOM 2589 N N . VAL A 1 319 ? 24.113 -0.100 27.881 1.00 78.00 319 VAL A N 1
ATOM 2590 C CA . VAL A 1 319 ? 24.134 0.900 28.958 1.00 78.00 319 VAL A CA 1
ATOM 2591 C C . VAL A 1 319 ? 25.528 1.513 29.088 1.00 78.00 319 VAL A C 1
ATOM 2593 O O . VAL A 1 319 ? 25.646 2.726 29.234 1.00 78.00 319 VAL A O 1
ATOM 2596 N N . ASN A 1 320 ? 26.588 0.711 28.968 1.00 77.69 320 ASN A N 1
ATOM 2597 C CA . ASN A 1 320 ? 27.962 1.196 29.097 1.00 77.69 320 ASN A CA 1
ATOM 2598 C C . ASN A 1 320 ? 28.460 1.959 27.857 1.00 77.69 320 ASN A C 1
ATOM 2600 O O . ASN A 1 320 ? 29.214 2.921 28.003 1.00 77.69 320 ASN A O 1
ATOM 2604 N N . SER A 1 321 ? 28.053 1.564 26.646 1.00 72.44 321 SER A N 1
ATOM 2605 C CA . SER A 1 321 ? 28.537 2.162 25.393 1.00 72.44 321 SER A CA 1
ATOM 2606 C C . SER A 1 321 ? 27.678 3.316 24.864 1.00 72.44 321 SER A C 1
ATOM 2608 O O . SER A 1 321 ? 28.209 4.201 24.197 1.00 72.44 321 SER A O 1
ATOM 2610 N N . GLU A 1 322 ? 26.366 3.329 25.131 1.00 66.94 322 GLU A N 1
ATOM 2611 C CA . GLU A 1 322 ? 25.386 4.243 24.507 1.00 66.94 322 GLU A CA 1
ATOM 2612 C C . GLU A 1 322 ? 24.506 5.010 25.527 1.00 66.94 322 GLU A C 1
ATOM 2614 O O . GLU A 1 322 ? 23.429 5.499 25.175 1.00 66.94 322 GLU A O 1
ATOM 2619 N N . SER A 1 323 ? 24.953 5.173 26.783 1.00 56.34 323 SER A N 1
ATOM 2620 C CA . SER A 1 323 ? 24.163 5.721 27.917 1.00 56.34 323 SER A CA 1
ATOM 2621 C C . SER A 1 323 ? 23.417 7.045 27.684 1.00 56.34 323 SER A C 1
ATOM 2623 O O . SER A 1 323 ? 22.493 7.365 28.429 1.00 56.34 323 SER A O 1
ATOM 2625 N N . ARG A 1 324 ? 23.798 7.842 26.677 1.00 53.84 324 ARG A N 1
ATOM 2626 C CA . ARG A 1 324 ? 23.204 9.160 26.386 1.00 53.84 324 ARG A CA 1
ATOM 2627 C C . ARG A 1 324 ? 22.175 9.170 25.249 1.00 53.84 324 ARG A C 1
ATOM 2629 O O . ARG A 1 324 ? 21.544 10.204 25.053 1.00 53.84 324 ARG A O 1
ATOM 2636 N N . SER A 1 325 ? 22.010 8.078 24.499 1.00 60.19 325 SER A N 1
ATOM 2637 C CA . SER A 1 325 ? 21.161 8.032 23.287 1.00 60.19 325 SER A CA 1
ATOM 2638 C C . SER A 1 325 ? 20.109 6.921 23.273 1.00 60.19 325 SER A C 1
ATOM 2640 O O . SER A 1 325 ? 19.283 6.852 22.357 1.00 60.19 325 SER A O 1
ATOM 2642 N N . THR A 1 326 ? 20.130 6.040 24.270 1.00 68.19 326 THR A N 1
ATOM 2643 C CA . THR A 1 326 ? 19.346 4.807 24.243 1.00 68.19 326 THR A CA 1
ATOM 2644 C C . THR A 1 326 ? 18.564 4.665 25.547 1.00 68.19 326 THR A C 1
ATOM 2646 O O . THR A 1 326 ? 19.146 4.517 26.617 1.00 68.19 326 THR A O 1
ATOM 2649 N N . GLU A 1 327 ? 17.232 4.726 25.467 1.00 78.00 327 GLU A N 1
ATOM 2650 C CA . GLU A 1 327 ? 16.336 4.536 26.614 1.00 78.00 327 GLU A CA 1
ATOM 2651 C C . GLU A 1 327 ? 15.826 3.093 26.587 1.00 78.00 327 GLU A C 1
ATOM 2653 O O . GLU A 1 327 ? 15.105 2.692 25.670 1.00 78.00 327 GLU A O 1
ATOM 2658 N N . ILE A 1 328 ? 16.205 2.282 27.572 1.00 81.94 328 ILE A N 1
ATOM 2659 C CA . ILE A 1 328 ? 15.727 0.900 27.654 1.00 81.94 328 ILE A CA 1
ATOM 2660 C C . ILE A 1 328 ? 14.350 0.906 28.322 1.00 81.94 328 ILE A C 1
ATOM 2662 O O . ILE A 1 328 ? 14.218 1.229 29.498 1.00 81.94 328 ILE A O 1
ATOM 2666 N N . ALA A 1 329 ? 13.318 0.558 27.554 1.00 81.69 329 ALA A N 1
ATOM 2667 C CA . ALA A 1 329 ? 11.932 0.534 28.003 1.00 81.69 329 ALA A CA 1
ATOM 2668 C C . ALA A 1 329 ? 11.618 -0.684 28.882 1.00 81.69 329 ALA A C 1
ATOM 2670 O O . ALA A 1 329 ? 10.869 -0.543 29.844 1.00 81.69 329 ALA A O 1
ATOM 2671 N N . GLY A 1 330 ? 12.161 -1.866 28.560 1.00 84.50 330 GLY A N 1
ATOM 2672 C CA . GLY A 1 330 ? 11.945 -3.071 29.363 1.00 84.50 330 GLY A CA 1
ATOM 2673 C C . GLY A 1 330 ? 12.140 -4.412 28.647 1.00 84.50 330 GLY A C 1
ATOM 2674 O O . GLY A 1 330 ? 12.475 -4.457 27.461 1.00 84.50 330 GLY A O 1
ATOM 2675 N N . ILE A 1 331 ? 11.883 -5.508 29.370 1.00 85.19 331 ILE A N 1
ATOM 2676 C CA . ILE A 1 331 ? 11.903 -6.896 28.868 1.00 85.19 331 ILE A CA 1
ATOM 2677 C C . ILE A 1 331 ? 10.472 -7.443 28.709 1.00 85.19 331 ILE A C 1
ATOM 2679 O O . ILE A 1 331 ? 9.612 -7.239 29.570 1.00 85.19 331 ILE A O 1
ATOM 2683 N N . ILE A 1 332 ? 10.235 -8.160 27.608 1.00 85.56 332 ILE A N 1
ATOM 2684 C CA . ILE A 1 332 ? 8.994 -8.843 27.228 1.00 85.56 332 ILE A CA 1
ATOM 2685 C C . ILE A 1 332 ? 9.225 -10.362 27.261 1.00 85.56 332 ILE A C 1
ATOM 2687 O O . ILE A 1 332 ? 10.185 -10.857 26.668 1.00 85.56 332 ILE A O 1
ATOM 2691 N N . THR A 1 333 ? 8.343 -11.116 27.918 1.00 80.12 333 THR A N 1
ATOM 2692 C CA . THR A 1 333 ? 8.462 -12.581 28.057 1.00 80.12 333 THR A CA 1
ATOM 2693 C C . THR A 1 333 ? 7.581 -13.348 27.073 1.00 80.12 333 THR A C 1
ATOM 2695 O O . THR A 1 333 ? 6.592 -12.835 26.546 1.00 80.12 333 THR A O 1
ATOM 2698 N N . THR A 1 334 ? 7.955 -14.599 26.813 1.00 70.00 334 THR A N 1
ATOM 2699 C CA . THR A 1 334 ? 7.336 -15.502 25.828 1.00 70.00 334 THR A CA 1
ATOM 2700 C C . THR A 1 334 ? 6.423 -16.560 26.461 1.00 70.00 334 THR A C 1
ATOM 2702 O O . THR A 1 334 ? 5.697 -17.237 25.738 1.00 70.00 334 THR A O 1
ATOM 2705 N N . GLY A 1 335 ? 6.373 -16.647 27.799 1.00 64.56 335 GLY A N 1
ATOM 2706 C CA . GLY A 1 335 ? 5.544 -17.597 28.553 1.00 64.56 335 GLY A CA 1
ATOM 2707 C C . GLY A 1 335 ? 4.887 -17.012 29.812 1.00 64.56 335 GLY A C 1
ATOM 2708 O O . GLY A 1 335 ? 5.062 -15.836 30.137 1.00 64.56 335 GLY A O 1
ATOM 2709 N N . ASN A 1 336 ? 4.138 -17.854 30.536 1.00 50.53 336 ASN A N 1
ATOM 2710 C CA . ASN A 1 336 ? 3.530 -17.562 31.849 1.00 50.53 336 ASN A CA 1
ATOM 2711 C C . ASN A 1 336 ? 4.563 -17.601 32.990 1.00 50.53 336 ASN A C 1
ATOM 2713 O O . ASN A 1 336 ? 4.287 -18.076 34.089 1.00 50.53 336 ASN A O 1
ATOM 2717 N N . GLU A 1 337 ? 5.779 -17.139 32.730 1.00 52.12 337 GLU A N 1
ATOM 2718 C CA . GLU A 1 337 ? 6.798 -17.032 33.761 1.00 52.12 337 GLU A CA 1
ATOM 2719 C C . GLU A 1 337 ? 6.490 -15.810 34.629 1.00 52.12 337 GLU A C 1
ATOM 2721 O O . GLU A 1 337 ? 6.866 -14.678 34.326 1.00 52.12 337 GLU A O 1
ATOM 2726 N N . THR A 1 338 ? 5.765 -16.037 35.722 1.00 43.78 338 THR A N 1
ATOM 2727 C CA . THR A 1 338 ? 5.703 -15.110 36.853 1.00 43.78 338 THR A CA 1
ATOM 2728 C C . THR A 1 338 ? 6.991 -15.254 37.651 1.00 43.78 338 THR A C 1
ATOM 2730 O O . THR A 1 338 ? 7.018 -15.920 38.684 1.00 43.78 338 THR A O 1
ATOM 2733 N N . VAL A 1 339 ? 8.086 -14.680 37.157 1.00 46.44 339 VAL A N 1
ATOM 2734 C CA . VAL A 1 339 ? 9.325 -14.622 37.938 1.00 46.44 339 VAL A CA 1
ATOM 2735 C C . VAL A 1 339 ? 9.285 -13.379 38.819 1.00 46.44 339 VAL A C 1
ATOM 2737 O O . VAL A 1 339 ? 9.271 -12.244 38.343 1.00 46.44 339 VAL A O 1
ATOM 2740 N N . SER A 1 340 ? 9.232 -13.622 40.125 1.00 40.34 340 SER A N 1
ATOM 2741 C CA . SER A 1 340 ? 9.397 -12.642 41.191 1.00 40.34 340 SER A CA 1
ATOM 2742 C C . SER A 1 340 ? 10.847 -12.147 41.287 1.00 40.34 340 SER A C 1
ATOM 2744 O O . SER A 1 340 ? 11.768 -12.954 41.346 1.00 40.34 340 SER A O 1
ATOM 2746 N N . LEU A 1 341 ? 10.979 -10.815 41.326 1.00 51.56 341 LEU A N 1
ATOM 2747 C CA . LEU A 1 341 ? 12.071 -9.937 41.787 1.00 51.56 341 LEU A CA 1
ATOM 2748 C C . LEU A 1 341 ? 13.395 -10.571 42.271 1.00 51.56 341 LEU A C 1
ATOM 2750 O O . LEU A 1 341 ? 13.404 -11.279 43.273 1.00 51.56 341 LEU A O 1
ATOM 2754 N N . ASN A 1 342 ? 14.517 -10.143 41.666 1.00 40.53 342 ASN A N 1
ATOM 2755 C CA . ASN A 1 342 ? 15.682 -9.560 42.361 1.00 40.53 342 ASN A CA 1
ATOM 2756 C C . ASN A 1 342 ? 16.715 -8.995 41.354 1.00 40.53 342 ASN A C 1
ATOM 2758 O O . ASN A 1 342 ? 17.157 -9.705 40.462 1.00 40.53 342 ASN A O 1
ATOM 2762 N N . ASN A 1 343 ? 17.112 -7.727 41.548 1.00 47.31 343 ASN A N 1
ATOM 2763 C CA . ASN A 1 343 ? 18.228 -7.010 40.893 1.00 47.31 343 ASN A CA 1
ATOM 2764 C C . ASN A 1 343 ? 18.234 -6.867 39.356 1.00 47.31 343 ASN A C 1
ATOM 2766 O O . ASN A 1 343 ? 19.255 -7.119 38.721 1.00 47.31 343 ASN A O 1
ATOM 2770 N N . ASP A 1 344 ? 17.166 -6.341 38.752 1.00 53.16 344 ASP A N 1
ATOM 2771 C CA . ASP A 1 344 ? 17.192 -6.036 37.316 1.00 53.16 344 ASP A CA 1
ATOM 2772 C C . ASP A 1 344 ? 17.429 -4.544 37.035 1.00 53.16 344 ASP A C 1
ATOM 2774 O O . ASP A 1 344 ? 16.662 -3.672 37.442 1.00 53.16 344 ASP A O 1
ATOM 2778 N N . VAL A 1 345 ? 18.481 -4.260 36.261 1.00 60.66 345 VAL A N 1
ATOM 2779 C CA . VAL A 1 345 ? 18.792 -2.947 35.660 1.00 60.66 345 VAL A CA 1
ATOM 2780 C C . VAL A 1 345 ? 17.683 -2.494 34.684 1.00 60.66 345 VAL A C 1
ATOM 2782 O O . VAL A 1 345 ? 17.631 -1.329 34.296 1.00 60.66 345 VAL A O 1
ATOM 2785 N N . VAL A 1 346 ? 16.769 -3.396 34.292 1.00 70.94 346 VAL A N 1
ATOM 2786 C CA . VAL A 1 346 ? 15.731 -3.167 33.275 1.00 70.94 346 VAL A CA 1
ATOM 2787 C C . VAL A 1 346 ? 14.367 -3.718 33.733 1.00 70.94 346 VAL A C 1
ATOM 2789 O O . VAL A 1 346 ? 14.284 -4.885 34.110 1.00 70.94 346 VAL A O 1
ATOM 2792 N N . PRO A 1 347 ? 13.273 -2.931 33.673 1.00 79.50 347 PRO A N 1
ATOM 2793 C CA . PRO A 1 347 ? 11.958 -3.359 34.151 1.00 79.50 347 PRO A CA 1
ATOM 2794 C C . PRO A 1 347 ? 11.272 -4.376 33.224 1.00 79.50 347 PRO A C 1
ATOM 2796 O O . PRO A 1 347 ? 11.438 -4.362 32.003 1.00 79.50 347 PRO A O 1
ATOM 2799 N N . PHE A 1 348 ? 10.423 -5.230 33.800 1.00 79.00 348 PHE A N 1
ATOM 2800 C CA . PHE A 1 348 ? 9.516 -6.097 33.045 1.00 79.00 348 PHE A CA 1
ATOM 2801 C C . PHE A 1 348 ? 8.286 -5.314 32.562 1.00 79.00 348 PHE A C 1
ATOM 2803 O O . PHE A 1 348 ? 7.630 -4.642 33.358 1.00 79.00 348 PHE A O 1
ATOM 2810 N N . ILE A 1 349 ? 7.960 -5.413 31.268 1.00 79.12 349 ILE A N 1
ATOM 2811 C CA . ILE A 1 349 ? 6.896 -4.611 30.627 1.00 79.12 349 ILE A CA 1
ATOM 2812 C C . ILE A 1 349 ? 5.721 -5.433 30.078 1.00 79.12 349 ILE A C 1
ATOM 2814 O O . ILE A 1 349 ? 4.693 -4.854 29.727 1.00 79.12 349 ILE A O 1
ATOM 2818 N N . GLY A 1 350 ? 5.822 -6.767 30.018 1.00 78.88 350 GLY A N 1
ATOM 2819 C CA . GLY A 1 350 ? 4.684 -7.635 29.691 1.00 78.88 350 GLY A CA 1
ATOM 2820 C C . GLY A 1 350 ? 5.026 -8.878 28.865 1.00 78.88 350 GLY A C 1
ATOM 2821 O O . GLY A 1 350 ? 6.181 -9.260 28.730 1.00 78.88 350 GLY A O 1
ATOM 2822 N N . ASN A 1 351 ? 3.998 -9.522 28.308 1.00 80.12 351 ASN A N 1
ATOM 2823 C CA . ASN A 1 351 ? 4.116 -10.759 27.526 1.00 80.12 351 ASN A CA 1
ATOM 2824 C C . ASN A 1 351 ? 3.971 -10.495 26.009 1.00 80.12 351 ASN A C 1
ATOM 2826 O O . ASN A 1 351 ? 3.265 -9.566 25.597 1.00 80.12 351 ASN A O 1
ATOM 2830 N N . ILE A 1 352 ? 4.615 -11.326 25.182 1.00 76.88 352 ILE A N 1
ATOM 2831 C CA . ILE A 1 352 ? 4.592 -11.281 23.712 1.00 76.88 352 ILE A CA 1
ATOM 2832 C C . ILE A 1 352 ? 3.179 -11.310 23.110 1.00 76.88 352 ILE A C 1
ATOM 2834 O O . ILE A 1 352 ? 2.948 -10.696 22.069 1.00 76.88 352 ILE A O 1
ATOM 2838 N N . ASP A 1 353 ? 2.202 -11.937 23.763 1.00 75.31 353 ASP A N 1
ATOM 2839 C CA . ASP A 1 353 ? 0.815 -11.947 23.281 1.00 75.31 353 ASP A CA 1
ATOM 2840 C C . ASP A 1 353 ? 0.190 -10.537 23.271 1.00 75.31 353 ASP A C 1
ATOM 2842 O O . ASP A 1 353 ? -0.724 -10.256 22.495 1.00 75.31 353 ASP A O 1
ATOM 2846 N N . TYR A 1 354 ? 0.738 -9.609 24.062 1.00 74.62 354 TYR A N 1
ATOM 2847 C CA . TYR A 1 354 ? 0.325 -8.205 24.124 1.00 74.62 354 TYR A CA 1
ATOM 2848 C C . TYR A 1 354 ? 1.323 -7.254 23.449 1.00 74.62 354 TYR A C 1
ATOM 2850 O O . TYR A 1 354 ? 1.272 -6.043 23.677 1.00 74.62 354 TYR A O 1
ATOM 2858 N N . LEU A 1 355 ? 2.207 -7.766 22.587 1.00 76.50 355 LEU A N 1
ATOM 2859 C CA . LEU A 1 355 ? 3.311 -7.014 21.982 1.00 76.50 355 LEU A CA 1
ATOM 2860 C C . LEU A 1 355 ? 2.878 -5.681 21.346 1.00 76.50 355 LEU A C 1
ATOM 2862 O O . LEU A 1 355 ? 3.499 -4.645 21.580 1.00 76.50 355 LEU A O 1
ATOM 2866 N N . ALA A 1 356 ? 1.767 -5.673 20.601 1.00 71.75 356 ALA A N 1
ATOM 2867 C CA . ALA A 1 356 ? 1.240 -4.459 19.972 1.00 71.75 356 ALA A CA 1
ATOM 2868 C C . ALA A 1 356 ? 0.826 -3.379 20.988 1.00 71.75 356 ALA A C 1
ATOM 2870 O O . ALA A 1 356 ? 1.043 -2.187 20.752 1.00 71.75 356 ALA A O 1
ATOM 2871 N N . LYS A 1 357 ? 0.262 -3.789 22.133 1.00 70.88 357 LYS A N 1
ATOM 2872 C CA . LYS A 1 357 ? -0.109 -2.888 23.230 1.00 70.88 357 LYS A CA 1
ATOM 2873 C C . LYS A 1 357 ? 1.140 -2.294 23.873 1.00 70.88 357 LYS A C 1
ATOM 2875 O O . LYS A 1 357 ? 1.230 -1.070 23.946 1.00 70.88 357 LYS A O 1
ATOM 2880 N N . ILE A 1 358 ? 2.096 -3.143 24.252 1.00 77.44 358 ILE A N 1
ATOM 2881 C CA . ILE A 1 358 ? 3.342 -2.738 24.921 1.00 77.44 358 ILE A CA 1
ATOM 2882 C C . ILE A 1 358 ? 4.094 -1.718 24.055 1.00 77.44 358 ILE A C 1
ATOM 2884 O O . ILE A 1 358 ? 4.462 -0.643 24.521 1.00 77.44 358 ILE A O 1
ATOM 2888 N N . ILE A 1 359 ? 4.216 -1.991 22.756 1.00 77.81 359 ILE A N 1
ATOM 2889 C CA . ILE A 1 359 ? 4.832 -1.073 21.792 1.00 77.81 359 ILE A CA 1
ATOM 2890 C C . ILE A 1 359 ? 4.154 0.301 21.783 1.00 77.81 359 ILE A C 1
ATOM 2892 O O . ILE A 1 359 ? 4.836 1.327 21.802 1.00 77.81 359 ILE A O 1
ATOM 2896 N N . SER A 1 360 ? 2.820 0.333 21.744 1.00 72.19 360 SER A N 1
ATOM 2897 C CA . SER A 1 360 ? 2.068 1.590 21.678 1.00 72.19 360 SER A CA 1
ATOM 2898 C C . SER A 1 360 ? 2.148 2.406 22.971 1.00 72.19 360 SER A C 1
ATOM 2900 O O . SER A 1 360 ? 2.252 3.631 22.915 1.00 72.19 360 SER A O 1
ATOM 2902 N N . GLU A 1 361 ? 2.126 1.726 24.116 1.00 75.88 361 GLU A N 1
ATOM 2903 C CA . GLU A 1 361 ? 2.075 2.315 25.454 1.00 75.88 361 GLU A CA 1
ATOM 2904 C C . GLU A 1 361 ? 3.435 2.894 25.851 1.00 75.88 361 GLU A C 1
ATOM 2906 O O . GLU A 1 361 ? 3.535 4.069 26.204 1.00 75.88 361 GLU A O 1
ATOM 2911 N N . TYR A 1 362 ? 4.500 2.115 25.657 1.00 77.12 362 TYR A N 1
ATOM 2912 C CA . TYR A 1 362 ? 5.868 2.523 25.972 1.00 77.12 362 TYR A CA 1
ATOM 2913 C C . TYR A 1 362 ? 6.556 3.287 24.830 1.00 77.12 362 TYR A C 1
ATOM 2915 O O . TYR A 1 362 ? 7.693 3.726 24.986 1.00 77.12 362 TYR A O 1
ATOM 2923 N N . ARG A 1 363 ? 5.877 3.484 23.687 1.00 76.94 363 ARG A N 1
ATOM 2924 C CA . ARG A 1 363 ? 6.418 4.122 22.468 1.00 76.94 363 ARG A CA 1
ATOM 2925 C C . ARG A 1 363 ? 7.743 3.493 22.018 1.00 76.94 363 ARG A C 1
ATOM 2927 O O . ARG A 1 363 ? 8.690 4.202 21.679 1.00 76.94 363 ARG A O 1
ATOM 2934 N N . ILE A 1 364 ? 7.799 2.164 22.032 1.00 81.25 364 ILE A N 1
ATOM 2935 C CA . ILE A 1 364 ? 8.992 1.396 21.655 1.00 81.25 364 ILE A CA 1
ATOM 2936 C C . ILE A 1 364 ? 9.253 1.583 20.159 1.00 81.25 364 ILE A C 1
ATOM 2938 O O . ILE A 1 364 ? 8.355 1.393 19.336 1.00 81.25 364 ILE A O 1
ATOM 2942 N N . GLY A 1 365 ? 10.479 1.972 19.813 1.00 75.56 365 GLY A N 1
ATOM 2943 C CA . GLY A 1 365 ? 10.922 2.160 18.428 1.00 75.56 365 GLY A CA 1
ATOM 2944 C C . GLY A 1 365 ? 11.786 1.013 17.906 1.00 75.56 365 GLY A C 1
ATOM 2945 O O . GLY A 1 365 ? 11.911 0.837 16.692 1.00 75.56 365 GLY A O 1
ATOM 2946 N N . GLU A 1 366 ? 12.367 0.229 18.809 1.00 81.12 366 GLU A N 1
ATOM 2947 C CA . GLU A 1 366 ? 13.288 -0.855 18.489 1.00 81.12 366 GLU A CA 1
ATOM 2948 C C . GLU A 1 366 ? 13.066 -2.027 19.441 1.00 81.12 366 GLU A C 1
ATOM 2950 O O . GLU A 1 366 ? 12.871 -1.843 20.643 1.00 81.12 366 GLU A O 1
ATOM 2955 N N . LEU A 1 367 ? 13.072 -3.232 18.893 1.00 84.69 367 LEU A N 1
ATOM 2956 C CA . LEU A 1 367 ? 12.797 -4.448 19.620 1.00 84.69 367 LEU A CA 1
ATOM 2957 C C . LEU A 1 367 ? 13.835 -5.515 19.281 1.00 84.69 367 LEU A C 1
ATOM 2959 O O . LEU A 1 367 ? 13.992 -5.896 18.121 1.00 84.69 367 LEU A O 1
ATOM 2963 N N . ILE A 1 368 ? 14.543 -5.985 20.304 1.00 85.12 368 ILE A N 1
ATOM 2964 C CA . ILE A 1 368 ? 15.638 -6.946 20.180 1.00 85.12 368 ILE A CA 1
ATOM 2965 C C . ILE A 1 368 ? 15.156 -8.302 20.692 1.00 85.12 368 ILE A C 1
ATOM 2967 O O . ILE A 1 368 ? 14.823 -8.458 21.862 1.00 85.12 368 ILE A O 1
ATOM 2971 N N . VAL A 1 369 ? 15.091 -9.283 19.803 1.00 84.19 369 VAL A N 1
ATOM 2972 C CA . VAL A 1 369 ? 14.702 -10.663 20.072 1.00 84.19 369 VAL A CA 1
ATOM 2973 C C . VAL A 1 369 ? 15.961 -11.488 20.301 1.00 84.19 369 VAL A C 1
ATOM 2975 O O . VAL A 1 369 ? 16.755 -11.686 19.380 1.00 84.19 369 VAL A O 1
ATOM 2978 N N . THR A 1 370 ? 16.122 -11.983 21.522 1.00 81.62 370 THR A N 1
ATOM 2979 C CA . THR A 1 370 ? 17.244 -12.845 21.921 1.00 81.62 370 THR A CA 1
ATOM 2980 C C . THR A 1 370 ? 16.805 -14.293 22.137 1.00 81.62 370 THR A C 1
ATOM 2982 O O . THR A 1 370 ? 17.637 -15.200 22.153 1.00 81.62 370 THR A O 1
ATOM 2985 N N . ASP A 1 371 ? 15.503 -14.532 22.307 1.00 76.88 371 ASP A N 1
ATOM 2986 C CA . ASP A 1 371 ? 14.933 -15.859 22.526 1.00 76.88 371 ASP A CA 1
ATOM 2987 C C . ASP A 1 371 ? 14.715 -16.611 21.200 1.00 76.88 371 ASP A C 1
ATOM 2989 O O . ASP A 1 371 ? 13.976 -16.172 20.314 1.00 76.88 371 ASP A O 1
ATOM 2993 N N . LYS A 1 372 ? 15.371 -17.773 21.073 1.00 69.62 372 LYS A N 1
ATOM 2994 C CA . LYS A 1 372 ? 15.314 -18.660 19.897 1.00 69.62 372 LYS A CA 1
ATOM 2995 C C . LYS A 1 372 ? 14.061 -19.535 19.859 1.00 69.62 372 LYS A C 1
ATOM 2997 O O . LYS A 1 372 ? 13.758 -20.085 18.803 1.00 69.62 372 LYS A O 1
ATOM 3002 N N . SER A 1 373 ? 13.359 -19.688 20.983 1.00 67.19 373 SER A N 1
ATOM 3003 C CA . SER A 1 373 ? 12.174 -20.549 21.091 1.00 67.19 373 SER A CA 1
ATOM 3004 C C . SER A 1 373 ? 10.937 -19.954 20.412 1.00 67.19 373 SER A C 1
ATOM 3006 O O . SER A 1 373 ? 9.953 -20.655 20.171 1.00 67.19 373 SER A O 1
ATOM 3008 N N . ILE A 1 374 ? 10.982 -18.665 20.071 1.00 70.00 374 ILE A N 1
ATOM 3009 C CA . ILE A 1 374 ? 9.847 -17.970 19.482 1.00 70.00 374 ILE A CA 1
ATOM 3010 C C . ILE A 1 374 ? 9.660 -18.397 18.035 1.00 70.00 374 ILE A C 1
ATOM 3012 O O . ILE A 1 374 ? 10.572 -18.303 17.209 1.00 70.00 374 ILE A O 1
ATOM 3016 N N . ASP A 1 375 ? 8.422 -18.757 17.704 1.00 66.62 375 ASP A N 1
ATOM 3017 C CA . ASP A 1 375 ? 8.012 -18.919 16.320 1.00 66.62 375 ASP A CA 1
ATOM 3018 C C . ASP A 1 375 ? 8.207 -17.600 15.551 1.00 66.62 375 ASP A C 1
ATOM 3020 O O . ASP A 1 375 ? 7.470 -16.615 15.713 1.00 66.62 375 ASP A O 1
ATOM 3024 N N . LYS A 1 376 ? 9.218 -17.603 14.676 1.00 66.44 376 LYS A N 1
ATOM 3025 C CA . LYS A 1 376 ? 9.567 -16.478 13.806 1.00 66.44 376 LYS A CA 1
ATOM 3026 C C . LYS A 1 376 ? 8.366 -16.021 12.975 1.00 66.44 376 LYS A C 1
ATOM 3028 O O . LYS A 1 376 ? 8.248 -14.824 12.727 1.00 66.44 376 LYS A O 1
ATOM 3033 N N . LEU A 1 377 ? 7.450 -16.916 12.592 1.00 57.22 377 LEU A N 1
ATOM 3034 C CA . LEU A 1 377 ? 6.256 -16.587 11.801 1.00 57.22 377 LEU A CA 1
ATOM 3035 C C . LEU A 1 377 ? 5.226 -15.791 12.610 1.00 57.22 377 LEU A C 1
ATOM 3037 O O . LEU A 1 377 ? 4.691 -14.787 12.122 1.00 57.22 377 LEU A O 1
ATOM 3041 N N . LYS A 1 378 ? 4.989 -16.173 13.871 1.00 63.31 378 LYS A N 1
ATOM 3042 C CA . LYS A 1 378 ? 4.126 -15.412 14.790 1.00 63.31 378 LYS A CA 1
ATOM 3043 C C . LYS A 1 378 ? 4.688 -14.000 15.008 1.00 63.31 378 LYS A C 1
ATOM 3045 O O . LYS A 1 378 ? 3.944 -13.019 14.894 1.00 63.31 378 LYS A O 1
ATOM 3050 N N . LEU A 1 379 ? 6.005 -13.876 15.194 1.00 67.12 379 LEU A N 1
ATOM 3051 C CA . LEU A 1 379 ? 6.700 -12.583 15.282 1.00 67.12 379 LEU A CA 1
ATOM 3052 C C . LEU A 1 379 ? 6.600 -11.769 13.983 1.00 67.12 379 LEU A C 1
ATOM 3054 O O . LEU A 1 379 ? 6.265 -10.590 14.036 1.00 67.12 379 LEU A O 1
ATOM 3058 N N . LEU A 1 380 ? 6.803 -12.391 12.819 1.00 61.53 380 LEU A N 1
ATOM 3059 C CA . LEU A 1 380 ? 6.698 -11.761 11.495 1.00 61.53 380 LEU A CA 1
ATOM 3060 C C . LEU A 1 380 ? 5.306 -11.196 11.216 1.00 61.53 380 LEU A C 1
ATOM 3062 O O . LEU A 1 380 ? 5.170 -10.078 10.712 1.00 61.53 380 LEU A O 1
ATOM 3066 N N . SER A 1 381 ? 4.260 -11.962 11.529 1.00 58.50 381 SER A N 1
ATOM 3067 C CA . SER A 1 381 ? 2.878 -11.512 11.348 1.00 58.50 381 SER A CA 1
ATOM 3068 C C . SER A 1 381 ? 2.578 -10.275 12.204 1.00 58.50 381 SER A C 1
ATOM 3070 O O . SER A 1 381 ? 1.947 -9.325 11.733 1.00 58.50 381 SER A O 1
ATOM 3072 N N . THR A 1 382 ? 3.129 -10.242 13.419 1.00 62.47 382 THR A N 1
ATOM 3073 C CA . THR A 1 382 ? 2.989 -9.126 14.359 1.00 62.47 382 THR A CA 1
ATOM 3074 C C . THR A 1 382 ? 3.838 -7.922 13.938 1.00 62.47 382 THR A C 1
ATOM 3076 O O . THR A 1 382 ? 3.358 -6.789 13.965 1.00 62.47 382 THR A O 1
ATOM 3079 N N . ALA A 1 383 ? 5.059 -8.149 13.450 1.00 62.03 383 ALA A N 1
ATOM 3080 C CA . ALA A 1 383 ? 5.946 -7.114 12.922 1.00 62.03 383 ALA A CA 1
ATOM 3081 C C . ALA A 1 383 ? 5.356 -6.426 11.680 1.00 62.03 383 ALA A C 1
ATOM 3083 O O . ALA A 1 383 ? 5.353 -5.200 11.584 1.00 62.03 383 ALA A O 1
ATOM 3084 N N . ASN A 1 384 ? 4.752 -7.190 10.764 1.00 58.19 384 ASN A N 1
ATOM 3085 C CA . ASN A 1 384 ? 4.051 -6.634 9.601 1.00 58.19 384 ASN A CA 1
ATOM 3086 C C . ASN A 1 384 ? 2.852 -5.753 9.993 1.00 58.19 384 ASN A C 1
ATOM 3088 O O . ASN A 1 384 ? 2.542 -4.781 9.297 1.00 58.19 384 ASN A O 1
ATOM 3092 N N . ALA A 1 385 ? 2.180 -6.062 11.106 1.00 58.66 385 ALA A N 1
ATOM 3093 C CA . ALA A 1 385 ? 1.113 -5.221 11.648 1.00 58.66 385 ALA A CA 1
ATOM 3094 C C . ALA A 1 385 ? 1.647 -3.910 12.266 1.00 58.66 385 ALA A C 1
ATOM 3096 O O . ALA A 1 385 ? 0.914 -2.919 12.338 1.00 58.66 385 ALA A O 1
ATOM 3097 N N . LEU A 1 386 ? 2.931 -3.871 12.644 1.00 64.81 386 LEU A N 1
ATOM 3098 C CA . LEU A 1 386 ? 3.595 -2.778 13.361 1.00 64.81 386 LEU A CA 1
ATOM 3099 C C . LEU A 1 386 ? 4.792 -2.207 12.569 1.00 64.81 386 LEU A C 1
ATOM 3101 O O . LEU A 1 386 ? 5.918 -2.204 13.058 1.00 64.81 386 LEU A O 1
ATOM 3105 N N . PRO A 1 387 ? 4.5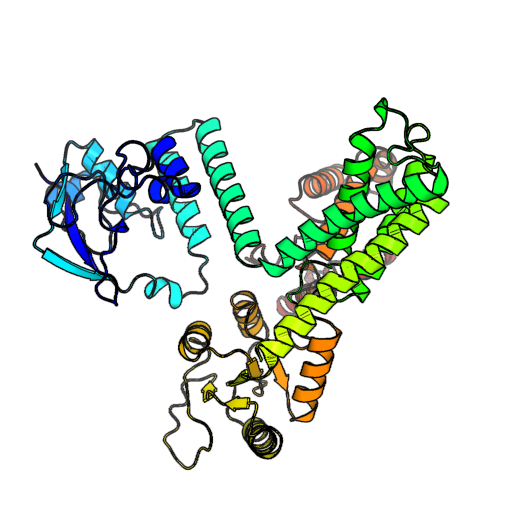74 -1.608 11.381 1.00 56.69 387 PRO A N 1
ATOM 3106 C CA . PRO A 1 387 ? 5.639 -1.212 10.446 1.00 56.69 387 PRO A CA 1
ATOM 3107 C C . PRO A 1 387 ? 6.524 -0.039 10.912 1.00 56.69 387 PRO A C 1
ATOM 3109 O O . PRO A 1 387 ? 7.304 0.490 10.121 1.00 56.69 387 PRO A O 1
ATOM 3112 N N . LYS A 1 388 ? 6.333 0.451 12.142 1.00 63.09 388 LYS A N 1
ATOM 3113 C CA . LYS A 1 388 ? 7.101 1.552 12.741 1.00 63.09 388 LYS A CA 1
ATOM 3114 C C . LYS A 1 388 ? 8.148 1.080 13.754 1.00 63.09 388 LYS A C 1
ATOM 3116 O O . LYS A 1 388 ? 8.953 1.908 14.161 1.00 63.09 388 LYS A O 1
ATOM 3121 N N . VAL A 1 389 ? 8.114 -0.188 14.164 1.00 71.88 389 VAL A N 1
ATOM 3122 C CA . VAL A 1 389 ? 9.054 -0.752 15.140 1.00 71.88 389 VAL A CA 1
ATOM 3123 C C . VAL A 1 389 ? 10.069 -1.604 14.410 1.00 71.88 389 VAL A C 1
ATOM 3125 O O . VAL A 1 389 ? 9.676 -2.430 13.591 1.00 71.88 389 VAL A O 1
ATOM 3128 N N . ARG A 1 390 ? 11.347 -1.400 14.730 1.00 73.25 390 ARG A N 1
ATOM 3129 C CA . ARG A 1 390 ? 12.438 -2.204 14.183 1.00 73.25 390 ARG A CA 1
ATOM 3130 C C . ARG A 1 390 ? 12.592 -3.497 14.960 1.00 73.25 390 ARG A C 1
ATOM 3132 O O . ARG A 1 390 ? 12.717 -3.441 16.179 1.00 73.25 390 ARG A O 1
ATOM 3139 N N . PHE A 1 391 ? 12.615 -4.631 14.271 1.00 76.81 391 PHE A N 1
ATOM 3140 C CA . PHE A 1 391 ? 12.871 -5.930 14.889 1.00 76.81 391 PHE A CA 1
ATOM 3141 C C . PHE A 1 391 ? 14.307 -6.374 14.601 1.00 76.81 391 PHE A C 1
ATOM 3143 O O . PHE A 1 39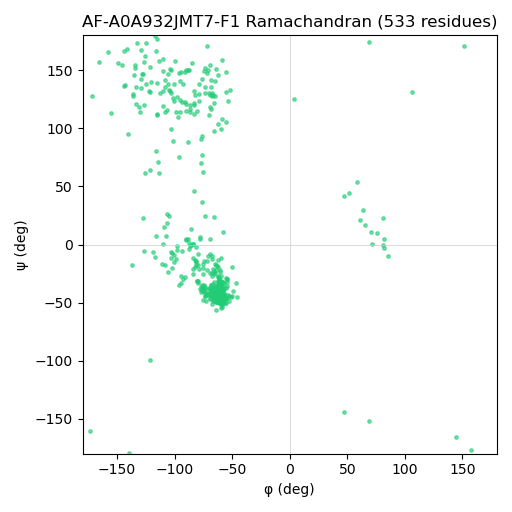1 ? 14.753 -6.380 13.454 1.00 76.81 391 PHE A O 1
ATOM 3150 N N . HIS A 1 392 ? 15.034 -6.775 15.640 1.00 77.00 392 HIS A N 1
ATOM 3151 C CA . HIS A 1 392 ? 16.406 -7.265 15.548 1.00 77.00 392 HIS A CA 1
ATOM 3152 C C . HIS A 1 392 ? 16.497 -8.625 16.217 1.00 77.00 392 HIS A C 1
ATOM 3154 O O . HIS A 1 392 ? 16.225 -8.731 17.401 1.00 77.00 392 HIS A O 1
ATOM 3160 N N . PHE A 1 393 ? 16.886 -9.660 15.480 1.00 76.81 393 PHE A N 1
ATOM 3161 C CA . PHE A 1 393 ? 17.287 -10.923 16.090 1.00 76.81 393 PHE A CA 1
ATOM 3162 C C . PHE A 1 393 ? 18.788 -10.849 16.337 1.00 76.81 393 PHE A C 1
ATOM 3164 O O . PHE A 1 393 ? 19.538 -10.607 15.390 1.00 76.81 393 PHE A O 1
ATOM 3171 N N . ALA A 1 394 ? 19.206 -10.996 17.589 1.00 75.50 394 ALA A N 1
ATOM 3172 C CA . ALA A 1 394 ? 20.601 -10.858 17.979 1.00 75.50 394 ALA A CA 1
ATOM 3173 C C . ALA A 1 394 ? 20.942 -11.847 19.091 1.00 75.50 394 ALA A C 1
ATOM 3175 O O . ALA A 1 394 ? 20.176 -12.006 20.042 1.00 75.50 394 ALA A O 1
ATOM 3176 N N . GLU A 1 395 ? 22.097 -12.493 18.971 1.00 77.75 395 GLU A N 1
ATOM 3177 C CA . GLU A 1 395 ? 22.652 -13.334 20.031 1.00 77.75 395 GLU A CA 1
ATOM 3178 C C . GLU A 1 395 ? 23.668 -12.542 20.851 1.00 77.75 395 GLU A C 1
ATOM 3180 O O . GLU A 1 395 ? 23.718 -12.690 22.068 1.00 77.75 395 GLU A O 1
ATOM 3185 N N . ASN A 1 396 ? 24.403 -11.640 20.195 1.00 81.50 396 ASN A N 1
ATOM 3186 C CA . ASN A 1 396 ? 25.395 -10.770 20.816 1.00 81.50 396 ASN A CA 1
ATOM 3187 C C . ASN A 1 396 ? 25.188 -9.296 20.425 1.00 81.50 396 ASN A C 1
ATOM 3189 O O . ASN A 1 396 ? 24.466 -8.966 19.484 1.00 81.50 396 ASN A O 1
ATOM 3193 N N . TYR A 1 397 ? 25.867 -8.384 21.127 1.00 79.31 397 TYR A N 1
ATOM 3194 C CA . TYR A 1 397 ? 25.797 -6.942 20.850 1.00 79.31 397 TYR A CA 1
ATOM 3195 C C . TYR A 1 397 ? 26.272 -6.583 19.429 1.00 79.31 397 TYR A C 1
ATOM 3197 O O . TYR A 1 397 ? 25.712 -5.698 18.781 1.00 79.31 397 TYR A O 1
ATOM 3205 N N . GLU A 1 398 ? 27.257 -7.315 18.908 1.00 80.50 398 GLU A N 1
ATOM 3206 C CA . GLU A 1 398 ? 27.753 -7.140 17.541 1.00 80.50 398 GLU A CA 1
ATOM 3207 C C . GLU A 1 398 ? 26.658 -7.380 16.494 1.00 80.50 398 GLU A C 1
ATOM 3209 O O . GLU A 1 398 ? 26.542 -6.597 15.552 1.00 80.50 398 GLU A O 1
ATOM 3214 N N . ASP A 1 399 ? 25.787 -8.376 16.693 1.00 77.12 399 ASP A N 1
ATOM 3215 C CA . ASP A 1 399 ? 24.664 -8.654 15.787 1.00 77.12 399 ASP A CA 1
ATOM 3216 C C . ASP A 1 399 ? 23.684 -7.478 15.735 1.00 77.12 399 ASP A C 1
ATOM 3218 O O . ASP A 1 399 ? 23.154 -7.140 14.672 1.00 77.12 399 ASP A O 1
ATOM 3222 N N . VAL A 1 400 ? 23.471 -6.811 16.876 1.00 75.19 400 VAL A N 1
ATOM 3223 C CA . VAL A 1 400 ? 22.641 -5.602 16.963 1.00 75.19 400 VAL A CA 1
ATOM 3224 C C . VAL A 1 400 ? 23.273 -4.479 16.141 1.00 75.19 400 VAL A C 1
ATOM 3226 O O . VAL A 1 400 ? 22.588 -3.862 15.320 1.00 75.19 400 VAL A O 1
ATOM 3229 N N . ILE A 1 401 ? 24.580 -4.237 16.295 1.00 76.12 401 ILE A N 1
ATOM 3230 C CA . ILE A 1 401 ? 25.304 -3.211 15.528 1.00 76.12 401 ILE A CA 1
ATOM 3231 C C . ILE A 1 401 ? 25.253 -3.516 14.030 1.00 76.12 401 ILE A C 1
ATOM 3233 O O . ILE A 1 401 ? 24.871 -2.653 13.235 1.00 76.12 401 ILE A O 1
ATOM 3237 N N . VAL A 1 402 ? 25.598 -4.741 13.635 1.00 75.44 402 VAL A N 1
ATOM 3238 C CA . VAL A 1 402 ? 25.590 -5.174 12.233 1.00 75.44 402 VAL A CA 1
ATOM 3239 C C . VAL A 1 402 ? 24.191 -5.016 11.655 1.00 75.44 402 VAL A C 1
ATOM 3241 O O . VAL A 1 402 ? 24.025 -4.405 10.598 1.00 75.44 402 VAL A O 1
ATOM 3244 N N . SER A 1 403 ? 23.161 -5.479 12.364 1.00 69.94 403 SER A N 1
ATOM 3245 C CA . SER A 1 403 ? 21.782 -5.346 11.910 1.00 69.94 403 SER A CA 1
ATOM 3246 C C . SER A 1 403 ? 21.349 -3.885 11.780 1.00 69.94 403 SER A C 1
ATOM 3248 O O . SER A 1 403 ? 20.601 -3.582 10.846 1.00 69.94 403 SER A O 1
ATOM 3250 N N . ARG A 1 404 ? 21.786 -2.985 12.669 1.00 74.31 404 ARG A N 1
ATOM 3251 C CA . ARG A 1 404 ? 21.506 -1.541 12.585 1.00 74.31 404 ARG A CA 1
ATOM 3252 C C . ARG A 1 404 ? 22.190 -0.909 11.378 1.00 74.31 404 ARG A C 1
ATOM 3254 O O . ARG A 1 404 ? 21.517 -0.244 10.594 1.00 74.31 404 ARG A O 1
ATOM 3261 N N . ILE A 1 405 ? 23.483 -1.169 11.181 1.00 73.19 405 ILE A N 1
ATOM 3262 C CA . ILE A 1 405 ? 24.254 -0.657 10.037 1.00 73.19 405 ILE A CA 1
ATOM 3263 C C . ILE A 1 405 ? 23.634 -1.148 8.729 1.00 73.19 405 ILE A C 1
ATOM 3265 O O . ILE A 1 405 ? 23.366 -0.355 7.824 1.00 73.19 405 ILE A O 1
ATOM 3269 N N . VAL A 1 406 ? 23.343 -2.447 8.635 1.00 71.06 406 VAL A N 1
ATOM 3270 C CA . VAL A 1 406 ? 22.694 -3.027 7.459 1.00 71.06 406 VAL A CA 1
ATOM 3271 C C . VAL A 1 406 ? 21.314 -2.407 7.257 1.00 71.06 406 VAL A C 1
ATOM 3273 O O . VAL A 1 406 ? 20.998 -2.040 6.129 1.00 71.06 406 VAL A O 1
ATOM 3276 N N . ALA A 1 407 ? 20.502 -2.218 8.300 1.00 69.19 407 ALA A N 1
ATOM 3277 C CA . ALA A 1 407 ? 19.194 -1.573 8.175 1.00 69.19 407 ALA A CA 1
ATOM 3278 C C . ALA A 1 407 ? 19.295 -0.114 7.696 1.00 69.19 407 ALA A C 1
ATOM 3280 O O . ALA A 1 407 ? 18.525 0.300 6.824 1.00 69.19 407 ALA A O 1
ATOM 3281 N N . ASP A 1 408 ? 20.263 0.650 8.199 1.00 69.81 408 ASP A N 1
ATOM 3282 C CA . ASP A 1 408 ? 20.477 2.047 7.817 1.00 69.81 408 ASP A CA 1
ATOM 3283 C C . ASP A 1 408 ? 20.982 2.189 6.377 1.00 69.81 408 ASP A C 1
ATOM 3285 O O . ASP A 1 408 ? 20.493 3.045 5.634 1.00 69.81 408 ASP A O 1
ATOM 3289 N N . VAL A 1 409 ? 21.892 1.314 5.946 1.00 68.75 409 VAL A N 1
ATOM 3290 C CA . VAL A 1 409 ? 22.416 1.296 4.571 1.00 68.75 409 VAL A CA 1
ATOM 3291 C C . VAL A 1 409 ? 21.374 0.763 3.591 1.00 68.75 409 VAL A C 1
ATOM 3293 O O . VAL A 1 409 ? 21.199 1.291 2.486 1.00 68.75 409 VAL A O 1
ATOM 3296 N N . THR A 1 410 ? 20.684 -0.316 3.960 1.00 61.84 410 THR A N 1
ATOM 3297 C CA . THR A 1 410 ? 19.794 -1.007 3.028 1.00 61.84 410 THR A CA 1
ATOM 3298 C C . THR A 1 410 ? 18.403 -0.388 2.953 1.00 61.84 410 THR A C 1
ATOM 3300 O O . THR A 1 410 ? 17.749 -0.510 1.910 1.00 61.84 410 THR A O 1
ATOM 3303 N N . GLY A 1 411 ? 17.970 0.303 4.011 1.00 59.00 411 GLY A N 1
ATOM 3304 C CA . GLY A 1 411 ? 16.592 0.754 4.198 1.00 59.00 411 GLY A CA 1
ATOM 3305 C C . GLY A 1 411 ? 15.618 -0.395 4.484 1.00 59.00 411 GLY A C 1
ATOM 3306 O O . GLY A 1 411 ? 14.404 -0.192 4.424 1.00 59.00 411 GLY A O 1
ATOM 3307 N N . THR A 1 412 ? 16.129 -1.601 4.748 1.00 58.88 412 THR A N 1
ATOM 3308 C CA . THR A 1 412 ? 15.349 -2.813 5.012 1.00 58.88 412 THR A CA 1
ATOM 3309 C C . THR A 1 412 ? 15.828 -3.480 6.290 1.00 58.88 412 THR A C 1
ATOM 3311 O O . THR A 1 412 ? 17.025 -3.652 6.467 1.00 58.88 412 THR A O 1
ATOM 3314 N N . GLU A 1 413 ? 14.901 -3.894 7.151 1.00 60.00 413 GLU A N 1
ATOM 3315 C CA . GLU A 1 413 ? 15.229 -4.670 8.350 1.00 60.00 413 GLU A CA 1
ATOM 3316 C C . GLU A 1 413 ? 15.719 -6.072 7.939 1.00 60.00 413 GLU A C 1
ATOM 3318 O O . GLU A 1 413 ? 14.961 -6.796 7.286 1.00 60.00 413 GLU A O 1
ATOM 3323 N N . PRO A 1 414 ? 16.984 -6.434 8.230 1.00 49.25 414 PRO A N 1
ATOM 3324 C CA . PRO A 1 414 ? 17.631 -7.610 7.645 1.00 49.25 414 PRO A CA 1
ATOM 3325 C C . PRO A 1 414 ? 17.274 -8.937 8.327 1.00 49.25 414 PRO A C 1
ATOM 3327 O O . PRO A 1 414 ? 17.545 -9.993 7.768 1.00 49.25 414 PRO A O 1
ATOM 3330 N N . THR A 1 415 ? 16.679 -8.907 9.517 1.00 50.69 415 THR A N 1
ATOM 3331 C CA . THR A 1 415 ? 16.556 -10.084 10.395 1.00 50.69 415 THR A CA 1
ATOM 3332 C C . THR A 1 415 ? 15.193 -10.781 10.323 1.00 50.69 415 THR A C 1
ATOM 3334 O O . THR A 1 415 ? 15.052 -11.906 10.796 1.00 50.69 415 THR A O 1
ATOM 3337 N N . LEU A 1 416 ? 14.191 -10.155 9.699 1.00 54.75 416 LEU A N 1
ATOM 3338 C CA . LEU A 1 416 ? 12.897 -10.775 9.421 1.00 54.75 416 LEU A CA 1
ATOM 3339 C C . LEU A 1 416 ? 12.957 -11.448 8.040 1.00 54.75 416 LEU A C 1
ATOM 3341 O O . LEU A 1 416 ? 13.080 -10.721 7.046 1.00 54.75 416 LEU A O 1
ATOM 3345 N N . PRO A 1 417 ? 12.849 -12.792 7.926 1.00 53.81 417 PRO A N 1
ATOM 3346 C CA . PRO A 1 417 ? 12.743 -13.430 6.624 1.00 53.81 417 PRO A CA 1
ATOM 3347 C C . PRO A 1 417 ? 11.455 -12.938 5.969 1.00 53.81 417 PRO A C 1
ATOM 3349 O O . PRO A 1 417 ? 10.339 -13.291 6.349 1.00 53.81 417 PRO A O 1
ATOM 3352 N N . LYS A 1 418 ? 11.604 -12.026 5.009 1.00 61.66 418 LYS A N 1
ATOM 3353 C CA . LYS A 1 418 ? 10.480 -11.558 4.211 1.00 61.66 418 LYS A CA 1
ATOM 3354 C C . LYS A 1 418 ? 10.060 -12.717 3.331 1.00 61.66 418 LYS A C 1
ATOM 3356 O O . LYS A 1 418 ? 10.885 -13.244 2.592 1.00 61.66 418 LYS A O 1
ATOM 3361 N N . MET A 1 419 ? 8.769 -13.042 3.339 1.00 70.94 419 MET A N 1
ATOM 3362 C CA . MET A 1 419 ? 8.198 -13.849 2.268 1.00 70.94 419 MET A CA 1
ATOM 3363 C C . MET A 1 419 ? 8.420 -13.089 0.959 1.00 70.94 419 MET A C 1
ATOM 3365 O O . MET A 1 419 ? 7.710 -12.125 0.658 1.00 70.94 419 MET A O 1
ATOM 3369 N N . GLN A 1 420 ? 9.447 -13.472 0.206 1.00 75.25 420 GLN A N 1
ATOM 3370 C CA . GLN A 1 420 ? 9.830 -12.804 -1.027 1.00 75.25 420 GLN A CA 1
ATOM 3371 C C . GLN A 1 420 ? 8.686 -12.831 -2.032 1.00 75.25 420 GLN A C 1
ATOM 3373 O O . GLN A 1 420 ? 8.479 -11.845 -2.729 1.00 75.25 420 GLN A O 1
ATOM 3378 N N . ILE A 1 421 ? 7.874 -13.885 -2.055 1.00 78.62 421 ILE A N 1
ATOM 3379 C CA . ILE A 1 421 ? 6.679 -13.947 -2.906 1.00 78.62 421 ILE A CA 1
ATOM 3380 C C . ILE A 1 421 ? 5.597 -12.930 -2.509 1.00 78.62 421 ILE A C 1
ATOM 3382 O O . ILE A 1 421 ? 4.745 -12.557 -3.314 1.00 78.62 421 ILE A O 1
ATOM 3386 N N . ALA A 1 422 ? 5.603 -12.453 -1.262 1.00 73.69 422 ALA A N 1
ATOM 3387 C CA . ALA A 1 422 ? 4.651 -11.456 -0.796 1.00 73.69 422 ALA A CA 1
ATOM 3388 C C . ALA A 1 422 ? 5.051 -10.026 -1.185 1.00 73.69 422 ALA A C 1
ATOM 3390 O O . ALA A 1 422 ? 4.207 -9.126 -1.119 1.00 73.69 422 ALA A O 1
ATOM 3391 N N . THR A 1 423 ? 6.302 -9.796 -1.608 1.00 73.88 423 THR A N 1
ATOM 3392 C CA . THR A 1 423 ? 6.751 -8.458 -2.004 1.00 73.88 423 THR A CA 1
ATOM 3393 C C . THR A 1 423 ? 6.066 -8.026 -3.294 1.00 73.88 423 THR A C 1
ATOM 3395 O O . THR A 1 423 ? 5.841 -8.815 -4.213 1.00 73.88 423 THR A O 1
ATOM 3398 N N . PHE A 1 424 ? 5.708 -6.742 -3.373 1.00 70.00 424 PHE A N 1
ATOM 3399 C CA . PHE A 1 424 ? 4.981 -6.205 -4.523 1.00 70.00 424 PHE A CA 1
ATOM 3400 C C . PHE A 1 424 ? 5.728 -6.445 -5.839 1.00 70.00 424 PHE A C 1
ATOM 3402 O O . PHE A 1 424 ? 5.117 -6.886 -6.809 1.00 70.00 424 PHE A O 1
ATOM 3409 N N . ARG A 1 425 ? 7.048 -6.211 -5.856 1.00 75.25 425 ARG A N 1
ATOM 3410 C CA . ARG A 1 425 ? 7.897 -6.441 -7.030 1.00 75.25 425 ARG A CA 1
ATOM 3411 C C . ARG A 1 425 ? 7.775 -7.875 -7.525 1.00 75.25 425 ARG A C 1
ATOM 3413 O O . ARG A 1 425 ? 7.533 -8.104 -8.703 1.00 75.25 425 ARG A O 1
ATOM 3420 N N . ASN A 1 426 ? 7.924 -8.832 -6.622 1.00 82.81 426 ASN A N 1
ATOM 3421 C CA . ASN A 1 426 ? 7.924 -10.241 -6.972 1.00 82.81 426 ASN A CA 1
ATOM 3422 C C . ASN A 1 426 ? 6.532 -10.721 -7.399 1.00 82.81 426 ASN A C 1
ATOM 3424 O O . ASN A 1 426 ? 6.432 -11.447 -8.384 1.00 82.81 426 ASN A O 1
ATOM 3428 N N . ARG A 1 427 ? 5.459 -10.224 -6.766 1.00 83.44 427 ARG A N 1
ATOM 3429 C CA . ARG A 1 427 ? 4.076 -10.447 -7.229 1.00 83.44 427 ARG A CA 1
ATOM 3430 C C . ARG A 1 427 ? 3.827 -9.875 -8.616 1.00 83.44 427 ARG A C 1
ATOM 3432 O O . ARG A 1 427 ? 3.134 -10.502 -9.412 1.00 83.44 427 ARG A O 1
ATOM 3439 N N . LEU A 1 428 ? 4.367 -8.689 -8.901 1.00 81.94 428 LEU A N 1
ATOM 3440 C CA . LEU A 1 428 ? 4.252 -8.063 -10.213 1.00 81.94 428 LEU A CA 1
ATOM 3441 C C . LEU A 1 428 ? 4.979 -8.900 -11.266 1.00 81.94 428 LEU A C 1
ATOM 3443 O O . LEU A 1 428 ? 4.367 -9.213 -12.277 1.00 81.94 428 LEU A O 1
ATOM 3447 N N . ILE A 1 429 ? 6.225 -9.310 -10.996 1.00 84.75 429 ILE A N 1
ATOM 3448 C CA . ILE A 1 429 ? 7.031 -10.163 -11.885 1.00 84.75 429 ILE A CA 1
ATOM 3449 C C . ILE A 1 429 ? 6.342 -11.508 -12.134 1.00 84.75 429 ILE A C 1
ATOM 3451 O O . ILE A 1 429 ? 6.228 -11.926 -13.285 1.00 84.75 429 ILE A O 1
ATOM 3455 N N . GLN A 1 430 ? 5.851 -12.170 -11.081 1.00 89.38 430 GLN A N 1
ATOM 3456 C CA . GLN A 1 430 ? 5.104 -13.424 -11.212 1.00 89.38 430 GLN A CA 1
ATOM 3457 C C . GLN A 1 430 ? 3.886 -13.212 -12.108 1.00 89.38 430 GLN A C 1
ATOM 3459 O O . GLN A 1 430 ? 3.655 -13.951 -13.058 1.00 89.38 430 GLN A O 1
ATOM 3464 N N . ARG A 1 431 ? 3.135 -12.134 -11.855 1.00 90.12 431 ARG A N 1
ATOM 3465 C CA . ARG A 1 431 ? 1.894 -11.852 -12.566 1.00 90.12 431 ARG A CA 1
ATOM 3466 C C . ARG A 1 431 ? 2.109 -11.495 -14.033 1.00 90.12 431 ARG A C 1
ATOM 3468 O O . ARG A 1 431 ? 1.331 -11.945 -14.872 1.00 90.12 431 ARG A O 1
ATOM 3475 N N . THR A 1 432 ? 3.106 -10.675 -14.352 1.00 85.38 432 THR A N 1
ATOM 3476 C CA . THR A 1 432 ? 3.427 -10.342 -15.744 1.00 85.38 432 THR A CA 1
ATOM 3477 C C . THR A 1 432 ? 3.905 -11.577 -16.490 1.00 85.38 432 THR A C 1
ATOM 3479 O O . THR A 1 432 ? 3.447 -11.811 -17.604 1.00 85.38 432 THR A O 1
ATOM 3482 N N . THR A 1 433 ? 4.733 -12.411 -15.860 1.00 88.94 433 THR A N 1
ATOM 3483 C CA . THR A 1 433 ? 5.189 -13.689 -16.428 1.00 88.94 433 THR A CA 1
ATOM 3484 C C . THR A 1 433 ? 4.013 -14.629 -16.698 1.00 88.94 433 THR A C 1
ATOM 3486 O O . THR A 1 433 ? 3.844 -15.092 -17.825 1.00 88.94 433 THR A O 1
ATOM 3489 N N . ASP A 1 434 ? 3.146 -14.829 -15.704 1.00 92.06 434 ASP A N 1
ATOM 3490 C CA . ASP A 1 434 ? 1.912 -15.612 -15.812 1.00 92.06 434 ASP A CA 1
ATOM 3491 C C . ASP A 1 434 ? 1.043 -15.153 -16.982 1.00 92.06 434 ASP A C 1
ATOM 3493 O O . ASP A 1 434 ? 0.571 -15.974 -17.767 1.00 92.06 434 ASP A O 1
ATOM 3497 N N . MET A 1 435 ? 0.817 -13.840 -17.100 1.00 91.81 435 MET A N 1
ATOM 3498 C CA . MET A 1 435 ? -0.022 -13.266 -18.152 1.00 91.81 435 MET A CA 1
ATOM 3499 C C . MET A 1 435 ? 0.609 -13.441 -19.531 1.00 91.81 435 MET A C 1
ATOM 3501 O O . MET A 1 435 ? -0.091 -13.862 -20.446 1.00 91.81 435 MET A O 1
ATOM 3505 N N . LEU A 1 436 ? 1.908 -13.165 -19.680 1.00 90.88 436 LEU A N 1
ATOM 3506 C CA . LEU A 1 436 ? 2.610 -13.280 -20.960 1.00 90.88 436 LEU A CA 1
ATOM 3507 C C . LEU A 1 436 ? 2.652 -14.727 -21.457 1.00 90.88 436 LEU A C 1
ATOM 3509 O O . LEU A 1 436 ? 2.269 -14.994 -22.595 1.00 90.88 436 LEU A O 1
ATOM 3513 N N . ILE A 1 437 ? 3.057 -15.666 -20.599 1.00 91.56 437 ILE A N 1
ATOM 3514 C CA . ILE A 1 437 ? 3.144 -17.084 -20.968 1.00 91.56 437 ILE A CA 1
ATOM 3515 C C . ILE A 1 437 ? 1.746 -17.651 -21.220 1.00 91.56 437 ILE A C 1
ATOM 3517 O O . ILE A 1 437 ? 1.540 -18.341 -22.216 1.00 91.56 437 ILE A O 1
ATOM 3521 N N . SER A 1 438 ? 0.760 -17.334 -20.376 1.00 92.19 438 SER A N 1
ATOM 3522 C CA . SER A 1 438 ? -0.606 -17.837 -20.574 1.00 92.19 438 SER A CA 1
ATOM 3523 C C . SER A 1 438 ? -1.247 -17.278 -21.838 1.00 92.19 438 SER A C 1
ATOM 3525 O O . SER A 1 438 ? -1.897 -18.019 -22.571 1.00 92.19 438 SER A O 1
ATOM 3527 N N . PHE A 1 439 ? -1.040 -15.992 -22.128 1.00 92.62 439 PHE A N 1
ATOM 3528 C CA . PHE A 1 439 ? -1.514 -15.377 -23.364 1.00 92.62 439 PHE A CA 1
ATOM 3529 C C . PHE A 1 439 ? -0.871 -16.026 -24.591 1.00 92.62 439 PHE A C 1
ATOM 3531 O O . PHE A 1 439 ? -1.579 -16.364 -25.539 1.00 92.62 439 PHE A O 1
ATOM 3538 N N . PHE A 1 440 ? 0.443 -16.269 -24.559 1.00 92.69 440 PHE A N 1
ATOM 3539 C CA . PHE A 1 440 ? 1.138 -16.979 -25.630 1.00 92.69 440 PHE A CA 1
ATOM 3540 C C . PHE A 1 440 ? 0.581 -18.396 -25.821 1.00 92.69 440 PHE A C 1
ATOM 3542 O O . PHE A 1 440 ? 0.192 -18.741 -26.933 1.00 92.69 440 PHE A O 1
ATOM 3549 N N . LEU A 1 441 ? 0.454 -19.191 -24.753 1.00 90.62 441 LEU A N 1
ATOM 3550 C CA . LEU A 1 441 ? -0.059 -20.568 -24.816 1.00 90.62 441 LEU A CA 1
ATOM 3551 C C . LEU A 1 441 ? -1.502 -20.664 -25.340 1.00 90.62 441 LEU A C 1
ATOM 3553 O O . LEU A 1 441 ? -1.845 -21.649 -25.988 1.00 90.62 441 LEU A O 1
ATOM 3557 N N . LEU A 1 442 ? -2.338 -19.652 -25.085 1.00 91.94 442 LEU A N 1
ATOM 3558 C CA . LEU A 1 442 ? -3.725 -19.592 -25.569 1.00 91.94 442 LEU A CA 1
ATOM 3559 C C . LEU A 1 442 ? -3.860 -19.052 -27.001 1.00 91.94 442 LEU A C 1
ATOM 3561 O O . LEU A 1 442 ? -4.945 -19.131 -27.572 1.00 91.94 442 LEU A O 1
ATOM 3565 N N . THR A 1 443 ? -2.793 -18.486 -27.571 1.00 91.62 443 THR A N 1
ATOM 3566 C CA . THR A 1 443 ? -2.799 -17.872 -28.906 1.00 91.62 443 THR A CA 1
ATOM 3567 C C . THR A 1 443 ? -1.779 -18.553 -29.821 1.00 91.62 443 THR A C 1
ATOM 3569 O O . THR A 1 443 ? -2.048 -19.631 -30.344 1.00 91.62 443 THR A O 1
ATOM 3572 N N . GLY A 1 444 ? -0.593 -17.968 -30.005 1.00 88.25 444 GLY A N 1
ATOM 3573 C CA . GLY A 1 444 ? 0.442 -18.486 -30.906 1.00 88.25 444 GLY A CA 1
ATOM 3574 C C . GLY A 1 444 ? 1.038 -19.831 -30.473 1.00 88.25 444 GLY A C 1
ATOM 3575 O O . GLY A 1 444 ? 1.490 -20.603 -31.311 1.00 88.25 444 GLY A O 1
ATOM 3576 N N . GLY A 1 445 ? 1.003 -20.141 -29.178 1.00 89.44 445 GLY A N 1
ATOM 3577 C CA . GLY A 1 445 ? 1.471 -21.400 -28.601 1.00 89.44 445 GLY A CA 1
ATOM 3578 C C . GLY A 1 445 ? 0.433 -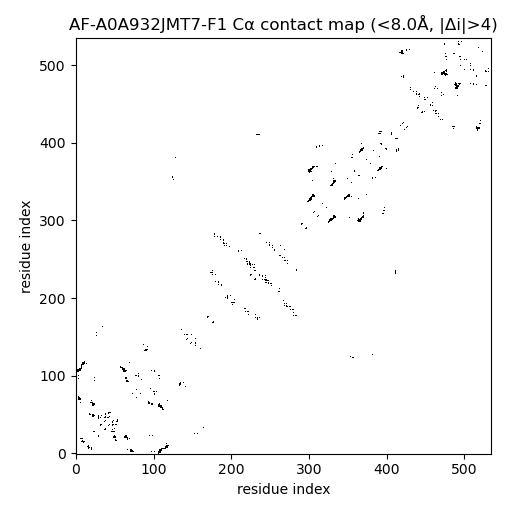22.524 -28.614 1.00 89.44 445 GLY A C 1
ATOM 3579 O O . GLY A 1 445 ? 0.749 -23.629 -28.177 1.00 89.44 445 GLY A O 1
ATOM 3580 N N . LEU A 1 446 ? -0.782 -22.288 -29.120 1.00 91.44 446 LEU A N 1
ATOM 3581 C CA . LEU A 1 446 ? -1.860 -23.277 -29.096 1.00 91.44 446 LEU A CA 1
ATOM 3582 C C . LEU A 1 446 ? -1.492 -24.604 -29.799 1.00 91.44 446 LEU A C 1
ATOM 3584 O O . LEU A 1 446 ? -1.759 -25.656 -29.216 1.00 91.44 446 LEU A O 1
ATOM 3588 N N . PRO A 1 447 ? -0.811 -24.618 -30.968 1.00 91.62 447 PRO A N 1
ATOM 3589 C CA . PRO A 1 447 ? -0.363 -25.868 -31.588 1.00 91.62 447 PRO A CA 1
ATOM 3590 C C . PRO A 1 447 ? 0.570 -26.687 -30.686 1.00 91.62 447 PRO A C 1
ATOM 3592 O O . PRO A 1 447 ? 0.454 -27.908 -30.627 1.00 91.62 447 PRO A O 1
ATOM 3595 N N . LEU A 1 448 ? 1.449 -26.027 -29.923 1.00 86.12 448 LEU A N 1
ATOM 3596 C CA . LEU A 1 448 ? 2.342 -26.698 -28.971 1.00 86.12 448 LEU A CA 1
ATOM 3597 C C . LEU A 1 448 ? 1.555 -27.339 -27.825 1.00 86.12 448 LEU A C 1
ATOM 3599 O O . LEU A 1 448 ? 1.892 -28.438 -27.391 1.00 86.12 448 LEU A O 1
ATOM 3603 N N . VAL A 1 449 ? 0.482 -26.691 -27.361 1.00 87.25 449 VAL A N 1
ATOM 3604 C CA . VAL A 1 449 ? -0.412 -27.276 -26.351 1.00 87.25 449 VAL A CA 1
ATOM 3605 C C . VAL A 1 449 ? -1.052 -28.557 -26.888 1.00 87.25 449 VAL A C 1
ATOM 3607 O O . VAL A 1 449 ? -1.047 -29.563 -26.188 1.00 87.25 449 VAL A O 1
ATOM 3610 N N . PHE A 1 450 ? -1.543 -28.570 -28.129 1.00 88.88 450 PHE A N 1
ATOM 3611 C CA . PHE A 1 450 ? -2.122 -29.781 -28.726 1.00 88.88 450 PHE A CA 1
ATOM 3612 C C . PHE A 1 450 ? -1.098 -30.900 -28.961 1.00 88.88 450 PHE A C 1
ATOM 3614 O O . PHE A 1 450 ? -1.449 -32.068 -28.821 1.00 88.88 450 PHE A O 1
ATOM 3621 N N . LEU A 1 451 ? 0.152 -30.557 -29.286 1.00 86.88 451 LEU A N 1
ATOM 3622 C CA . LEU A 1 451 ? 1.210 -31.536 -29.556 1.00 86.88 451 LEU A CA 1
ATOM 3623 C C . LEU A 1 451 ? 1.801 -32.164 -28.285 1.00 86.88 451 LEU A C 1
ATOM 3625 O O . LEU A 1 451 ? 2.110 -33.353 -28.285 1.00 86.88 451 LEU A O 1
ATOM 3629 N N . PHE A 1 452 ? 1.970 -31.390 -27.208 1.00 83.44 452 PHE A N 1
ATOM 3630 C CA . PHE A 1 452 ? 2.711 -31.832 -26.017 1.00 83.44 452 PHE A CA 1
ATOM 3631 C C . PHE A 1 452 ? 1.843 -32.060 -24.770 1.00 83.44 452 PHE A C 1
ATOM 3633 O O . PHE A 1 452 ? 2.295 -32.702 -23.815 1.00 83.44 452 PHE A O 1
ATOM 3640 N N . ALA A 1 453 ? 0.605 -31.555 -24.720 1.00 82.62 453 ALA A N 1
ATOM 3641 C CA . ALA A 1 453 ? -0.236 -31.724 -23.538 1.00 82.62 453 ALA A CA 1
ATOM 3642 C C . ALA A 1 453 ? -0.873 -33.118 -23.489 1.00 82.62 453 ALA A C 1
ATOM 3644 O O . ALA A 1 453 ? -1.672 -33.483 -24.346 1.00 82.62 453 ALA A O 1
ATOM 3645 N N . ARG A 1 454 ? -0.636 -33.856 -22.394 1.00 80.62 454 ARG A N 1
ATOM 3646 C CA . ARG A 1 454 ? -1.340 -35.127 -22.118 1.00 80.62 454 ARG A CA 1
ATOM 3647 C C . ARG A 1 454 ? -2.862 -34.955 -22.013 1.00 80.62 454 ARG A C 1
ATOM 3649 O O . ARG A 1 454 ? -3.606 -35.874 -22.324 1.00 80.62 454 ARG A O 1
ATOM 3656 N N . ASN A 1 455 ? -3.328 -33.792 -21.548 1.00 88.06 455 ASN A N 1
ATOM 3657 C CA . ASN A 1 455 ? -4.746 -33.445 -21.472 1.00 88.06 455 ASN A CA 1
ATOM 3658 C C . ASN A 1 455 ? -4.943 -31.972 -21.852 1.00 88.06 455 ASN A C 1
ATOM 3660 O O . ASN A 1 455 ? -4.819 -31.074 -21.013 1.00 88.06 455 ASN A O 1
ATOM 3664 N N . VAL A 1 456 ? -5.260 -31.737 -23.127 1.00 89.06 456 VAL A N 1
ATOM 3665 C CA . VAL A 1 456 ? -5.424 -30.393 -23.703 1.00 89.06 456 VAL A CA 1
ATOM 3666 C C . VAL A 1 456 ? -6.504 -29.596 -22.972 1.00 89.06 456 VAL A C 1
ATOM 3668 O O . VAL A 1 456 ? -6.275 -28.446 -22.603 1.00 89.06 456 VAL A O 1
ATOM 3671 N N . ARG A 1 457 ? -7.663 -30.207 -22.686 1.00 90.38 457 ARG A N 1
ATOM 3672 C CA . ARG A 1 457 ? -8.780 -29.521 -22.015 1.00 90.38 457 ARG A CA 1
ATOM 3673 C C . ARG A 1 457 ? -8.376 -29.013 -20.633 1.00 90.38 457 ARG A C 1
ATOM 3675 O O . ARG A 1 457 ? -8.651 -27.862 -20.302 1.00 90.38 457 ARG A O 1
ATOM 3682 N N . SER A 1 458 ? -7.714 -29.854 -19.839 1.00 89.06 458 SER A N 1
ATOM 3683 C CA . SER A 1 458 ? -7.240 -29.457 -18.510 1.00 89.06 458 SER A CA 1
ATOM 3684 C C . SER A 1 458 ? -6.168 -28.372 -18.589 1.00 89.06 458 SER A C 1
ATOM 3686 O O . SER A 1 458 ? -6.185 -27.451 -17.777 1.00 89.06 458 SER A O 1
ATOM 3688 N N . MET A 1 459 ? -5.247 -28.467 -19.551 1.00 87.81 459 MET A N 1
ATOM 3689 C CA . MET A 1 459 ? -4.182 -27.479 -19.714 1.00 87.81 459 MET A CA 1
ATOM 3690 C C . MET A 1 459 ? -4.754 -26.111 -20.099 1.00 87.81 459 MET A C 1
ATOM 3692 O O . MET A 1 459 ? -4.439 -25.131 -19.435 1.00 87.81 459 MET A O 1
ATOM 3696 N N . LEU A 1 460 ? -5.680 -26.051 -21.061 1.00 90.88 460 LEU A N 1
ATOM 3697 C CA . LEU A 1 460 ? -6.346 -24.804 -21.457 1.00 90.88 460 LEU A CA 1
ATOM 3698 C C . LEU A 1 460 ? -7.141 -24.168 -20.309 1.00 90.88 460 LEU A C 1
ATOM 3700 O O . LEU A 1 460 ? -7.044 -22.960 -20.100 1.00 90.88 460 LEU A O 1
ATOM 3704 N N . LEU A 1 461 ? -7.886 -24.962 -19.529 1.00 92.06 461 LEU A N 1
ATOM 3705 C CA . LEU A 1 461 ? -8.624 -24.461 -18.361 1.00 92.06 461 LEU A CA 1
ATOM 3706 C C . LEU A 1 461 ? -7.686 -23.881 -17.297 1.00 92.06 461 LEU A C 1
ATOM 3708 O O . LEU A 1 461 ? -7.953 -22.805 -16.761 1.00 92.06 461 LEU A O 1
ATOM 3712 N N . ASN A 1 462 ? -6.577 -24.562 -17.012 1.00 90.50 462 ASN A N 1
ATOM 3713 C CA . ASN A 1 462 ? -5.592 -24.091 -16.043 1.00 90.50 462 ASN A CA 1
ATOM 3714 C C . ASN A 1 462 ? -4.891 -22.818 -16.538 1.00 90.50 462 ASN A C 1
ATOM 3716 O O . ASN A 1 462 ? -4.813 -21.841 -15.797 1.00 90.50 462 ASN A O 1
ATOM 3720 N N . THR A 1 463 ? -4.468 -22.764 -17.804 1.00 90.94 463 THR A N 1
ATOM 3721 C CA . THR A 1 463 ? -3.884 -21.558 -18.413 1.00 90.94 463 THR A CA 1
ATOM 3722 C C . THR A 1 463 ? -4.869 -20.383 -18.409 1.00 90.94 463 THR A C 1
ATOM 3724 O O . THR A 1 463 ? -4.491 -19.246 -18.121 1.00 90.94 463 THR A O 1
ATOM 3727 N N . TRP A 1 464 ? -6.159 -20.640 -18.633 1.00 92.75 464 TRP A N 1
ATOM 3728 C CA . TRP A 1 464 ? -7.205 -19.626 -18.501 1.00 92.75 464 TRP A CA 1
ATOM 3729 C C . TRP A 1 464 ? -7.380 -19.146 -17.050 1.00 92.75 464 TRP A C 1
ATOM 3731 O O . TRP A 1 464 ? -7.492 -17.946 -16.795 1.00 92.75 464 TRP A O 1
ATOM 3741 N N . ASN A 1 465 ? -7.345 -20.056 -16.072 1.00 92.06 465 ASN A N 1
ATOM 3742 C CA . ASN A 1 465 ? -7.400 -19.711 -14.646 1.00 92.06 465 ASN A CA 1
ATOM 3743 C C . ASN A 1 465 ? -6.198 -18.869 -14.199 1.00 92.06 465 ASN A C 1
ATOM 3745 O O . ASN A 1 465 ? -6.360 -17.952 -13.384 1.00 92.06 465 ASN A O 1
ATOM 3749 N N . VAL A 1 466 ? -5.012 -19.140 -14.750 1.00 92.31 466 VAL A N 1
ATOM 3750 C CA . VAL A 1 466 ? -3.827 -18.295 -14.568 1.00 92.31 466 VAL A CA 1
ATOM 3751 C C . VAL A 1 466 ? -4.093 -16.908 -15.140 1.00 92.31 466 VAL A C 1
ATOM 3753 O O . VAL A 1 466 ? -3.934 -15.916 -14.426 1.00 92.31 466 VAL A O 1
ATOM 3756 N N . LEU A 1 467 ? -4.589 -16.799 -16.376 1.00 90.38 467 LEU A N 1
ATOM 3757 C CA . LEU A 1 467 ? -4.921 -15.510 -16.990 1.00 90.38 467 LEU A CA 1
ATOM 3758 C C . LEU A 1 467 ? -5.944 -14.718 -16.152 1.00 90.38 467 LEU A C 1
ATOM 3760 O O . LEU A 1 467 ? -5.766 -13.518 -15.948 1.00 90.38 467 LEU A O 1
ATOM 3764 N N . LEU A 1 468 ? -6.937 -15.382 -15.553 1.00 89.75 468 LEU A N 1
ATOM 3765 C CA . LEU A 1 468 ? -7.930 -14.787 -14.642 1.00 89.75 468 LEU A CA 1
ATOM 3766 C C . LEU A 1 468 ? -7.423 -14.524 -13.212 1.00 89.75 468 LEU A C 1
ATOM 3768 O O . LEU A 1 468 ? -8.204 -14.132 -12.346 1.00 89.75 468 LEU A O 1
ATOM 3772 N N . SER A 1 469 ? -6.129 -14.712 -12.936 1.00 86.31 469 SER A N 1
ATOM 3773 C CA . SER A 1 469 ? -5.515 -14.473 -11.621 1.00 86.31 469 SER A CA 1
ATOM 3774 C C . SER A 1 469 ? -6.007 -15.409 -10.504 1.00 86.31 469 SER A C 1
ATOM 3776 O O . SER A 1 469 ? -5.781 -15.112 -9.328 1.00 86.31 469 SER A O 1
ATOM 3778 N N . ARG A 1 470 ? -6.647 -16.533 -10.842 1.00 86.38 470 ARG A N 1
ATOM 3779 C CA . ARG A 1 470 ? -7.106 -17.535 -9.864 1.00 86.38 470 ARG A CA 1
ATOM 3780 C C . ARG A 1 470 ? -5.976 -18.464 -9.422 1.00 86.38 470 ARG A C 1
ATOM 3782 O O . ARG A 1 470 ? -5.963 -18.903 -8.279 1.00 86.38 470 ARG A O 1
ATOM 3789 N N . GLN A 1 471 ? -5.024 -18.716 -10.316 1.00 89.50 471 GLN A N 1
ATOM 3790 C CA . GLN A 1 471 ? -3.828 -19.532 -10.098 1.00 89.50 471 GLN A CA 1
ATOM 3791 C C . GLN A 1 471 ? -2.584 -18.802 -10.625 1.00 89.50 471 GLN A C 1
ATOM 3793 O O . GLN A 1 471 ? -2.698 -17.725 -11.223 1.00 89.50 471 GLN A O 1
ATOM 3798 N N . SER A 1 472 ? -1.416 -19.376 -10.356 1.00 91.25 472 SER A N 1
ATOM 3799 C CA . SER A 1 472 ? -0.123 -19.025 -10.957 1.00 91.25 472 SER A CA 1
ATOM 3800 C C . SER A 1 472 ? 0.377 -20.192 -11.814 1.00 91.25 472 SER A C 1
ATOM 3802 O O . SER A 1 472 ? -0.043 -21.331 -11.590 1.00 91.25 472 SER A O 1
ATOM 3804 N N . LEU A 1 473 ? 1.264 -19.958 -12.783 1.00 91.12 473 LEU A N 1
ATOM 3805 C CA . LEU A 1 473 ? 1.937 -21.058 -13.489 1.00 91.12 473 LEU A CA 1
ATOM 3806 C C . LEU A 1 473 ? 2.785 -21.867 -12.514 1.00 91.12 473 LEU A C 1
ATOM 3808 O O . LEU A 1 473 ? 2.653 -23.088 -12.447 1.00 91.12 473 LEU A O 1
ATOM 3812 N N . ILE A 1 474 ? 3.605 -21.169 -11.732 1.00 92.75 474 ILE A N 1
ATOM 3813 C CA . ILE A 1 474 ? 4.456 -21.739 -10.690 1.00 92.75 474 ILE A CA 1
ATOM 3814 C C . ILE A 1 474 ? 4.089 -21.075 -9.372 1.00 92.75 474 ILE A C 1
ATOM 3816 O O . ILE A 1 474 ? 3.914 -19.859 -9.306 1.00 92.75 474 ILE A O 1
ATOM 3820 N N . GLY A 1 475 ? 3.887 -21.867 -8.330 1.00 90.31 475 GLY A N 1
ATOM 3821 C CA . GLY A 1 475 ? 3.393 -21.348 -7.066 1.00 90.31 475 GLY A CA 1
ATOM 3822 C C . GLY A 1 475 ? 3.382 -22.385 -5.959 1.00 90.31 475 GLY A C 1
ATOM 3823 O O . GLY A 1 475 ? 4.053 -23.414 -6.029 1.00 90.31 475 GLY A O 1
ATOM 3824 N N . LEU A 1 476 ? 2.593 -22.099 -4.928 1.00 89.38 476 LEU A N 1
ATOM 3825 C CA . LEU A 1 476 ? 2.463 -22.967 -3.762 1.00 89.38 476 LEU A CA 1
ATOM 3826 C C . LEU A 1 476 ? 1.670 -24.229 -4.106 1.00 89.38 476 LEU A C 1
ATOM 3828 O O . LEU A 1 476 ? 0.749 -24.194 -4.927 1.00 89.38 476 LEU A O 1
ATOM 3832 N N . TYR A 1 477 ? 2.012 -25.339 -3.458 1.00 87.81 477 TYR A N 1
ATOM 3833 C CA . TYR A 1 477 ? 1.215 -26.560 -3.508 1.00 87.81 477 TYR A CA 1
ATOM 3834 C C . TYR A 1 477 ? 0.013 -26.442 -2.555 1.00 87.81 477 TYR A C 1
ATOM 3836 O O . TYR A 1 477 ? 0.181 -25.931 -1.443 1.00 87.81 477 TYR A O 1
ATOM 3844 N N . PRO A 1 478 ? -1.192 -26.889 -2.946 1.00 84.81 478 PRO A N 1
ATOM 3845 C CA . PRO A 1 478 ? -2.368 -26.797 -2.088 1.00 84.81 478 PRO A CA 1
ATOM 3846 C C . PRO A 1 478 ? -2.252 -27.750 -0.884 1.00 84.81 478 PRO A C 1
ATOM 3848 O O . PRO A 1 478 ? -2.202 -28.965 -1.054 1.00 84.81 478 PRO A O 1
ATOM 3851 N N . VAL A 1 479 ? -2.244 -27.202 0.336 1.00 74.56 479 VAL A N 1
ATOM 3852 C CA . VAL A 1 479 ? -2.280 -27.957 1.606 1.00 74.56 479 VAL A CA 1
ATOM 3853 C C . VAL A 1 479 ? -3.365 -27.368 2.502 1.00 74.56 479 VAL A C 1
ATOM 3855 O O . VAL A 1 479 ? -3.291 -26.196 2.865 1.00 74.56 479 VAL A O 1
ATOM 3858 N N . GLY A 1 480 ? -4.380 -28.167 2.849 1.00 65.38 480 GLY A N 1
ATOM 3859 C CA . GLY A 1 480 ? -5.438 -27.783 3.793 1.00 65.38 480 GLY A CA 1
ATOM 3860 C C . GLY A 1 480 ? -6.043 -26.390 3.548 1.00 65.38 480 GLY A C 1
ATOM 3861 O O . GLY A 1 480 ? -6.183 -25.934 2.414 1.00 65.38 480 GLY A O 1
ATOM 3862 N N . SER A 1 481 ? -6.398 -25.690 4.630 1.00 49.44 481 SER A N 1
ATOM 3863 C CA . SER A 1 481 ? -6.894 -24.309 4.595 1.00 49.44 481 SER A CA 1
ATOM 3864 C C . SER A 1 481 ? -5.759 -23.275 4.545 1.00 49.44 481 SER A C 1
ATOM 3866 O O . SER A 1 481 ? -5.786 -22.309 5.316 1.00 49.44 481 SER A O 1
ATOM 3868 N N . LEU A 1 482 ? -4.747 -23.461 3.690 1.00 50.84 482 LEU A N 1
ATOM 3869 C CA . LEU A 1 482 ? -3.747 -22.419 3.433 1.00 50.84 482 LEU A CA 1
ATOM 3870 C C . LEU A 1 482 ? -4.474 -21.144 2.981 1.00 50.84 482 LEU A C 1
ATOM 3872 O O . LEU A 1 482 ? -5.016 -21.049 1.876 1.00 50.84 482 LEU A O 1
ATOM 3876 N N . LYS A 1 483 ? -4.549 -20.166 3.890 1.00 48.56 483 LYS A N 1
ATOM 3877 C CA . LYS A 1 483 ? -5.157 -18.863 3.625 1.00 48.56 483 LYS A CA 1
ATOM 3878 C C . LYS A 1 483 ? -4.322 -18.155 2.562 1.00 48.56 483 LYS A C 1
ATOM 3880 O O . LYS A 1 483 ? -3.098 -18.168 2.589 1.00 48.56 483 LYS A O 1
ATOM 3885 N N . SER A 1 484 ? -5.018 -17.474 1.657 1.00 48.94 484 SER A N 1
ATOM 3886 C CA . SER A 1 484 ? -4.517 -16.771 0.466 1.00 48.94 484 SER A CA 1
ATOM 3887 C C . SER A 1 484 ? -3.474 -15.661 0.706 1.00 48.94 484 SER A C 1
ATOM 3889 O O . SER A 1 484 ? -3.245 -14.834 -0.177 1.00 48.94 484 SER A O 1
ATOM 3891 N N . THR A 1 485 ? -2.915 -15.540 1.907 1.00 48.97 485 THR A N 1
ATOM 3892 C CA . THR A 1 485 ? -1.989 -14.475 2.301 1.00 48.97 485 THR A CA 1
ATOM 3893 C C . THR A 1 485 ? -0.544 -14.742 1.880 1.00 48.97 485 THR A C 1
ATOM 3895 O O . THR A 1 485 ? 0.220 -13.785 1.762 1.00 48.97 485 THR A O 1
ATOM 3898 N N . GLU A 1 486 ? -0.189 -15.995 1.584 1.00 65.25 486 GLU A N 1
ATOM 3899 C CA . GLU A 1 486 ? 1.205 -16.441 1.406 1.00 65.25 486 GLU A CA 1
ATOM 3900 C C . GLU A 1 486 ? 1.650 -16.582 -0.057 1.00 65.25 486 GLU A C 1
ATOM 3902 O O . GLU A 1 486 ? 2.840 -16.619 -0.337 1.00 65.25 486 GLU A O 1
ATOM 3907 N N . GLY A 1 487 ? 0.723 -16.595 -1.016 1.00 72.62 487 GLY A N 1
ATOM 3908 C CA . GLY A 1 487 ? 1.022 -16.791 -2.437 1.00 72.62 487 GLY A CA 1
ATOM 3909 C C . GLY A 1 487 ? -0.155 -17.436 -3.161 1.00 72.62 487 GLY A C 1
ATOM 3910 O O . GLY A 1 487 ? -1.131 -17.844 -2.531 1.00 72.62 487 GLY A O 1
ATOM 3911 N N . LYS A 1 488 ? -0.099 -17.506 -4.493 1.00 84.88 488 LYS A N 1
ATOM 3912 C CA . LYS A 1 488 ? -1.104 -18.240 -5.275 1.00 84.88 488 LYS A CA 1
ATOM 3913 C C . LYS A 1 488 ? -0.713 -19.704 -5.410 1.00 84.88 488 LYS A C 1
ATOM 3915 O O . LYS A 1 488 ? 0.470 -20.035 -5.482 1.00 84.88 488 LYS A O 1
ATOM 3920 N N . VAL A 1 489 ? -1.728 -20.555 -5.522 1.00 88.31 489 VAL A N 1
ATOM 3921 C CA . VAL A 1 489 ? -1.536 -21.956 -5.893 1.00 88.31 489 VAL A CA 1
ATOM 3922 C C . VAL A 1 489 ? -1.025 -22.022 -7.330 1.00 88.31 489 VAL A C 1
ATOM 3924 O O . VAL A 1 489 ? -1.592 -21.383 -8.225 1.00 88.31 489 VAL A O 1
ATOM 3927 N N . GLY A 1 490 ? 0.065 -22.758 -7.520 1.00 88.94 490 GLY A N 1
ATOM 3928 C CA . GLY A 1 490 ? 0.688 -22.983 -8.819 1.00 88.94 490 GLY A CA 1
ATOM 3929 C C . GLY A 1 490 ? 0.106 -24.192 -9.543 1.00 88.94 490 GLY A C 1
ATOM 3930 O O . GLY A 1 490 ? -0.300 -25.158 -8.898 1.00 88.94 490 GLY A O 1
ATOM 3931 N N . ILE A 1 491 ? 0.110 -24.172 -10.877 1.00 88.75 491 ILE A N 1
ATOM 3932 C CA . ILE A 1 491 ? -0.061 -25.397 -11.679 1.00 88.75 491 ILE A CA 1
ATOM 3933 C C . ILE A 1 491 ? 1.137 -26.323 -11.440 1.00 88.75 491 ILE A C 1
ATOM 3935 O O . ILE A 1 491 ? 0.976 -27.523 -11.235 1.00 88.75 491 ILE A O 1
ATOM 3939 N N . ILE A 1 492 ? 2.334 -25.741 -11.448 1.00 90.25 492 ILE A N 1
ATOM 3940 C CA . ILE A 1 492 ? 3.596 -26.366 -11.068 1.00 90.25 492 ILE A CA 1
ATOM 3941 C C . ILE A 1 492 ? 3.992 -25.799 -9.701 1.00 90.25 492 ILE A C 1
ATOM 3943 O O . ILE A 1 492 ? 3.721 -24.645 -9.372 1.00 90.25 492 ILE A O 1
ATOM 3947 N N . SER A 1 493 ? 4.632 -26.614 -8.876 1.00 90.12 493 SER A N 1
ATOM 3948 C CA . SER A 1 493 ? 5.175 -26.184 -7.589 1.00 90.12 493 SER A CA 1
ATOM 3949 C C . SER A 1 493 ? 6.481 -26.913 -7.329 1.00 90.12 493 SER A C 1
ATOM 3951 O O . SER A 1 493 ? 6.776 -27.921 -7.975 1.00 90.12 493 SER A O 1
ATOM 3953 N N . LEU A 1 494 ? 7.244 -26.436 -6.349 1.00 89.25 494 LEU A N 1
ATOM 3954 C CA . LEU A 1 494 ? 8.472 -27.101 -5.919 1.00 89.25 494 LEU A CA 1
ATOM 3955 C C . LEU A 1 494 ? 8.217 -28.557 -5.480 1.00 89.25 494 LEU A C 1
ATOM 3957 O O . LEU A 1 494 ? 9.033 -29.438 -5.732 1.00 89.25 494 LEU A O 1
ATOM 3961 N N . VAL A 1 495 ? 7.045 -28.816 -4.897 1.00 88.81 495 VAL A N 1
ATOM 3962 C CA . VAL A 1 495 ? 6.595 -30.141 -4.441 1.00 88.81 495 VAL A CA 1
ATOM 3963 C C . VAL A 1 495 ? 6.438 -31.112 -5.612 1.00 88.81 495 VAL A C 1
ATOM 3965 O O . VAL A 1 495 ? 6.791 -32.279 -5.482 1.00 88.81 495 VAL A O 1
ATOM 3968 N N . HIS A 1 496 ? 6.001 -30.627 -6.780 1.00 89.81 496 HIS A N 1
ATOM 3969 C CA . HIS A 1 496 ? 5.857 -31.437 -7.994 1.00 89.81 496 HIS A CA 1
ATOM 3970 C C . HIS A 1 496 ? 7.194 -31.894 -8.610 1.00 89.81 496 HIS A C 1
ATOM 3972 O O . HIS A 1 496 ? 7.177 -32.692 -9.546 1.00 89.81 496 HIS A O 1
ATOM 3978 N N . LEU A 1 497 ? 8.348 -31.409 -8.126 1.00 86.38 497 LEU A N 1
ATOM 3979 C CA . LEU A 1 497 ? 9.660 -31.932 -8.540 1.00 86.38 497 LEU A CA 1
ATOM 3980 C C . LEU A 1 497 ? 9.954 -33.329 -7.975 1.00 86.38 497 LEU A C 1
ATOM 3982 O O . LEU A 1 497 ? 10.897 -33.984 -8.432 1.00 86.38 497 LEU A O 1
ATOM 3986 N N . ASN A 1 498 ? 9.174 -33.755 -6.982 1.00 83.88 498 ASN A N 1
ATOM 3987 C CA . ASN A 1 498 ? 9.116 -35.117 -6.473 1.00 83.88 498 ASN A CA 1
ATOM 3988 C C . ASN A 1 498 ? 7.658 -35.617 -6.538 1.00 83.88 498 ASN A C 1
ATOM 3990 O O . ASN A 1 498 ? 6.758 -34.847 -6.870 1.00 83.88 498 ASN A O 1
ATOM 3994 N N . ARG A 1 499 ? 7.394 -36.896 -6.250 1.00 83.12 499 ARG A N 1
ATOM 3995 C CA . ARG A 1 499 ? 6.017 -37.420 -6.199 1.00 83.12 499 ARG A CA 1
ATOM 3996 C C . ARG A 1 499 ? 5.296 -36.851 -4.967 1.00 83.12 499 ARG A C 1
ATOM 3998 O O . ARG A 1 499 ? 5.650 -37.250 -3.858 1.00 83.12 499 ARG A O 1
ATOM 4005 N N . PRO A 1 500 ? 4.282 -35.972 -5.119 1.00 81.00 500 PRO A N 1
ATOM 4006 C CA . PRO A 1 500 ? 3.640 -35.322 -3.972 1.00 81.00 500 PRO A CA 1
ATOM 4007 C C . PRO A 1 500 ? 2.983 -36.322 -3.013 1.00 81.00 500 PRO A C 1
ATOM 4009 O O . PRO A 1 500 ? 2.996 -36.117 -1.808 1.00 81.00 500 PRO A O 1
ATOM 4012 N N . GLU A 1 501 ? 2.476 -37.435 -3.550 1.00 83.19 501 GLU A N 1
ATOM 4013 C CA . GLU A 1 501 ? 1.831 -38.526 -2.804 1.00 83.19 501 GLU A CA 1
ATOM 4014 C C . GLU A 1 501 ? 2.772 -39.247 -1.824 1.00 83.19 501 GLU A C 1
ATOM 4016 O O . GLU A 1 501 ? 2.307 -39.927 -0.916 1.00 83.19 501 GLU A O 1
ATOM 4021 N N . GLN A 1 502 ? 4.091 -39.112 -1.999 1.00 86.06 502 GLN A N 1
ATOM 4022 C CA . GLN A 1 502 ? 5.102 -39.767 -1.162 1.00 86.06 502 GLN A CA 1
ATOM 4023 C C . GLN A 1 502 ? 5.665 -38.848 -0.068 1.00 86.06 502 GLN A C 1
ATOM 4025 O O . GLN A 1 502 ? 6.484 -39.287 0.737 1.00 86.06 502 GLN A O 1
ATOM 4030 N N . LEU A 1 503 ? 5.269 -37.573 -0.044 1.00 85.75 503 LEU A N 1
ATOM 4031 C CA . LEU A 1 503 ? 5.776 -36.591 0.909 1.00 85.75 503 LEU A CA 1
ATOM 4032 C C . LEU A 1 503 ? 4.849 -36.475 2.123 1.00 85.75 503 LEU A C 1
ATOM 4034 O O . LEU A 1 503 ? 3.626 -36.480 1.996 1.00 85.75 503 LEU A O 1
ATOM 4038 N N . SER A 1 504 ? 5.439 -36.325 3.312 1.00 87.75 504 SER A N 1
ATOM 4039 C CA . SER A 1 504 ? 4.683 -35.999 4.523 1.00 87.75 504 SER A CA 1
ATOM 4040 C C . SER A 1 504 ? 4.134 -34.570 4.451 1.00 87.75 504 SER A C 1
ATOM 4042 O O . SER A 1 504 ? 4.707 -33.702 3.790 1.00 87.75 504 SER A O 1
ATOM 4044 N N . LEU A 1 505 ? 3.044 -34.294 5.174 1.00 84.06 505 LEU A N 1
ATOM 4045 C CA . LEU A 1 505 ? 2.437 -32.958 5.207 1.00 84.06 505 LEU A CA 1
ATOM 4046 C C . LEU A 1 505 ? 3.433 -31.882 5.679 1.00 84.06 505 LEU A C 1
ATOM 4048 O O . LEU A 1 505 ? 3.507 -30.813 5.079 1.00 84.06 505 LEU A O 1
ATOM 4052 N N . GLN A 1 506 ? 4.273 -32.211 6.664 1.00 81.88 506 GLN A N 1
ATOM 4053 C CA . GLN A 1 506 ? 5.343 -31.335 7.143 1.00 81.88 506 GLN A CA 1
ATOM 4054 C C . GLN A 1 506 ? 6.376 -31.018 6.049 1.00 81.88 506 GLN A C 1
ATOM 4056 O O . GLN A 1 506 ? 6.761 -29.863 5.886 1.00 81.88 506 GLN A O 1
ATOM 4061 N N . ALA A 1 507 ? 6.780 -32.010 5.246 1.00 83.81 507 ALA A N 1
ATOM 4062 C CA . ALA A 1 507 ? 7.714 -31.785 4.143 1.00 83.81 507 ALA A CA 1
ATOM 4063 C C . ALA A 1 507 ? 7.114 -30.869 3.060 1.00 83.81 507 ALA A C 1
ATOM 4065 O O . ALA A 1 507 ? 7.809 -30.025 2.496 1.00 83.81 507 ALA A O 1
ATOM 4066 N N . ILE A 1 508 ? 5.813 -30.997 2.779 1.00 85.19 508 ILE A N 1
ATOM 4067 C CA . ILE A 1 508 ? 5.115 -30.124 1.823 1.00 85.19 508 ILE A CA 1
ATOM 4068 C C . ILE A 1 508 ? 5.056 -28.681 2.351 1.00 85.19 508 ILE A C 1
ATOM 4070 O O . ILE A 1 508 ? 5.310 -27.740 1.593 1.00 85.19 508 ILE A O 1
ATOM 4074 N N . GLU A 1 509 ? 4.765 -28.491 3.639 1.00 83.56 509 GLU A N 1
ATOM 4075 C CA . GLU A 1 509 ? 4.771 -27.171 4.281 1.00 83.56 509 GLU A CA 1
ATOM 4076 C C . GLU A 1 509 ? 6.163 -26.525 4.270 1.00 83.56 509 GLU A C 1
ATOM 4078 O O . GLU A 1 509 ? 6.284 -25.337 3.963 1.00 83.56 509 GLU A O 1
ATOM 4083 N N . GLU A 1 510 ? 7.221 -27.296 4.525 1.00 83.69 510 GLU A N 1
ATOM 4084 C CA . GLU A 1 510 ? 8.605 -26.818 4.445 1.00 83.69 510 GLU A CA 1
ATOM 4085 C C . GLU A 1 510 ? 9.001 -26.407 3.022 1.00 83.69 510 GLU A C 1
ATOM 4087 O O . GLU A 1 510 ? 9.598 -25.346 2.834 1.00 83.69 510 GLU A O 1
ATOM 4092 N N . LEU A 1 511 ? 8.619 -27.180 2.001 1.00 87.19 511 LEU A N 1
ATOM 4093 C CA . LEU A 1 511 ? 8.877 -26.832 0.598 1.00 87.19 511 LEU A CA 1
ATOM 4094 C C . LEU A 1 511 ? 8.112 -25.576 0.161 1.00 87.19 511 LEU A C 1
ATOM 4096 O O . LEU A 1 511 ? 8.671 -24.717 -0.527 1.00 87.19 511 LEU A O 1
ATOM 4100 N N . ASN A 1 512 ? 6.850 -25.442 0.575 1.00 87.19 512 ASN A N 1
ATOM 4101 C CA . ASN A 1 512 ? 6.058 -24.234 0.340 1.00 87.19 512 ASN A CA 1
ATOM 4102 C C . ASN A 1 512 ? 6.695 -23.011 1.018 1.00 87.19 512 ASN A C 1
ATOM 4104 O O . ASN A 1 512 ? 6.808 -21.953 0.393 1.00 87.19 512 ASN A O 1
ATOM 4108 N N . ARG A 1 513 ? 7.162 -23.163 2.263 1.00 79.50 513 ARG A N 1
ATOM 4109 C CA . ARG A 1 513 ? 7.862 -22.110 3.009 1.00 79.50 513 ARG A CA 1
ATOM 4110 C C . ARG A 1 513 ? 9.153 -21.701 2.309 1.00 79.50 513 ARG A C 1
ATOM 4112 O O . ARG A 1 513 ? 9.347 -20.516 2.045 1.00 79.50 513 ARG A O 1
ATOM 4119 N N . TYR A 1 514 ? 9.980 -22.673 1.929 1.00 85.75 514 TYR A N 1
ATOM 4120 C CA . TYR A 1 514 ? 11.230 -22.429 1.214 1.00 85.75 514 TYR A CA 1
ATOM 4121 C C . TYR A 1 514 ? 10.996 -21.644 -0.080 1.00 85.75 514 TYR A C 1
ATOM 4123 O O . TYR A 1 514 ? 11.683 -20.652 -0.334 1.00 85.75 514 TYR A O 1
ATOM 4131 N N . TYR A 1 515 ? 10.001 -22.052 -0.873 1.00 88.12 515 TYR A N 1
ATOM 4132 C CA . TYR A 1 515 ? 9.629 -21.355 -2.101 1.00 88.12 515 TYR A CA 1
ATOM 4133 C C . TYR A 1 515 ? 9.175 -19.916 -1.829 1.00 88.12 515 TYR A C 1
ATOM 4135 O O . TYR A 1 515 ? 9.614 -18.988 -2.506 1.00 88.12 515 TYR A O 1
ATOM 4143 N N . ALA A 1 516 ? 8.330 -19.706 -0.820 1.00 84.31 516 ALA A N 1
ATOM 4144 C CA . ALA A 1 516 ? 7.808 -18.385 -0.497 1.00 84.31 516 ALA A CA 1
ATOM 4145 C C . ALA A 1 516 ? 8.887 -17.421 0.033 1.00 84.31 516 ALA A C 1
ATOM 4147 O O . ALA A 1 516 ? 8.865 -16.232 -0.301 1.00 84.31 516 ALA A O 1
ATOM 4148 N N . GLU A 1 517 ? 9.837 -17.915 0.829 1.00 82.25 517 GLU A N 1
ATOM 4149 C CA . GLU A 1 517 ? 10.959 -17.147 1.388 1.00 82.25 517 GLU A CA 1
ATOM 4150 C C . GLU A 1 517 ? 12.042 -16.829 0.352 1.00 82.25 517 GLU A C 1
ATOM 4152 O O . GLU A 1 517 ? 12.623 -15.746 0.389 1.00 82.25 517 GLU A O 1
ATOM 4157 N N . ASN A 1 518 ? 12.287 -17.733 -0.599 1.00 85.50 518 ASN A N 1
ATOM 4158 C CA . ASN A 1 518 ? 13.373 -17.618 -1.580 1.00 85.50 518 ASN A CA 1
ATOM 4159 C C . ASN A 1 518 ? 12.881 -17.319 -3.001 1.00 85.50 518 ASN A C 1
ATOM 4161 O O . ASN A 1 518 ? 13.631 -17.474 -3.968 1.00 85.50 518 ASN A O 1
ATOM 4165 N N . TYR A 1 519 ? 11.623 -16.894 -3.137 1.00 88.69 519 TYR A N 1
ATOM 4166 C CA . TYR A 1 519 ? 11.025 -16.628 -4.437 1.00 88.69 519 TYR A CA 1
ATOM 4167 C C . TYR A 1 519 ? 11.881 -15.660 -5.260 1.00 88.69 519 TYR A C 1
ATOM 4169 O O . TYR A 1 519 ? 12.124 -14.510 -4.882 1.00 88.69 519 TYR A O 1
ATOM 4177 N N . SER A 1 520 ? 12.259 -16.119 -6.446 1.00 88.81 520 SER A N 1
ATOM 4178 C CA . SER A 1 520 ? 12.911 -15.333 -7.481 1.00 88.81 520 SER A CA 1
ATOM 4179 C C . SER A 1 520 ? 12.441 -15.828 -8.843 1.00 88.81 520 SER A C 1
ATOM 4181 O O . SER A 1 520 ? 12.068 -16.989 -8.998 1.00 88.81 520 SER A O 1
ATOM 4183 N N . PHE A 1 521 ? 12.491 -14.958 -9.851 1.00 86.12 521 PHE A N 1
ATOM 4184 C CA . PHE A 1 521 ? 12.162 -15.355 -11.222 1.00 86.12 521 PHE A CA 1
ATOM 4185 C C . PHE A 1 521 ? 13.051 -16.507 -11.722 1.00 86.12 521 PHE A C 1
ATOM 4187 O O . PHE A 1 521 ? 12.585 -17.399 -12.423 1.00 86.12 521 PHE A O 1
ATOM 4194 N N . SER A 1 522 ? 14.325 -16.520 -11.320 1.00 87.81 522 SER A N 1
ATOM 4195 C CA . SER A 1 522 ? 15.256 -17.609 -11.622 1.00 87.81 522 SER A CA 1
ATOM 4196 C C . SER A 1 522 ? 14.852 -18.927 -10.962 1.00 87.81 522 SER A C 1
ATOM 4198 O O . SER A 1 522 ? 14.957 -19.967 -11.599 1.00 87.81 522 SER A O 1
ATOM 4200 N N . LEU A 1 523 ? 14.346 -18.896 -9.723 1.00 90.75 523 LEU A N 1
ATOM 4201 C CA . LEU A 1 523 ? 13.857 -20.102 -9.051 1.00 90.75 523 LEU A CA 1
ATOM 4202 C C . LEU A 1 523 ? 12.637 -20.687 -9.774 1.00 90.75 523 LEU A C 1
ATOM 4204 O O . LEU A 1 523 ? 12.566 -21.899 -9.958 1.00 90.75 523 LEU A O 1
ATOM 4208 N N . ASP A 1 524 ? 11.706 -19.841 -10.221 1.00 91.62 524 ASP A N 1
ATOM 4209 C CA . ASP A 1 524 ? 10.577 -20.278 -11.050 1.00 91.62 524 ASP A CA 1
ATOM 4210 C C . ASP A 1 524 ? 11.074 -20.938 -12.346 1.00 91.62 524 ASP A C 1
ATOM 4212 O O . ASP A 1 524 ? 10.651 -22.043 -12.692 1.00 91.62 524 ASP A O 1
ATOM 4216 N N . LEU A 1 525 ? 12.030 -20.313 -13.038 1.00 88.81 525 LEU A N 1
ATOM 4217 C CA . LEU A 1 525 ? 12.619 -20.881 -14.250 1.00 88.81 525 LEU A CA 1
ATOM 4218 C C . LEU A 1 525 ? 13.259 -22.257 -13.987 1.00 88.81 525 LEU A C 1
ATOM 4220 O O . LEU A 1 525 ? 13.006 -23.202 -14.735 1.00 88.81 525 LEU A O 1
ATOM 4224 N N . ASP A 1 526 ? 14.009 -22.399 -12.893 1.00 90.94 526 ASP A N 1
ATOM 4225 C CA . ASP A 1 526 ? 14.626 -23.664 -12.482 1.00 90.94 526 ASP A CA 1
ATOM 4226 C C . ASP A 1 526 ? 13.592 -24.749 -12.167 1.00 90.94 526 ASP A C 1
ATOM 4228 O O . ASP A 1 526 ? 13.761 -25.901 -12.576 1.00 90.94 526 ASP A O 1
ATOM 4232 N N . ILE A 1 527 ? 12.519 -24.403 -11.447 1.00 91.50 527 ILE A N 1
ATOM 4233 C CA . ILE A 1 527 ? 11.418 -25.329 -11.150 1.00 91.50 527 ILE A CA 1
ATOM 4234 C C . ILE A 1 527 ? 10.771 -25.788 -12.457 1.00 91.50 527 ILE A C 1
ATOM 4236 O O . ILE A 1 527 ? 10.549 -26.984 -12.643 1.00 91.50 527 ILE A O 1
ATOM 4240 N N . CYS A 1 528 ? 10.513 -24.858 -13.375 1.00 89.69 528 CYS A N 1
ATOM 4241 C CA . CYS A 1 528 ? 9.933 -25.149 -14.680 1.00 89.69 528 CYS A CA 1
ATOM 4242 C C . CYS A 1 528 ? 10.808 -26.129 -15.476 1.00 89.69 528 CYS A C 1
ATOM 4244 O O . CYS A 1 528 ? 10.343 -27.197 -15.875 1.00 89.69 528 CYS A O 1
ATOM 4246 N N . LEU A 1 529 ? 12.095 -25.811 -15.645 1.00 87.62 529 LEU A N 1
ATOM 4247 C CA . LEU A 1 529 ? 13.045 -26.635 -16.396 1.00 87.62 529 LEU A CA 1
ATOM 4248 C C . LEU A 1 529 ? 13.198 -28.030 -15.784 1.00 87.62 529 LEU A C 1
ATOM 4250 O O . LEU A 1 529 ? 13.109 -29.033 -16.493 1.00 87.62 529 LEU A O 1
ATOM 4254 N N . LYS A 1 530 ? 13.368 -28.117 -14.458 1.00 89.88 530 LYS A N 1
ATOM 4255 C CA . LYS A 1 530 ? 13.485 -29.403 -13.755 1.00 89.88 530 LYS A CA 1
ATOM 4256 C C . LYS A 1 530 ? 12.207 -30.230 -13.857 1.00 89.88 530 LYS A C 1
ATOM 4258 O O . LYS A 1 530 ? 12.301 -31.448 -13.975 1.00 89.88 530 LYS A O 1
ATOM 4263 N N . TYR A 1 531 ? 11.034 -29.597 -13.835 1.00 87.31 531 TYR A N 1
ATOM 4264 C CA . TYR A 1 531 ? 9.754 -30.286 -13.993 1.00 87.31 531 TYR A CA 1
ATOM 4265 C C . TYR A 1 531 ? 9.598 -30.906 -15.389 1.00 87.31 531 TYR A C 1
ATOM 4267 O O . TYR A 1 531 ? 9.094 -32.022 -15.506 1.00 87.31 531 TYR A O 1
ATOM 4275 N N . PHE A 1 532 ? 10.044 -30.214 -16.443 1.00 82.19 532 PHE A N 1
ATOM 4276 C CA . PHE A 1 532 ? 9.971 -30.735 -17.810 1.00 82.19 532 PHE A CA 1
ATOM 4277 C C . PHE A 1 532 ? 11.043 -31.789 -18.119 1.00 82.19 532 PHE A C 1
ATOM 4279 O O . PHE A 1 532 ? 10.733 -32.751 -18.815 1.00 82.19 532 PHE A O 1
ATOM 4286 N N . TRP A 1 533 ? 12.266 -31.659 -17.591 1.00 78.50 533 TRP A N 1
ATOM 4287 C CA . TRP A 1 533 ? 13.355 -32.612 -17.864 1.00 78.50 533 TRP A CA 1
ATOM 4288 C C . TRP A 1 533 ? 13.369 -33.869 -16.989 1.00 78.50 533 TRP A C 1
ATOM 4290 O O . TRP A 1 533 ? 13.975 -34.859 -17.381 1.00 78.50 533 TRP A O 1
ATOM 4300 N N . ARG A 1 534 ? 12.727 -33.864 -15.815 1.00 68.44 534 ARG A N 1
ATOM 4301 C CA . ARG A 1 534 ? 12.602 -35.068 -14.966 1.00 68.44 534 ARG A CA 1
ATOM 4302 C C . ARG A 1 534 ? 11.431 -35.979 -15.354 1.00 68.44 534 ARG A C 1
ATOM 4304 O O . ARG A 1 534 ? 11.182 -36.955 -14.649 1.00 68.44 534 ARG A O 1
ATOM 4311 N N . LYS A 1 535 ? 10.677 -35.617 -16.393 1.00 52.44 535 LYS A N 1
ATOM 4312 C CA . LYS A 1 535 ? 9.408 -36.253 -16.750 1.00 52.44 535 LYS A CA 1
ATOM 4313 C C . LYS A 1 535 ? 9.552 -37.428 -17.701 1.00 52.44 535 LYS A C 1
ATOM 4315 O O . LYS A 1 535 ? 10.447 -37.367 -18.567 1.00 52.44 535 LYS A O 1
#